Protein AF-0000000070321323 (afdb_homodimer)

Organism: NCBI:txid109376

InterPro domains:
  IPR004274 FCP1 homology domain [PF03031] (89-236)
  IPR004274 FCP1 homology domain [PS50969] (83-255)
  IPR004274 FCP1 homology domain [SM00577] (86-241)
  IPR011947 FCP1-like phosphatase, phosphatase domain [TIGR02250] (83-237)
  IPR023214 HAD superfamily [G3DSA:3.40.50.1000] (76-301)
  IPR036412 HAD-like superfamily [SSF56784] (77-256)
  IPR039189 CTD phosphatase Fcp1 [PTHR23081] (19-301)

Radius of gyration: 29.25 Å; Cα contacts (8 Å, |Δi|>4): 934; chains: 2; bounding box: 63×81×113 Å

Structure (mmCIF, N/CA/C/O backbone):
data_AF-0000000070321323-model_v1
#
loop_
_entity.id
_entity.type
_entity.pdbx_description
1 polymer 'RNA polymerase II C-terminal domain phosphatase-like'
#
loop_
_atom_site.group_PDB
_atom_site.id
_atom_site.type_symbol
_atom_site.label_atom_id
_atom_site.label_alt_id
_atom_site.label_comp_id
_atom_site.label_asym_id
_atom_site.label_entity_id
_atom_site.label_seq_id
_atom_site.pdbx_PDB_ins_code
_atom_site.Cartn_x
_atom_site.Cartn_y
_atom_site.Cartn_z
_atom_site.occupancy
_atom_site.B_iso_or_equiv
_atom_site.auth_seq_id
_atom_site.auth_comp_id
_atom_site.auth_asym_id
_atom_site.auth_atom_id
_atom_site.pdbx_PDB_model_num
ATOM 1 N N . MET A 1 1 ? 15.905 40.832 53.451 1 21.39 1 MET A N 1
ATOM 2 C CA . MET A 1 1 ? 16.058 39.464 53.94 1 21.39 1 MET A CA 1
ATOM 3 C C . MET A 1 1 ? 14.712 38.749 53.985 1 21.39 1 MET A C 1
ATOM 5 O O . MET A 1 1 ? 14.597 37.67 54.569 1 21.39 1 MET A O 1
ATOM 9 N N . SER A 1 2 ? 13.631 39.479 53.684 1 23.15 2 SER A N 1
ATOM 10 C CA . SER A 1 2 ? 12.233 39.129 53.909 1 23.15 2 SER A CA 1
ATOM 11 C C . SER A 1 2 ? 11.818 37.933 53.058 1 23.15 2 SER A C 1
ATOM 13 O O . SER A 1 2 ? 12.087 37.897 51.856 1 23.15 2 SER A O 1
ATOM 15 N N . VAL A 1 3 ? 11.574 36.672 53.674 1 24.7 3 VAL A N 1
ATOM 16 C CA . VAL A 1 3 ? 11.23 35.258 53.58 1 24.7 3 VAL A CA 1
ATOM 17 C C . VAL A 1 3 ? 9.874 35.1 52.896 1 24.7 3 VAL A C 1
ATOM 19 O O . VAL A 1 3 ? 8.842 35.48 53.455 1 24.7 3 VAL A O 1
ATOM 22 N N . VAL A 1 4 ? 9.832 35.512 51.497 1 25.82 4 VAL A N 1
ATOM 23 C CA . VAL A 1 4 ? 8.599 35.506 50.717 1 25.82 4 VAL A CA 1
ATOM 24 C C . VAL A 1 4 ? 7.949 34.126 50.79 1 25.82 4 VAL A C 1
ATOM 26 O O . VAL A 1 4 ? 8.611 33.109 50.572 1 25.82 4 VAL A O 1
ATOM 29 N N . ASN A 1 5 ? 6.953 33.933 51.597 1 21.92 5 ASN A N 1
ATOM 30 C CA . ASN A 1 5 ? 6.036 32.879 52.018 1 21.92 5 ASN A CA 1
ATOM 31 C C . ASN A 1 5 ? 5.426 32.156 50.821 1 21.92 5 ASN A C 1
ATOM 33 O O . ASN A 1 5 ? 4.692 32.758 50.035 1 21.92 5 ASN A O 1
ATOM 37 N N . ASN A 1 6 ? 6.246 31.179 50.127 1 20.77 6 ASN A N 1
ATOM 38 C CA . ASN A 1 6 ? 6.108 30.308 48.965 1 20.77 6 ASN A CA 1
ATOM 39 C C . ASN A 1 6 ? 4.901 29.383 49.097 1 20.77 6 ASN A C 1
ATOM 41 O O . ASN A 1 6 ? 4.948 28.394 49.83 1 20.77 6 ASN A O 1
ATOM 45 N N . LEU A 1 7 ? 3.647 29.937 49.117 1 22.56 7 LEU A N 1
ATOM 46 C CA . LEU A 1 7 ? 2.399 29.207 49.311 1 22.56 7 LEU A CA 1
ATOM 47 C C . LEU A 1 7 ? 2.262 28.085 48.287 1 22.56 7 LEU A C 1
ATOM 49 O O . LEU A 1 7 ? 2.467 28.302 47.091 1 22.56 7 LEU A O 1
ATOM 53 N N . SER A 1 8 ? 2.187 26.701 48.677 1 21.96 8 SER A N 1
ATOM 54 C CA . SER A 1 8 ? 2.228 25.29 48.307 1 21.96 8 SER A CA 1
ATOM 55 C C . SER A 1 8 ? 0.988 24.89 47.515 1 21.96 8 SER A C 1
ATOM 57 O O . SER A 1 8 ? 0.535 23.746 47.596 1 21.96 8 SER A O 1
ATOM 59 N N . LEU A 1 9 ? 0.401 25.689 46.593 1 21.4 9 LEU A N 1
ATOM 60 C CA . LEU A 1 9 ? -0.899 25.23 46.117 1 21.4 9 LEU A CA 1
ATOM 61 C C . LEU A 1 9 ? -0.758 23.951 45.299 1 21.4 9 LEU A C 1
ATOM 63 O O . LEU A 1 9 ? -0.178 23.966 44.211 1 21.4 9 LEU A O 1
ATOM 67 N N . GLU A 1 10 ? -0.697 22.68 45.872 1 22.57 10 GLU A N 1
ATOM 68 C CA . GLU A 1 10 ? -0.592 21.284 45.458 1 22.57 10 GLU A CA 1
ATOM 69 C C . GLU A 1 10 ? -1.812 20.854 44.649 1 22.57 10 GLU A C 1
ATOM 71 O O . GLU A 1 10 ? -2.715 20.201 45.176 1 22.57 10 GLU A O 1
ATOM 76 N N . GLN A 1 11 ? -2.481 21.603 43.876 1 21.71 11 GLN A N 1
ATOM 77 C CA . GLN A 1 11 ? -3.703 20.958 43.405 1 21.71 11 GLN A CA 1
ATOM 78 C C . GLN A 1 11 ? -3.385 19.73 42.557 1 21.71 11 GLN A C 1
ATOM 80 O O . GLN A 1 11 ? -2.582 19.804 41.625 1 21.71 11 GLN A O 1
ATOM 85 N N . ARG A 1 12 ? -3.719 18.51 43.001 1 24.31 12 ARG A N 1
ATOM 86 C CA . ARG A 1 12 ? -3.716 17.152 42.468 1 24.31 12 ARG A CA 1
ATOM 87 C C . ARG A 1 12 ? -4.399 17.097 41.105 1 24.31 12 ARG A C 1
ATOM 89 O O . ARG A 1 12 ? -5.588 17.401 40.989 1 24.31 12 ARG A O 1
ATOM 96 N N . ALA A 1 13 ? -3.751 17.298 40.019 1 21.81 13 ALA A N 1
ATOM 97 C CA . ALA A 1 13 ? -4.271 17.024 38.682 1 21.81 13 ALA A CA 1
ATOM 98 C C . ALA A 1 13 ? -4.814 15.602 38.585 1 21.81 13 ALA A C 1
ATOM 100 O O . ALA A 1 13 ? -4.073 14.633 38.77 1 21.81 13 ALA A O 1
ATOM 101 N N . LYS A 1 14 ? -6.028 15.266 38.931 1 26.21 14 LYS A N 1
ATOM 102 C CA . LYS A 1 14 ? -6.722 13.998 38.722 1 26.21 14 LYS A CA 1
ATOM 103 C C . LYS A 1 14 ? -6.459 13.452 37.322 1 26.21 14 LYS A C 1
ATOM 105 O O . LYS A 1 14 ? -6.656 14.156 36.329 1 26.21 14 LYS A O 1
ATOM 110 N N . LYS A 1 15 ? -5.693 12.472 37.18 1 31.2 15 LYS A N 1
ATOM 111 C CA . LYS A 1 15 ? -5.427 11.579 36.056 1 31.2 15 LYS A CA 1
ATOM 112 C C . LYS A 1 15 ? -6.723 11.162 35.367 1 31.2 15 LYS A C 1
ATOM 114 O O . LYS A 1 15 ? -7.504 10.385 35.919 1 31.2 15 LYS A O 1
ATOM 119 N N . GLN A 1 16 ? -7.386 11.974 34.588 1 29.15 16 GLN A N 1
ATOM 120 C CA . GLN A 1 16 ? -8.527 11.396 33.887 1 29.15 16 GLN A CA 1
ATOM 121 C C . GLN A 1 16 ? -8.129 10.127 33.139 1 29.15 16 GLN A C 1
ATOM 123 O O . GLN A 1 16 ? -7.309 10.175 32.219 1 29.15 16 GLN A O 1
ATOM 128 N N . ARG A 1 17 ? -8.138 8.971 33.706 1 31.56 17 ARG A N 1
ATOM 129 C CA . ARG A 1 17 ? -8.037 7.621 33.161 1 31.56 17 ARG A CA 1
ATOM 130 C C . ARG A 1 17 ? -8.892 7.471 31.907 1 31.56 17 ARG A C 1
ATOM 132 O O . ARG A 1 17 ? -10.09 7.762 31.928 1 31.56 17 ARG A O 1
ATOM 139 N N . ILE A 1 18 ? -8.366 7.61 30.73 1 35.63 18 ILE A N 1
ATOM 140 C CA . ILE A 1 18 ? -9.11 7.206 29.542 1 35.63 18 ILE A CA 1
ATOM 141 C C . ILE A 1 18 ? -9.625 5.779 29.716 1 35.63 18 ILE A C 1
ATOM 143 O O . ILE A 1 18 ? -8.839 4.829 29.749 1 35.63 18 ILE A O 1
ATOM 147 N N . GLU A 1 19 ? -10.564 5.502 30.593 1 32.88 19 GLU A N 1
ATOM 148 C CA . GLU A 1 19 ? -11.209 4.192 30.614 1 32.88 19 GLU A CA 1
ATOM 149 C C . GLU A 1 19 ? -11.643 3.768 29.214 1 32.88 19 GLU A C 1
ATOM 151 O O . GLU A 1 19 ? -12.079 4.599 28.415 1 32.88 19 GLU A O 1
ATOM 156 N N . PRO A 1 20 ? -11.199 2.627 28.759 1 36.75 20 PRO A N 1
ATOM 157 C CA . PRO A 1 20 ? -11.776 2.109 27.516 1 36.75 20 PRO A CA 1
ATOM 158 C C . PRO A 1 20 ? -13.303 2.144 27.515 1 36.75 20 PRO A C 1
ATOM 160 O O . PRO A 1 20 ? -13.936 1.617 28.433 1 36.75 20 PRO A O 1
ATOM 163 N N . VAL A 1 21 ? -13.895 3.176 27.206 1 33.62 21 VAL A N 1
ATOM 164 C CA . VAL A 1 21 ? -15.351 3.144 27.115 1 33.62 21 VAL A CA 1
ATOM 165 C C . VAL A 1 21 ? -15.794 1.902 26.345 1 33.62 21 VAL A C 1
ATOM 167 O O . VAL A 1 21 ? -15.489 1.758 25.159 1 33.62 21 VAL A O 1
ATOM 170 N N . THR A 1 22 ? -15.9 0.74 27.027 1 34.72 22 THR A N 1
ATOM 171 C CA . THR A 1 22 ? -16.657 -0.39 26.5 1 34.72 22 THR A CA 1
ATOM 172 C C . THR A 1 22 ? -18.102 0.011 26.217 1 34.72 22 THR A C 1
ATOM 174 O O . THR A 1 22 ? -18.944 -0.004 27.117 1 34.72 22 THR A O 1
ATOM 177 N N . ASN A 1 23 ? -18.437 1.086 25.68 1 33.15 23 ASN A N 1
ATOM 178 C CA . ASN A 1 23 ? -19.857 1.178 25.361 1 33.15 23 ASN A CA 1
ATOM 179 C C . ASN A 1 23 ? -20.3 0.042 24.443 1 33.15 23 ASN A C 1
ATOM 181 O O . ASN A 1 23 ? -20.086 0.097 23.231 1 33.15 23 ASN A O 1
ATOM 185 N N . GLU A 1 24 ? -20.399 -1.205 24.993 1 35.28 24 GLU A N 1
ATOM 186 C CA . GLU A 1 24 ? -21.1 -2.34 24.402 1 35.28 24 GLU A CA 1
ATOM 187 C C . GLU A 1 24 ? -22.544 -1.982 24.064 1 35.28 24 GLU A C 1
ATOM 189 O O . GLU A 1 24 ? -23.476 -2.45 24.722 1 35.28 24 GLU A O 1
ATOM 194 N N . SER A 1 25 ? -23.035 -0.802 23.999 1 33.73 25 SER A N 1
ATOM 195 C CA . SER A 1 25 ? -24.462 -0.763 23.697 1 33.73 25 SER A CA 1
ATOM 196 C C . SER A 1 25 ? -24.804 -1.677 22.525 1 33.73 25 SER A C 1
ATOM 198 O O . SER A 1 25 ? -23.967 -1.913 21.651 1 33.73 25 SER A O 1
ATOM 200 N N . SER A 1 26 ? -25.934 -2.452 22.59 1 36.02 26 SER A N 1
ATOM 201 C CA . SER A 1 26 ? -26.744 -3.341 21.764 1 36.02 26 SER A CA 1
ATOM 202 C C . SER A 1 26 ? -26.926 -2.778 20.359 1 36.02 26 SER A C 1
ATOM 204 O O . SER A 1 26 ? -28.039 -2.766 19.829 1 36.02 26 SER A O 1
ATOM 206 N N . SER A 1 27 ? -26.38 -1.766 19.959 1 38.41 27 SER A N 1
ATOM 207 C CA . SER A 1 27 ? -26.615 -1.349 18.58 1 38.41 27 SER A CA 1
ATOM 208 C C . SER A 1 27 ? -26.174 -2.426 17.594 1 38.41 27 SER A C 1
ATOM 210 O O . SER A 1 27 ? -25.264 -2.205 16.792 1 38.41 27 SER A O 1
ATOM 212 N N . SER A 1 28 ? -26.123 -3.706 17.954 1 43.1 28 SER A N 1
ATOM 213 C CA . SER A 1 28 ? -25.865 -4.967 17.266 1 43.1 28 SER A CA 1
ATOM 214 C C . SER A 1 28 ? -26.707 -5.088 16.001 1 43.1 28 SER A C 1
ATOM 216 O O . SER A 1 28 ? -26.267 -5.674 15.009 1 43.1 28 SER A O 1
ATOM 218 N N . SER A 1 29 ? -28.027 -4.772 16.133 1 48.71 29 SER A N 1
ATOM 219 C CA . SER A 1 29 ? -29.004 -5.161 15.122 1 48.71 29 SER A CA 1
ATOM 220 C C . SER A 1 29 ? -28.69 -4.52 13.774 1 48.71 29 SER A C 1
ATOM 222 O O . SER A 1 29 ? -29 -5.086 12.724 1 48.71 29 SER A O 1
ATOM 224 N N . ARG A 1 30 ? -27.824 -3.423 13.791 1 63.06 30 ARG A N 1
ATOM 225 C CA . ARG A 1 30 ? -27.678 -2.679 12.544 1 63.06 30 ARG A CA 1
ATOM 226 C C . ARG A 1 30 ? -26.275 -2.844 11.97 1 63.06 30 ARG A C 1
ATOM 228 O O . ARG A 1 30 ? -25.985 -2.358 10.875 1 63.06 30 ARG A O 1
ATOM 235 N N . CYS A 1 31 ? -25.412 -3.682 12.655 1 80.26 31 CYS A N 1
ATOM 236 C CA . CYS A 1 31 ? -24.069 -3.842 12.108 1 80.26 31 CYS A CA 1
ATOM 237 C C . CYS A 1 31 ? -24.021 -4.988 11.106 1 80.26 31 CYS A C 1
ATOM 239 O O . CYS A 1 31 ? -24.507 -6.085 11.387 1 80.26 31 CYS A O 1
ATOM 241 N N . GLY A 1 32 ? -23.812 -4.9 9.92 1 80.26 32 GLY A N 1
ATOM 242 C CA . GLY A 1 32 ? -23.784 -5.887 8.853 1 80.26 32 GLY A CA 1
ATOM 243 C C . GLY A 1 32 ? -22.689 -6.922 9.026 1 80.26 32 GLY A C 1
ATOM 244 O O . GLY A 1 32 ? -22.635 -7.906 8.285 1 80.26 32 GLY A O 1
ATOM 245 N N . HIS A 1 33 ? -21.814 -6.751 10.119 1 88.84 33 HIS A N 1
ATOM 246 C CA . HIS A 1 33 ? -20.716 -7.667 10.406 1 88.84 33 HIS A CA 1
ATOM 247 C C . HIS A 1 33 ? -19.899 -7.959 9.152 1 88.84 33 HIS A C 1
ATOM 249 O O . HIS A 1 33 ? -19.619 -9.12 8.845 1 88.84 33 HIS A O 1
ATOM 255 N N . TRP A 1 34 ? -19.418 -6.948 8.489 1 90.75 34 TRP A N 1
ATOM 256 C CA . TRP A 1 34 ? -18.774 -7.041 7.183 1 90.75 34 TRP A CA 1
ATOM 257 C C . TRP A 1 34 ? -17.39 -7.671 7.303 1 90.75 34 TRP A C 1
ATOM 259 O O . TRP A 1 34 ? -16.983 -8.457 6.444 1 90.75 34 TRP A O 1
ATOM 269 N N . PHE A 1 35 ? -16.739 -7.292 8.397 1 92.34 35 PHE A N 1
ATOM 270 C CA . PHE A 1 35 ? -15.373 -7.759 8.605 1 92.34 35 PHE A CA 1
ATOM 271 C C . PHE A 1 35 ? -15.239 -8.457 9.953 1 92.34 35 PHE A C 1
ATOM 273 O O . PHE A 1 35 ? -15.589 -7.889 10.989 1 92.34 35 PHE A O 1
ATOM 280 N N . LEU A 1 36 ? -14.765 -9.616 9.875 1 93.12 36 LEU A N 1
ATOM 281 C CA . LEU A 1 36 ? -14.538 -10.397 11.086 1 93.12 36 LEU A CA 1
ATOM 282 C C . LEU A 1 36 ? -13.055 -10.707 11.263 1 93.12 36 LEU A C 1
ATOM 284 O O . LEU A 1 36 ? -12.335 -10.899 10.281 1 93.12 36 LEU A O 1
ATOM 288 N N . ARG A 1 37 ? -12.634 -10.727 12.449 1 91.84 37 ARG A N 1
ATOM 289 C CA . ARG A 1 37 ? -11.308 -11.204 12.827 1 91.84 37 ARG A CA 1
ATOM 290 C C . ARG A 1 37 ? -11.392 -12.201 13.977 1 91.84 37 ARG A C 1
ATOM 292 O O . ARG A 1 37 ? -11.947 -11.892 15.034 1 91.84 37 ARG A O 1
ATOM 299 N N . TYR A 1 38 ? -10.918 -13.395 13.717 1 90.78 38 TYR A N 1
ATOM 300 C CA . TYR A 1 38 ? -10.963 -14.479 14.692 1 90.78 38 TYR A CA 1
ATOM 301 C C . TYR A 1 38 ? -12.385 -14.702 15.194 1 90.78 38 TYR A C 1
ATOM 303 O O . TYR A 1 38 ? -12.609 -14.85 16.397 1 90.78 38 TYR A O 1
ATOM 311 N N . GLY A 1 39 ? -13.287 -14.543 14.279 1 90.17 39 GLY A N 1
ATOM 312 C CA . GLY A 1 39 ? -14.676 -14.848 14.584 1 90.17 39 GLY A CA 1
ATOM 313 C C . GLY A 1 39 ? -15.403 -13.702 15.262 1 90.17 39 GLY A C 1
ATOM 314 O O . GLY A 1 39 ? -16.574 -13.831 15.625 1 90.17 39 GLY A O 1
ATOM 315 N N . GLU A 1 40 ? -14.774 -12.592 15.409 1 92.05 40 GLU A N 1
ATOM 316 C CA . GLU A 1 40 ? -15.379 -11.421 16.036 1 92.05 40 GLU A CA 1
ATOM 317 C C . GLU A 1 40 ? -15.523 -10.274 15.04 1 92.05 40 GLU A C 1
ATOM 319 O O . GLU A 1 40 ? -14.621 -10.024 14.238 1 92.05 40 GLU A O 1
ATOM 324 N N . CYS A 1 41 ? -16.672 -9.622 15.117 1 92.36 41 CYS A N 1
ATOM 325 C CA . CYS A 1 41 ? -16.886 -8.459 14.262 1 92.36 41 CYS A CA 1
ATOM 326 C C . CYS A 1 41 ? -15.953 -7.318 14.649 1 92.36 41 CYS A C 1
ATOM 328 O O . CYS A 1 41 ? -15.869 -6.95 15.822 1 92.36 41 CYS A O 1
ATOM 330 N N . THR A 1 42 ? -15.326 -6.725 13.725 1 88.91 42 THR A N 1
ATOM 331 C CA . THR A 1 42 ? -14.337 -5.691 14.011 1 88.91 42 THR A CA 1
ATOM 332 C C . THR A 1 42 ? -15.019 -4.376 14.374 1 88.91 42 THR A C 1
ATOM 334 O O . THR A 1 42 ? -14.386 -3.475 14.929 1 88.91 42 THR A O 1
ATOM 337 N N . THR A 1 43 ? -16.279 -4.267 14.085 1 87.21 43 THR A N 1
ATOM 338 C CA . THR A 1 43 ? -17 -3.022 14.328 1 87.21 43 THR A CA 1
ATOM 339 C C . THR A 1 43 ? -17.711 -3.063 15.678 1 87.21 43 THR A C 1
ATOM 341 O O . THR A 1 43 ? -17.516 -2.18 16.515 1 87.21 43 THR A O 1
ATOM 344 N N . CYS A 1 44 ? -18.463 -4.113 15.946 1 89.28 44 CYS A N 1
ATOM 345 C CA . CYS A 1 44 ? -19.268 -4.138 17.163 1 89.28 44 CYS A CA 1
ATOM 346 C C . CYS A 1 44 ? -1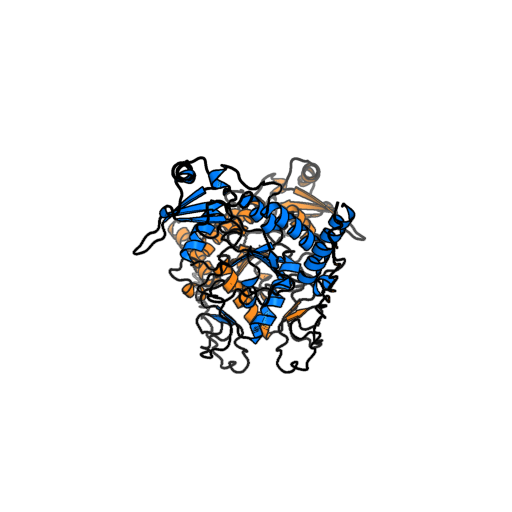8.671 -5.091 18.192 1 89.28 44 CYS A C 1
ATOM 348 O O . CYS A 1 44 ? -19.16 -5.178 19.319 1 89.28 44 CYS A O 1
ATOM 350 N N . LYS A 1 45 ? -17.717 -5.914 17.92 1 88.07 45 LYS A N 1
ATOM 351 C CA . LYS A 1 45 ? -16.968 -6.808 18.797 1 88.07 45 LYS A CA 1
ATOM 352 C C . LYS A 1 45 ? -17.81 -8.016 19.2 1 88.07 45 LYS A C 1
ATOM 354 O O . LYS A 1 45 ? -17.42 -8.784 20.082 1 88.07 45 LYS A O 1
ATOM 359 N N . SER A 1 46 ? -18.897 -8.226 18.491 1 89.85 46 SER A N 1
ATOM 360 C CA . SER A 1 46 ? -19.722 -9.398 18.768 1 89.85 46 SER A CA 1
ATOM 361 C C . SER A 1 46 ? -19.167 -10.639 18.078 1 89.85 46 SER A C 1
ATOM 363 O O . SER A 1 46 ? -18.572 -10.545 17.002 1 89.85 46 SER A O 1
ATOM 365 N N . THR A 1 47 ? -19.406 -11.769 18.707 1 90.1 47 THR A N 1
ATOM 366 C CA . THR A 1 47 ? -19.036 -13.045 18.106 1 90.1 47 THR A CA 1
ATOM 367 C C . THR A 1 47 ? -20.037 -13.445 17.026 1 90.1 47 THR A C 1
ATOM 369 O O . THR A 1 47 ? -21.249 -13.388 17.244 1 90.1 47 THR A O 1
ATOM 372 N N . VAL A 1 48 ? -19.561 -13.675 15.894 1 86.83 48 VAL A N 1
ATOM 373 C CA . VAL A 1 48 ? -20.417 -14.031 14.767 1 86.83 48 VAL A CA 1
ATOM 374 C C . VAL A 1 48 ? -20.177 -15.486 14.374 1 86.83 48 VAL A C 1
ATOM 376 O O . VAL A 1 48 ? -19.034 -15.898 14.159 1 86.83 48 VAL A O 1
ATOM 379 N N . HIS A 1 49 ? -20.923 -16.529 14.679 1 73.51 49 HIS A N 1
ATOM 380 C CA . HIS A 1 49 ? -20.778 -17.958 14.43 1 73.51 49 HIS A CA 1
ATOM 381 C C . HIS A 1 49 ? -21.065 -18.295 12.97 1 73.51 49 HIS A C 1
ATOM 383 O O . HIS A 1 49 ? -20.696 -19.37 12.492 1 73.51 49 HIS A O 1
ATOM 389 N N . LYS A 1 50 ? -21.779 -17.57 12.195 1 60.23 50 LYS A N 1
ATOM 390 C CA . LYS A 1 50 ? -22.297 -18.103 10.938 1 60.23 50 LYS A CA 1
ATOM 391 C C . LYS A 1 50 ? -21.191 -18.223 9.894 1 60.23 50 LYS A C 1
ATOM 393 O O . LYS A 1 50 ? -20.23 -17.451 9.909 1 60.23 50 LYS A O 1
ATOM 398 N N . ASN A 1 51 ? -21.074 -19.446 9.305 1 61.61 51 ASN A N 1
ATOM 399 C CA . ASN A 1 51 ? -20.333 -19.795 8.098 1 61.61 51 ASN A CA 1
ATOM 400 C C . ASN A 1 51 ? -20.52 -18.748 7.003 1 61.61 51 ASN A C 1
ATOM 402 O O . ASN A 1 51 ? -20.731 -19.092 5.839 1 61.61 51 ASN A O 1
ATOM 406 N N . GLN A 1 52 ? -20.661 -17.473 7.358 1 71.55 52 GLN A N 1
ATOM 407 C CA . GLN A 1 52 ? -21.152 -16.48 6.408 1 71.55 52 GLN A CA 1
ATOM 408 C C . GLN A 1 52 ? -20.018 -15.591 5.906 1 71.55 52 GLN A C 1
ATOM 410 O O . GLN A 1 52 ? -19.603 -14.656 6.594 1 71.55 52 GLN A O 1
ATOM 415 N N . GLY A 1 53 ? -19.066 -16.175 5.027 1 85.88 53 GLY A N 1
ATOM 416 C CA . GLY A 1 53 ? -18.154 -15.26 4.359 1 85.88 53 GLY A CA 1
ATOM 417 C C . GLY A 1 53 ? -16.937 -15.952 3.775 1 85.88 53 GLY A C 1
ATOM 418 O O . GLY A 1 53 ? -16.933 -17.172 3.602 1 85.88 53 GLY A O 1
ATOM 419 N N . ARG A 1 54 ? -16.083 -15.272 3.343 1 91.6 54 ARG A N 1
ATOM 420 C CA . ARG A 1 54 ? -14.845 -15.761 2.746 1 91.6 54 ARG A CA 1
ATOM 421 C C . ARG A 1 54 ? -13.643 -15.415 3.618 1 91.6 54 ARG A C 1
ATOM 423 O O . ARG A 1 54 ? -13.524 -14.287 4.102 1 91.6 54 ARG A O 1
ATOM 430 N N . VAL A 1 55 ? -12.807 -16.407 3.79 1 91.29 55 VAL A N 1
ATOM 431 C CA . VAL A 1 55 ? -11.635 -16.257 4.646 1 91.29 55 VAL A CA 1
ATOM 432 C C . VAL A 1 55 ? -10.466 -15.706 3.832 1 91.29 55 VAL A C 1
ATOM 434 O O . VAL A 1 55 ? -10.228 -16.143 2.704 1 91.29 55 VAL A O 1
ATOM 437 N N . PHE A 1 56 ? -9.798 -14.745 4.429 1 91.61 56 PHE A N 1
ATOM 438 C CA . PHE A 1 56 ? -8.609 -14.154 3.827 1 91.61 56 PHE A CA 1
ATOM 439 C C . PHE A 1 56 ? -7.429 -14.212 4.79 1 91.61 56 PHE A C 1
ATOM 441 O O . PHE A 1 56 ? -6.777 -13.197 5.044 1 91.61 56 PHE A O 1
ATOM 448 N N . ASP A 1 57 ? -7.007 -15.366 5.154 1 87.56 57 ASP A N 1
ATOM 449 C CA . ASP A 1 57 ? -5.994 -15.583 6.182 1 87.56 57 ASP A CA 1
ATOM 450 C C . ASP A 1 57 ? -4.608 -15.181 5.681 1 87.56 57 ASP A C 1
ATOM 452 O O . ASP A 1 57 ? -3.752 -14.772 6.468 1 87.56 57 ASP A O 1
ATOM 456 N N . TYR A 1 58 ? -4.43 -15.247 4.406 1 85.1 58 TYR A N 1
ATOM 457 C CA . TYR A 1 58 ? -3.112 -14.929 3.867 1 85.1 58 TYR A CA 1
ATOM 458 C C . TYR A 1 58 ? -2.813 -13.441 4.002 1 85.1 58 TYR A C 1
ATOM 460 O O . TYR A 1 58 ? -1.648 -13.038 4.052 1 85.1 58 TYR A O 1
ATOM 468 N N . LEU A 1 59 ? -3.841 -12.629 4.018 1 84.42 59 LEU A N 1
ATOM 469 C CA . LEU A 1 59 ? -3.692 -11.183 4.143 1 84.42 59 LEU A CA 1
ATOM 470 C C . LEU A 1 59 ? -3.582 -10.773 5.608 1 84.42 59 LEU A C 1
ATOM 472 O O . LEU A 1 59 ? -2.74 -9.945 5.963 1 84.42 59 LEU A O 1
ATOM 476 N N . SER A 1 60 ? -4.462 -11.335 6.372 1 86.08 60 SER A N 1
ATOM 477 C CA . SER A 1 60 ? -4.52 -11.097 7.811 1 86.08 60 SER A CA 1
ATOM 478 C C . SER A 1 60 ? -5.101 -12.3 8.547 1 86.08 60 SER A C 1
ATOM 480 O O . SER A 1 60 ? -6.23 -12.714 8.277 1 86.08 60 SER A O 1
ATOM 482 N N . ASP A 1 61 ? -4.29 -12.729 9.455 1 87.49 61 ASP A N 1
ATOM 483 C CA . ASP A 1 61 ? -4.705 -13.908 10.209 1 87.49 61 ASP A CA 1
ATOM 484 C C . ASP A 1 61 ? -6.089 -13.708 10.822 1 87.49 61 ASP A C 1
ATOM 486 O O . ASP A 1 61 ? -6.342 -12.696 11.48 1 87.49 61 ASP A O 1
ATOM 490 N N . GLY A 1 62 ? -6.972 -14.655 10.503 1 89.2 62 GLY A N 1
ATOM 491 C CA . GLY A 1 62 ? -8.296 -14.641 11.105 1 89.2 62 GLY A CA 1
ATOM 492 C C . GLY A 1 62 ? -9.27 -13.729 10.384 1 89.2 62 GLY A C 1
ATOM 493 O O . GLY A 1 62 ? -10.422 -13.59 10.798 1 89.2 62 GLY A O 1
ATOM 494 N N . LEU A 1 63 ? -8.855 -13.182 9.297 1 92.1 63 LEU A N 1
ATOM 495 C CA . LEU A 1 63 ? -9.698 -12.228 8.584 1 92.1 63 LEU A CA 1
ATOM 496 C C . LEU A 1 63 ? -10.753 -12.95 7.753 1 92.1 63 LEU A C 1
ATOM 498 O O . LEU A 1 63 ? -10.432 -13.87 6.998 1 92.1 63 LEU A O 1
ATOM 502 N N . GLN A 1 64 ? -11.938 -12.553 7.937 1 93.57 64 GLN A N 1
ATOM 503 C CA . GLN A 1 64 ? -13.067 -13.068 7.17 1 93.57 64 GLN A CA 1
ATOM 504 C C . GLN A 1 64 ? -14.013 -11.943 6.76 1 93.57 64 GLN A C 1
ATOM 506 O O . GLN A 1 64 ? -14.295 -11.043 7.553 1 93.57 64 GLN A O 1
ATOM 511 N N . LEU A 1 65 ? -14.376 -11.947 5.55 1 93.78 65 LEU A N 1
ATOM 512 C CA . LEU A 1 65 ? -15.348 -10.979 5.052 1 93.78 65 LEU A CA 1
ATOM 513 C C . LEU A 1 65 ? -16.686 -11.652 4.764 1 93.78 65 LEU A C 1
ATOM 515 O O . LEU A 1 65 ? -16.724 -12.777 4.261 1 93.78 65 LEU A O 1
ATOM 519 N N . SER A 1 66 ? -17.761 -10.936 5.069 1 90.02 66 SER A N 1
ATOM 520 C CA . SER A 1 66 ? -19.062 -11.431 4.633 1 90.02 66 SER A CA 1
ATOM 521 C C . SER A 1 66 ? -19.15 -11.49 3.112 1 90.02 66 SER A C 1
ATOM 523 O O . SER A 1 66 ? -18.372 -10.836 2.414 1 90.02 66 SER A O 1
ATOM 525 N N . HIS A 1 67 ? -20.074 -12.229 2.569 1 86.39 67 HIS A N 1
ATOM 526 C CA . HIS A 1 67 ? -20.227 -12.367 1.125 1 86.39 67 HIS A CA 1
ATOM 527 C C . HIS A 1 67 ? -20.508 -11.019 0.469 1 86.39 67 HIS A C 1
ATOM 529 O O . HIS A 1 67 ? -19.977 -10.723 -0.603 1 86.39 67 HIS A O 1
ATOM 535 N N . GLU A 1 68 ? -21.245 -10.252 1.182 1 84.39 68 GLU A N 1
ATOM 536 C CA . GLU A 1 68 ? -21.588 -8.934 0.656 1 84.39 68 GLU A CA 1
ATOM 537 C C . GLU A 1 68 ? -20.377 -8.005 0.666 1 84.39 68 GLU A C 1
ATOM 539 O O . GLU A 1 68 ? -20.212 -7.183 -0.238 1 84.39 68 GLU A O 1
ATOM 544 N N . ALA A 1 69 ? -19.54 -8.247 1.62 1 91.06 69 ALA A N 1
ATOM 545 C CA . ALA A 1 69 ? -18.409 -7.339 1.798 1 91.06 69 ALA A CA 1
ATOM 546 C C . ALA A 1 69 ? -17.297 -7.647 0.799 1 91.06 69 ALA A C 1
ATOM 548 O O . ALA A 1 69 ? -16.519 -6.763 0.435 1 91.06 69 ALA A O 1
ATOM 549 N N . VAL A 1 70 ? -17.279 -8.853 0.309 1 92.51 70 VAL A N 1
ATOM 550 C CA . VAL A 1 70 ? -16.183 -9.27 -0.559 1 92.51 70 VAL A CA 1
ATOM 551 C C . VAL A 1 70 ? -16.197 -8.441 -1.842 1 92.51 70 VAL A C 1
ATOM 553 O O . VAL A 1 70 ? -15.206 -7.787 -2.176 1 92.51 70 VAL A O 1
ATOM 556 N N . ALA A 1 71 ? -17.329 -8.428 -2.501 1 90.98 71 ALA A N 1
ATOM 557 C CA . ALA A 1 71 ? -17.43 -7.725 -3.777 1 90.98 71 ALA A CA 1
ATOM 558 C C . ALA A 1 71 ? -17.172 -6.231 -3.603 1 90.98 71 ALA A C 1
ATOM 560 O O . ALA A 1 71 ? -16.425 -5.63 -4.379 1 90.98 71 ALA A O 1
ATOM 561 N N . ALA A 1 72 ? -17.745 -5.697 -2.596 1 91.67 72 ALA A N 1
ATOM 562 C CA . ALA A 1 72 ? -17.604 -4.268 -2.333 1 91.67 72 ALA A CA 1
ATOM 563 C C . ALA A 1 72 ? -16.157 -3.91 -2.007 1 91.67 72 ALA A C 1
ATOM 565 O O . ALA A 1 72 ? -15.628 -2.915 -2.509 1 91.67 72 ALA A O 1
ATOM 566 N N . THR A 1 73 ? -15.546 -4.709 -1.216 1 93.35 73 THR A N 1
ATOM 567 C CA . THR A 1 73 ? -14.176 -4.446 -0.793 1 93.35 73 THR A CA 1
ATOM 568 C C . THR A 1 73 ? -13.21 -4.592 -1.966 1 93.35 73 THR A C 1
ATOM 570 O O . THR A 1 73 ? -12.268 -3.809 -2.103 1 93.35 73 THR A O 1
ATOM 573 N N . LYS A 1 74 ? -13.425 -5.542 -2.779 1 94.6 74 LYS A N 1
ATOM 574 C CA . LYS A 1 74 ? -12.589 -5.731 -3.96 1 94.6 74 LYS A CA 1
ATOM 575 C C . LYS A 1 74 ? -12.636 -4.506 -4.869 1 94.6 74 LYS A C 1
ATOM 577 O O . LYS A 1 74 ? -11.599 -4.038 -5.344 1 94.6 74 LYS A O 1
ATOM 582 N N . ARG A 1 75 ? -13.77 -3.998 -5.09 1 93.01 75 ARG A N 1
ATOM 583 C CA . ARG A 1 75 ? -13.939 -2.828 -5.945 1 93.01 75 ARG A CA 1
ATOM 584 C C . ARG A 1 75 ? -13.31 -1.591 -5.311 1 93.01 75 ARG A C 1
ATOM 586 O O . ARG A 1 75 ? -12.677 -0.788 -6 1 93.01 75 ARG A O 1
ATOM 593 N N . PHE A 1 76 ? -13.512 -1.554 -4.027 1 92.55 76 PHE A N 1
ATOM 594 C CA . PHE A 1 76 ? -12.927 -0.449 -3.275 1 92.55 76 PHE A CA 1
ATOM 595 C C . PHE A 1 76 ? -11.406 -0.476 -3.369 1 92.55 76 PHE A C 1
ATOM 597 O O . PHE A 1 76 ? -10.782 0.534 -3.7 1 92.55 76 PHE A O 1
ATOM 604 N N . THR A 1 77 ? -10.841 -1.579 -3.071 1 93.42 77 THR A N 1
ATOM 605 C CA . THR A 1 77 ? -9.392 -1.744 -3.08 1 93.42 77 THR A CA 1
ATOM 606 C C . THR A 1 77 ? -8.819 -1.422 -4.457 1 93.42 77 THR A C 1
ATOM 608 O O . THR A 1 77 ? -7.817 -0.713 -4.568 1 93.42 77 THR A O 1
ATOM 611 N N . THR A 1 78 ? -9.464 -1.859 -5.481 1 94.22 78 THR A N 1
ATOM 612 C CA . THR A 1 78 ? -9 -1.612 -6.842 1 94.22 78 THR A CA 1
ATOM 613 C C . THR A 1 78 ? -9.121 -0.132 -7.194 1 94.22 78 THR A C 1
ATOM 615 O O . THR A 1 78 ? -8.211 0.445 -7.793 1 94.22 78 THR A O 1
ATOM 618 N N . SER A 1 79 ? -10.186 0.466 -6.781 1 91.85 79 SER A N 1
ATOM 619 C CA . SER A 1 79 ? -10.387 1.885 -7.055 1 91.85 79 SER A CA 1
ATOM 620 C C . SER A 1 79 ? -9.312 2.735 -6.387 1 91.85 79 SER A C 1
ATOM 622 O O . SER A 1 79 ? -8.756 3.643 -7.009 1 91.85 79 SER A O 1
ATOM 624 N N . VAL A 1 80 ? -9.021 2.373 -5.194 1 90.67 80 VAL A N 1
ATOM 625 C CA . VAL A 1 80 ? -8.052 3.148 -4.427 1 90.67 80 VAL A CA 1
ATOM 626 C C . VAL A 1 80 ? -6.654 2.946 -5.007 1 90.67 80 VAL A C 1
ATOM 628 O O . VAL A 1 80 ? -5.906 3.91 -5.19 1 90.67 80 VAL A O 1
ATOM 631 N N . SER A 1 81 ? -6.31 1.728 -5.271 1 92.23 81 SER A N 1
ATOM 632 C CA . SER A 1 81 ? -4.989 1.459 -5.829 1 92.23 81 SER A CA 1
ATOM 633 C C . SER A 1 81 ? -4.809 2.146 -7.179 1 92.23 81 SER A C 1
ATOM 635 O O . SER A 1 81 ? -3.738 2.68 -7.472 1 92.23 81 SER A O 1
ATOM 637 N N . CYS A 1 82 ? -5.829 2.178 -7.967 1 91.93 82 CYS A N 1
ATOM 638 C CA . CYS A 1 82 ? -5.767 2.807 -9.281 1 91.93 82 CYS A CA 1
ATOM 639 C C . CYS A 1 82 ? -5.625 4.319 -9.156 1 91.93 82 CYS A C 1
ATOM 641 O O . CYS A 1 82 ? -4.81 4.93 -9.851 1 91.93 82 CYS A O 1
ATOM 643 N N . SER A 1 83 ? -6.344 4.817 -8.275 1 88.24 83 SER A N 1
ATOM 644 C CA . SER A 1 83 ? -6.414 6.271 -8.184 1 88.24 83 SER A CA 1
ATOM 645 C C . SER A 1 83 ? -5.248 6.831 -7.376 1 88.24 83 SER A C 1
ATOM 647 O O . SER A 1 83 ? -4.674 7.861 -7.736 1 88.24 83 SER A O 1
ATOM 649 N N . ASN A 1 84 ? -4.952 6.149 -6.32 1 84.11 84 ASN A N 1
ATOM 650 C CA . ASN A 1 84 ? -3.966 6.677 -5.383 1 84.11 84 ASN A CA 1
ATOM 651 C C . ASN A 1 84 ? -2.546 6.298 -5.792 1 84.11 84 ASN A C 1
ATOM 653 O O . ASN A 1 84 ? -1.646 7.14 -5.777 1 84.11 84 ASN A O 1
ATOM 657 N N . ASP A 1 85 ? -2.38 5.1 -6.196 1 84.23 85 ASP A N 1
ATOM 658 C CA . ASP A 1 85 ? -1.032 4.588 -6.422 1 84.23 85 ASP A CA 1
ATOM 659 C C . ASP A 1 85 ? -0.76 4.395 -7.912 1 84.23 85 ASP A C 1
ATOM 661 O O . ASP A 1 85 ? 0.382 4.166 -8.315 1 84.23 85 ASP A O 1
ATOM 665 N N . LYS A 1 86 ? -1.738 4.489 -8.739 1 90.35 86 LYS A N 1
ATOM 666 C CA . LYS A 1 86 ? -1.642 4.164 -10.159 1 90.35 86 LYS A CA 1
ATOM 667 C C . LYS A 1 86 ? -1.088 2.757 -10.365 1 90.35 86 LYS A C 1
ATOM 669 O O . LYS A 1 86 ? -0.197 2.55 -11.191 1 90.35 86 LYS A O 1
ATOM 674 N N . LYS A 1 87 ? -1.617 1.867 -9.529 1 94.13 87 LYS A N 1
ATOM 675 C CA . LYS A 1 87 ? -1.177 0.476 -9.598 1 94.13 87 LYS A CA 1
ATOM 676 C C . LYS A 1 87 ? -2.349 -0.457 -9.891 1 94.13 87 LYS A C 1
ATOM 678 O O . LYS A 1 87 ? -3.453 -0.253 -9.383 1 94.13 87 LYS A O 1
ATOM 683 N N . LEU A 1 88 ? -2.065 -1.387 -10.698 1 98.08 88 LEU A N 1
ATOM 684 C CA . LEU A 1 88 ? -2.93 -2.547 -10.887 1 98.08 88 LEU A CA 1
ATOM 685 C C . LEU A 1 88 ? -2.473 -3.713 -10.018 1 98.08 88 LEU A C 1
ATOM 687 O O . LEU A 1 88 ? -1.526 -3.579 -9.239 1 98.08 88 LEU A O 1
ATOM 691 N N . HIS A 1 89 ? -3.229 -4.808 -10.015 1 98.31 89 HIS A N 1
ATOM 692 C CA . HIS A 1 89 ? -2.841 -5.985 -9.246 1 98.31 89 HIS A CA 1
ATOM 693 C C . HIS A 1 89 ? -2.283 -7.076 -10.153 1 98.31 89 HIS A C 1
ATOM 695 O O . HIS A 1 89 ? -2.778 -7.279 -11.264 1 98.31 89 HIS A O 1
ATOM 701 N N . LEU A 1 90 ? -1.227 -7.751 -9.698 1 98.82 90 LEU A N 1
ATOM 702 C CA . LEU A 1 90 ? -0.565 -8.803 -10.462 1 98.82 90 LEU A CA 1
ATOM 703 C C . LEU A 1 90 ? -0.38 -10.056 -9.613 1 98.82 90 LEU A C 1
ATOM 705 O O . LEU A 1 90 ? 0.254 -10.007 -8.556 1 98.82 90 LEU A O 1
ATOM 709 N N . VAL A 1 91 ? -0.968 -11.13 -10.052 1 98.79 91 VAL A N 1
ATOM 710 C CA . VAL A 1 91 ? -0.844 -12.421 -9.383 1 98.79 91 VAL A CA 1
ATOM 711 C C . VAL A 1 91 ? 0.199 -13.276 -10.099 1 98.79 91 VAL A C 1
ATOM 713 O O . VAL A 1 91 ? 0.104 -13.5 -11.308 1 98.79 91 VAL A O 1
ATOM 716 N N . LEU A 1 92 ? 1.159 -13.777 -9.362 1 98.79 92 LEU A N 1
ATOM 717 C CA . LEU A 1 92 ? 2.271 -14.496 -9.976 1 98.79 92 LEU A CA 1
ATOM 718 C C . LEU A 1 92 ? 2.351 -15.925 -9.45 1 98.79 92 LEU A C 1
ATOM 720 O O . LEU A 1 92 ? 2.302 -16.149 -8.239 1 98.79 92 LEU A O 1
ATOM 724 N N . ASP A 1 93 ? 2.445 -16.868 -10.323 1 98.46 93 ASP A N 1
ATOM 725 C CA . ASP A 1 93 ? 2.797 -18.24 -9.968 1 98.46 93 ASP A CA 1
ATOM 726 C C . ASP A 1 93 ? 4.306 -18.389 -9.785 1 98.46 93 ASP A C 1
ATOM 728 O O . ASP A 1 93 ? 5.08 -17.56 -10.267 1 98.46 93 ASP A O 1
ATOM 732 N N . LEU A 1 94 ? 4.692 -19.433 -9.089 1 98.3 94 LEU A N 1
ATOM 733 C CA . LEU A 1 94 ? 6.11 -19.634 -8.811 1 98.3 94 LEU A CA 1
ATOM 734 C C . LEU A 1 94 ? 6.701 -20.691 -9.737 1 98.3 94 LEU A C 1
ATOM 736 O O . LEU A 1 94 ? 7.383 -20.359 -10.71 1 98.3 94 LEU A O 1
ATOM 740 N N . ASP A 1 95 ? 6.242 -21.93 -9.664 1 97.01 95 ASP A N 1
ATOM 741 C CA . ASP A 1 95 ? 6.883 -23.061 -10.327 1 97.01 95 ASP A CA 1
ATOM 742 C C . ASP A 1 95 ? 6.61 -23.043 -11.83 1 97.01 95 ASP A C 1
ATOM 744 O O . ASP A 1 95 ? 5.46 -22.918 -12.256 1 97.01 95 ASP A O 1
ATOM 748 N N . HIS A 1 96 ? 7.726 -23.117 -12.57 1 96.96 96 HIS A N 1
ATOM 749 C CA . HIS A 1 96 ? 7.744 -23.151 -14.028 1 96.96 96 HIS A CA 1
ATOM 750 C C . HIS A 1 96 ? 7.309 -21.812 -14.615 1 96.96 96 HIS A C 1
ATOM 752 O O . HIS A 1 96 ? 7.132 -21.69 -15.829 1 96.96 96 HIS A O 1
ATOM 758 N N . THR A 1 97 ? 7.15 -20.825 -13.761 1 98.46 97 THR A N 1
ATOM 759 C CA . THR A 1 97 ? 6.842 -19.461 -14.177 1 98.46 97 THR A CA 1
ATOM 760 C C . THR A 1 97 ? 7.986 -18.516 -13.82 1 98.46 97 THR A C 1
ATOM 762 O O . THR A 1 97 ? 8.66 -17.986 -14.706 1 98.46 97 THR A O 1
ATOM 765 N N . LEU A 1 98 ? 8.329 -18.453 -12.526 1 98.48 98 LEU A N 1
ATOM 766 C CA . LEU A 1 98 ? 9.421 -17.585 -12.097 1 98.48 98 LEU A CA 1
ATOM 767 C C . LEU A 1 98 ? 10.689 -18.392 -11.841 1 98.48 98 LEU A C 1
ATOM 769 O O . LEU A 1 98 ? 11.786 -17.832 -11.784 1 98.48 98 LEU A O 1
ATOM 773 N N . LEU A 1 99 ? 10.491 -19.692 -11.64 1 98.17 99 LEU A N 1
ATOM 774 C CA . LEU A 1 99 ? 11.609 -20.548 -11.257 1 98.17 99 LEU A CA 1
ATOM 775 C C . LEU A 1 99 ? 11.305 -22.01 -11.567 1 98.17 99 LEU A C 1
ATOM 777 O O . LEU A 1 99 ? 10.197 -22.341 -11.993 1 98.17 99 LEU A O 1
ATOM 781 N N . HIS A 1 100 ? 12.265 -22.869 -11.439 1 97.31 100 HIS A N 1
ATOM 782 C CA . HIS A 1 100 ? 12.128 -24.315 -11.567 1 97.31 100 HIS A CA 1
ATOM 783 C C . HIS A 1 100 ? 12.869 -25.04 -10.447 1 97.31 100 HIS A C 1
ATOM 785 O O . HIS A 1 100 ? 14.057 -24.798 -10.226 1 97.31 100 HIS A O 1
ATOM 791 N N . THR A 1 101 ? 12.17 -25.874 -9.699 1 94.94 101 THR A N 1
ATOM 792 C CA . THR A 1 101 ? 12.742 -26.632 -8.592 1 94.94 101 THR A CA 1
ATOM 793 C C . THR A 1 101 ? 12.749 -28.125 -8.905 1 94.94 101 THR A C 1
ATOM 795 O O . THR A 1 101 ? 11.793 -28.648 -9.482 1 94.94 101 THR A O 1
ATOM 798 N N . THR A 1 102 ? 13.833 -28.84 -8.562 1 93.7 102 THR A N 1
ATOM 799 C CA . THR A 1 102 ? 13.93 -30.284 -8.747 1 93.7 102 THR A CA 1
ATOM 800 C C . THR A 1 102 ? 14.646 -30.933 -7.566 1 93.7 102 THR A C 1
ATOM 802 O O . THR A 1 102 ? 15.623 -30.387 -7.048 1 93.7 102 THR A O 1
ATOM 805 N N . PRO A 1 103 ? 14.178 -32.015 -7.111 1 92.84 103 PRO A N 1
ATOM 806 C CA . PRO A 1 103 ? 14.945 -32.767 -6.114 1 92.84 103 PRO A CA 1
ATOM 807 C C . PRO A 1 103 ? 16.297 -33.239 -6.643 1 92.84 103 PRO A C 1
ATOM 809 O O . PRO A 1 103 ? 16.407 -33.625 -7.81 1 92.84 103 PRO A O 1
ATOM 812 N N . LEU A 1 104 ? 17.269 -33.315 -5.798 1 91.96 104 LEU A N 1
ATOM 813 C CA . LEU A 1 104 ? 18.61 -33.726 -6.199 1 91.96 104 LEU A CA 1
ATOM 814 C C . LEU A 1 104 ? 18.596 -35.136 -6.778 1 91.96 104 LEU A C 1
ATOM 816 O O . LEU A 1 104 ? 19.341 -35.435 -7.714 1 91.96 104 LEU A O 1
ATOM 820 N N . LEU A 1 105 ? 17.728 -35.965 -6.219 1 89.89 105 LEU A N 1
ATOM 821 C CA . LEU A 1 105 ? 17.673 -37.368 -6.615 1 89.89 105 LEU A CA 1
ATOM 822 C C . LEU A 1 105 ? 17.199 -37.508 -8.057 1 89.89 105 LEU A C 1
ATOM 824 O O . LEU A 1 105 ? 17.405 -38.549 -8.685 1 89.89 105 LEU A O 1
ATOM 828 N N . ARG A 1 106 ? 16.61 -36.439 -8.619 1 90.51 106 ARG A N 1
ATOM 829 C CA . ARG A 1 106 ? 16.07 -36.51 -9.973 1 90.51 106 ARG A CA 1
ATOM 830 C C . ARG A 1 106 ? 17.068 -35.966 -10.99 1 90.51 106 ARG A C 1
ATOM 832 O O . ARG A 1 106 ? 16.822 -36.015 -12.197 1 90.51 106 ARG A O 1
ATOM 839 N N . LEU A 1 107 ? 18.164 -35.507 -10.51 1 91.39 107 LEU A N 1
ATOM 840 C CA . LEU A 1 107 ? 19.162 -34.955 -11.419 1 91.39 107 LEU A CA 1
ATOM 841 C C . LEU A 1 107 ? 19.846 -36.064 -12.213 1 91.39 107 LEU A C 1
ATOM 843 O O . LEU A 1 107 ? 20.159 -37.123 -11.664 1 91.39 107 LEU A O 1
ATOM 847 N N . THR A 1 108 ? 20.021 -35.793 -13.424 1 89.03 108 THR A N 1
ATOM 848 C CA . THR A 1 108 ? 20.778 -36.715 -14.263 1 89.03 108 THR A CA 1
ATOM 849 C C . THR A 1 108 ? 22.279 -36.516 -14.068 1 89.03 108 THR A C 1
ATOM 851 O O . THR A 1 108 ? 22.705 -35.537 -13.452 1 89.03 108 THR A O 1
ATOM 854 N N . GLU A 1 109 ? 23.011 -37.431 -14.665 1 90.61 109 GLU A N 1
ATOM 855 C CA . GLU A 1 109 ? 24.465 -37.308 -14.605 1 90.61 109 GLU A CA 1
ATOM 856 C C . GLU A 1 109 ? 24.937 -36.01 -15.253 1 90.61 109 GLU A C 1
ATOM 858 O O . GLU A 1 109 ? 25.863 -35.364 -14.759 1 90.61 109 GLU A O 1
ATOM 863 N N . ALA A 1 110 ? 24.26 -35.657 -16.304 1 89.32 110 ALA A N 1
ATOM 864 C CA . ALA A 1 110 ? 24.644 -34.468 -17.061 1 89.32 110 ALA A CA 1
ATOM 865 C C . ALA A 1 110 ? 24.341 -33.196 -16.274 1 89.32 110 ALA A C 1
ATOM 867 O O . ALA A 1 110 ? 24.846 -32.12 -16.602 1 89.32 110 ALA A O 1
ATOM 868 N N . GLU A 1 111 ? 23.544 -33.316 -15.195 1 92.21 111 GLU A N 1
ATOM 869 C CA . GLU A 1 111 ? 23.115 -32.142 -14.44 1 92.21 111 GLU A CA 1
ATOM 870 C C . GLU A 1 111 ? 23.842 -32.051 -13.101 1 92.21 111 GLU A C 1
ATOM 872 O O . GLU A 1 111 ? 23.705 -31.061 -12.38 1 92.21 111 GLU A O 1
ATOM 877 N N . LYS A 1 112 ? 24.66 -32.999 -12.767 1 90.98 112 LYS A N 1
ATOM 878 C CA . LYS A 1 112 ? 25.278 -33.102 -11.448 1 90.98 112 LYS A CA 1
ATOM 879 C C . LYS A 1 112 ? 26.244 -31.946 -11.201 1 90.98 112 LYS A C 1
ATOM 881 O O . LYS A 1 112 ? 26.543 -31.615 -10.052 1 90.98 112 LYS A O 1
ATOM 886 N N . TYR A 1 113 ? 26.747 -31.348 -12.273 1 91.3 113 TYR A N 1
ATOM 887 C CA . TYR A 1 113 ? 27.638 -30.205 -12.112 1 91.3 113 TYR A CA 1
ATOM 888 C C . TYR A 1 113 ? 26.942 -29.071 -11.368 1 91.3 113 TYR A C 1
ATOM 890 O O . TYR A 1 113 ? 27.599 -28.235 -10.744 1 91.3 113 TYR A O 1
ATOM 898 N N . LEU A 1 114 ? 25.63 -29.083 -11.403 1 92.21 114 LEU A N 1
ATOM 899 C CA . LEU A 1 114 ? 24.843 -28.012 -10.803 1 92.21 114 LEU A CA 1
ATOM 900 C C . LEU A 1 114 ? 24.916 -28.07 -9.281 1 92.21 114 LEU A C 1
ATOM 902 O O . LEU A 1 114 ? 24.759 -27.048 -8.608 1 92.21 114 LEU A O 1
ATOM 906 N N . ILE A 1 115 ? 25.155 -29.233 -8.736 1 90.67 115 ILE A N 1
ATOM 907 C CA . ILE A 1 115 ? 25.276 -29.38 -7.29 1 90.67 115 ILE A CA 1
ATOM 908 C C . ILE A 1 115 ? 26.467 -28.568 -6.786 1 90.67 115 ILE A C 1
ATOM 910 O O . ILE A 1 115 ? 26.351 -27.823 -5.81 1 90.67 115 ILE A O 1
ATOM 914 N N . LYS A 1 116 ? 27.54 -28.614 -7.504 1 88.24 116 LYS A N 1
ATOM 915 C CA . LYS A 1 116 ? 28.738 -27.858 -7.151 1 88.24 116 LYS A CA 1
ATOM 916 C C . LYS A 1 116 ? 28.525 -26.361 -7.36 1 88.24 116 LYS A C 1
ATOM 918 O O . LYS A 1 116 ? 29.006 -25.544 -6.572 1 88.24 116 LYS A O 1
ATOM 923 N N . GLU A 1 117 ? 27.806 -26.089 -8.364 1 90.03 117 GLU A N 1
ATOM 924 C CA . GLU A 1 117 ? 27.58 -24.684 -8.691 1 90.03 117 GLU A CA 1
ATOM 925 C C . GLU A 1 117 ? 26.675 -24.016 -7.661 1 90.03 117 GLU A C 1
ATOM 927 O O . GLU A 1 117 ? 26.813 -22.822 -7.387 1 90.03 117 GLU A O 1
ATOM 932 N N . ALA A 1 118 ? 25.768 -24.747 -7.167 1 88.74 118 ALA A N 1
ATOM 933 C CA . ALA A 1 118 ? 24.853 -24.2 -6.168 1 88.74 118 ALA A CA 1
ATOM 934 C C . ALA A 1 118 ? 25.598 -23.822 -4.891 1 88.74 118 ALA A C 1
ATOM 936 O O . ALA A 1 118 ? 25.178 -22.919 -4.163 1 88.74 118 ALA A O 1
ATOM 937 N N . ASP A 1 119 ? 26.674 -24.449 -4.596 1 81.51 119 ASP A N 1
ATOM 938 C CA . ASP A 1 119 ? 27.484 -24.208 -3.407 1 81.51 119 ASP A CA 1
ATOM 939 C C . ASP A 1 119 ? 28.44 -23.036 -3.621 1 81.51 119 ASP A C 1
ATOM 941 O O . ASP A 1 119 ? 29.046 -22.541 -2.668 1 81.51 119 ASP A O 1
ATOM 945 N N . SER A 1 120 ? 28.477 -22.672 -4.839 1 78.15 120 SER A N 1
ATOM 946 C CA . SER A 1 120 ? 29.417 -21.602 -5.156 1 78.15 120 SER A CA 1
ATOM 947 C C . SER A 1 120 ? 28.844 -20.237 -4.79 1 78.15 120 SER A C 1
ATOM 949 O O . SER A 1 120 ? 27.64 -20.007 -4.921 1 78.15 120 SER A O 1
ATOM 951 N N . ILE A 1 121 ? 29.659 -19.386 -4.264 1 71.89 121 ILE A N 1
ATOM 952 C CA . ILE A 1 121 ? 29.301 -18.045 -3.813 1 71.89 121 ILE A CA 1
ATOM 953 C C . ILE A 1 121 ? 28.988 -17.162 -5.019 1 71.89 121 ILE A C 1
ATOM 955 O O . ILE A 1 121 ? 28.258 -16.175 -4.901 1 71.89 121 ILE A O 1
ATOM 959 N N . THR A 1 122 ? 29.261 -17.644 -6.146 1 71.34 122 THR A N 1
ATOM 960 C CA . THR A 1 122 ? 29.184 -16.767 -7.309 1 71.34 122 THR A CA 1
ATOM 961 C C . THR A 1 122 ? 27.851 -16.941 -8.031 1 71.34 122 THR A C 1
ATOM 963 O O . THR A 1 122 ? 27.466 -16.1 -8.846 1 71.34 122 THR A O 1
ATOM 966 N N . ARG A 1 123 ? 27.178 -18.041 -7.778 1 82.51 123 ARG A N 1
ATOM 967 C CA . ARG A 1 123 ? 25.93 -18.28 -8.495 1 82.51 123 ARG A CA 1
ATOM 968 C C . ARG A 1 123 ? 24.732 -17.799 -7.684 1 82.51 123 ARG A C 1
ATOM 970 O O . ARG A 1 123 ? 24.466 -18.313 -6.595 1 82.51 123 ARG A O 1
ATOM 977 N N . HIS A 1 124 ? 24.026 -16.744 -8.209 1 85.34 124 HIS A N 1
ATOM 978 C CA . HIS A 1 124 ? 22.952 -16.106 -7.456 1 85.34 124 HIS A CA 1
ATOM 979 C C . HIS A 1 124 ? 21.584 -16.554 -7.96 1 85.34 124 HIS A C 1
ATOM 981 O O . HIS A 1 124 ? 20.554 -16.107 -7.452 1 85.34 124 HIS A O 1
ATOM 987 N N . ASP A 1 125 ? 21.555 -17.439 -8.95 1 93.43 125 ASP A N 1
ATOM 988 C CA . ASP A 1 125 ? 20.28 -17.852 -9.53 1 93.43 125 ASP A CA 1
ATOM 989 C C . ASP A 1 125 ? 19.994 -19.323 -9.237 1 93.43 125 ASP A C 1
ATOM 991 O O . ASP A 1 125 ? 19.006 -19.877 -9.722 1 93.43 125 ASP A O 1
ATOM 995 N N . LEU A 1 126 ? 20.878 -20.016 -8.559 1 94.23 126 LEU A N 1
ATOM 996 C CA . LEU A 1 126 ? 20.747 -21.426 -8.207 1 94.23 126 LEU A CA 1
ATOM 997 C C . LEU A 1 126 ? 20.877 -21.625 -6.7 1 94.23 126 LEU A C 1
ATOM 999 O O . LEU A 1 126 ? 21.875 -21.221 -6.1 1 94.23 126 LEU A O 1
ATOM 1003 N N . TRP A 1 127 ? 19.858 -22.282 -6.129 1 91.68 127 TRP A N 1
ATOM 1004 C CA . TRP A 1 127 ? 19.823 -22.397 -4.675 1 91.68 127 TRP A CA 1
ATOM 1005 C C . TRP A 1 127 ? 19.537 -23.834 -4.25 1 91.68 127 TRP A C 1
ATOM 1007 O O . TRP A 1 127 ? 18.704 -24.512 -4.854 1 91.68 127 TRP A O 1
ATOM 1017 N N . GLU A 1 128 ? 20.312 -24.254 -3.305 1 91.28 128 GLU A N 1
ATOM 1018 C CA . GLU A 1 128 ? 20.035 -25.542 -2.674 1 91.28 128 GLU A CA 1
ATOM 1019 C C . GLU A 1 128 ? 19.31 -25.36 -1.344 1 91.28 128 GLU A C 1
ATOM 1021 O O . GLU A 1 128 ? 19.653 -24.472 -0.56 1 91.28 128 GLU A O 1
ATOM 1026 N N . TRP A 1 129 ? 18.259 -26.167 -1.163 1 88.19 129 TRP A N 1
ATOM 1027 C CA . TRP A 1 129 ? 17.518 -26.083 0.091 1 88.19 129 TRP A CA 1
ATOM 1028 C C . TRP A 1 129 ? 16.934 -27.44 0.47 1 88.19 129 TRP A C 1
ATOM 1030 O O . TRP A 1 129 ? 16.914 -28.364 -0.347 1 88.19 129 TRP A O 1
ATOM 1040 N N . THR A 1 130 ? 16.587 -27.552 1.724 1 88.14 130 THR A N 1
ATOM 1041 C CA . THR A 1 130 ? 16.046 -28.799 2.253 1 88.14 130 THR A CA 1
ATOM 1042 C C . THR A 1 130 ? 14.705 -28.559 2.94 1 88.14 130 THR A C 1
ATOM 1044 O O . THR A 1 130 ? 14.547 -27.589 3.684 1 88.14 130 THR A O 1
ATOM 1047 N N . THR A 1 131 ? 13.732 -29.32 2.472 1 78.22 131 THR A N 1
ATOM 1048 C CA . THR A 1 131 ? 12.451 -29.242 3.165 1 78.22 131 THR A CA 1
ATOM 1049 C C . THR A 1 131 ? 12.575 -29.77 4.591 1 78.22 131 THR A C 1
ATOM 1051 O O . THR A 1 131 ? 13.432 -30.609 4.876 1 78.22 131 THR A O 1
ATOM 1054 N N . GLY A 1 132 ? 11.828 -29.152 5.533 1 70.89 132 GLY A N 1
ATOM 1055 C CA . GLY A 1 132 ? 11.84 -29.631 6.906 1 70.89 132 GLY A CA 1
ATOM 1056 C C . GLY A 1 132 ? 11.01 -30.885 7.107 1 70.89 132 GLY A C 1
ATOM 1057 O O . GLY A 1 132 ? 10.394 -31.386 6.164 1 70.89 132 GLY A O 1
ATOM 1058 N N . GLY A 1 133 ? 10.987 -31.522 8.273 1 71.38 133 GLY A N 1
ATOM 1059 C CA . GLY A 1 133 ? 10.141 -32.629 8.689 1 71.38 133 GLY A CA 1
ATOM 1060 C C . GLY A 1 133 ? 10.882 -33.95 8.766 1 71.38 133 GLY A C 1
ATOM 1061 O O . GLY A 1 133 ? 12.11 -33.974 8.862 1 71.38 133 GLY A O 1
ATOM 1062 N N . ASP A 1 134 ? 10.116 -35.047 8.668 1 76.49 134 ASP A N 1
ATOM 1063 C CA . ASP A 1 134 ? 10.619 -36.39 8.937 1 76.49 134 ASP A CA 1
ATOM 1064 C C . ASP A 1 134 ? 11.361 -36.952 7.726 1 76.49 134 ASP A C 1
ATOM 1066 O O . ASP A 1 134 ? 12.268 -37.773 7.873 1 76.49 134 ASP A O 1
ATOM 1070 N N . ASP A 1 135 ? 11.028 -36.514 6.543 1 81.71 135 ASP A N 1
ATOM 1071 C CA . ASP A 1 135 ? 11.672 -36.967 5.314 1 81.71 135 ASP A CA 1
ATOM 1072 C C . ASP A 1 135 ? 12.202 -35.785 4.505 1 81.71 135 ASP A C 1
ATOM 1074 O O . ASP A 1 135 ? 11.593 -35.385 3.51 1 81.71 135 ASP A O 1
ATOM 1078 N N . PRO A 1 136 ? 13.339 -35.248 5.012 1 84.22 136 PRO A N 1
ATOM 1079 C CA . PRO A 1 136 ? 13.881 -34.065 4.34 1 84.22 136 PRO A CA 1
ATOM 1080 C C . PRO A 1 136 ? 14.281 -34.339 2.892 1 84.22 136 PRO A C 1
ATOM 1082 O O . PRO A 1 136 ? 14.833 -35.401 2.591 1 84.22 136 PRO A O 1
ATOM 1085 N N . VAL A 1 137 ? 13.866 -33.641 1.974 1 87.37 137 VAL A N 1
ATOM 1086 C CA . VAL A 1 137 ? 14.238 -33.712 0.565 1 87.37 137 VAL A CA 1
ATOM 1087 C C . VAL A 1 137 ? 15.108 -32.512 0.199 1 87.37 137 VAL A C 1
ATOM 1089 O O . VAL A 1 137 ? 14.723 -31.363 0.432 1 87.37 137 VAL A O 1
ATOM 1092 N N . VAL A 1 138 ? 16.336 -32.795 -0.288 1 91.54 138 VAL A N 1
ATOM 1093 C CA . VAL A 1 138 ? 17.21 -31.733 -0.773 1 91.54 138 VAL A CA 1
ATOM 1094 C C . VAL A 1 138 ? 16.864 -31.399 -2.222 1 91.54 138 VAL A C 1
ATOM 1096 O O . VAL A 1 138 ? 16.719 -32.296 -3.055 1 91.54 138 VAL A O 1
ATOM 1099 N N . SER A 1 139 ? 16.685 -30.167 -2.493 1 93.79 139 SER A N 1
ATOM 1100 C CA . SER A 1 139 ? 16.258 -29.746 -3.823 1 93.79 139 SER A CA 1
ATOM 1101 C C . SER A 1 139 ? 17.107 -28.587 -4.335 1 93.79 139 SER A C 1
ATOM 1103 O O . SER A 1 139 ? 17.757 -27.893 -3.55 1 93.79 139 SER A O 1
ATOM 1105 N N . LEU A 1 140 ? 17.201 -28.501 -5.661 1 94.32 140 LEU A N 1
ATOM 1106 C CA . LEU A 1 140 ? 17.785 -27.342 -6.326 1 94.32 140 LEU A CA 1
ATOM 1107 C C . LEU A 1 140 ? 16.7 -26.47 -6.95 1 94.32 140 LEU A C 1
ATOM 1109 O O . LEU A 1 140 ? 15.757 -26.983 -7.556 1 94.32 140 LEU A O 1
ATOM 1113 N N . THR A 1 141 ? 16.805 -25.211 -6.669 1 95.6 141 THR A N 1
ATOM 1114 C CA . THR A 1 141 ? 15.909 -24.246 -7.297 1 95.6 141 THR A CA 1
ATOM 1115 C C . THR A 1 141 ? 16.685 -23.303 -8.212 1 95.6 141 THR A C 1
ATOM 1117 O O . THR A 1 141 ? 17.662 -22.682 -7.788 1 95.6 141 THR A O 1
ATOM 1120 N N . LYS A 1 142 ? 16.339 -23.292 -9.46 1 96.99 142 LYS A N 1
ATOM 1121 C CA . LYS A 1 142 ? 16.906 -22.383 -10.452 1 96.99 142 LYS A CA 1
ATOM 1122 C C . LYS A 1 142 ? 15.947 -21.236 -10.758 1 96.99 142 LYS A C 1
ATOM 1124 O O . LYS A 1 142 ? 14.821 -21.464 -11.206 1 96.99 142 LYS A O 1
ATOM 1129 N N . LEU A 1 143 ? 16.391 -19.981 -10.488 1 97.45 143 LEU A N 1
ATOM 1130 C CA . LEU A 1 143 ? 15.588 -18.808 -10.817 1 97.45 143 LEU A CA 1
ATOM 1131 C C . LEU A 1 143 ? 15.539 -18.59 -12.326 1 97.45 143 LEU A C 1
ATOM 1133 O O . LEU A 1 143 ? 16.555 -18.727 -13.011 1 97.45 143 LEU A O 1
ATOM 1137 N N . ARG A 1 144 ? 14.366 -18.302 -12.83 1 97.84 144 ARG A N 1
ATOM 1138 C CA . ARG A 1 144 ? 14.235 -17.958 -14.242 1 97.84 144 ARG A CA 1
ATOM 1139 C C . ARG A 1 144 ? 15.01 -16.686 -14.57 1 97.84 144 ARG A C 1
ATOM 1141 O O . ARG A 1 144 ? 15.025 -15.741 -13.779 1 97.84 144 ARG A O 1
ATOM 1148 N N . PRO A 1 145 ? 15.703 -16.595 -15.681 1 97.45 145 PRO A N 1
ATOM 1149 C CA . PRO A 1 145 ? 16.46 -15.388 -16.019 1 97.45 145 PRO A CA 1
ATOM 1150 C C . PRO A 1 145 ? 15.61 -14.121 -15.959 1 97.45 145 PRO A C 1
ATOM 1152 O O . PRO A 1 145 ? 14.465 -14.119 -16.42 1 97.45 145 PRO A O 1
ATOM 1155 N N . PHE A 1 146 ? 16.071 -13.081 -15.314 1 97.73 146 PHE A N 1
ATOM 1156 C CA . PHE A 1 146 ? 15.494 -11.742 -15.265 1 97.73 146 PHE A CA 1
ATOM 1157 C C . PHE A 1 146 ? 14.418 -11.655 -14.189 1 97.73 146 PHE A C 1
ATOM 1159 O O . PHE A 1 146 ? 13.693 -10.662 -14.108 1 97.73 146 PHE A O 1
ATOM 1166 N N . VAL A 1 147 ? 14.313 -12.603 -13.317 1 97.84 147 VAL A N 1
ATOM 1167 C CA . VAL A 1 147 ? 13.253 -12.608 -12.314 1 97.84 147 VAL A CA 1
ATOM 1168 C C . VAL A 1 147 ? 13.417 -11.41 -11.382 1 97.84 147 VAL A C 1
ATOM 1170 O O . VAL A 1 147 ? 12.438 -10.744 -11.039 1 97.84 147 VAL A O 1
ATOM 1173 N N . CYS A 1 148 ? 14.615 -11.111 -10.991 1 95.65 148 CYS A N 1
ATOM 1174 C CA . CYS A 1 148 ? 14.846 -9.991 -10.086 1 95.65 148 CYS A CA 1
ATOM 1175 C C . CYS A 1 148 ? 14.5 -8.667 -10.757 1 95.65 148 CYS A C 1
ATOM 1177 O O . CYS A 1 148 ? 13.804 -7.833 -10.174 1 95.65 148 CYS A O 1
ATOM 1179 N N . GLY A 1 149 ? 14.979 -8.474 -11.97 1 96.27 149 GLY A N 1
ATOM 1180 C CA . GLY A 1 149 ? 14.636 -7.278 -12.724 1 96.27 149 GLY A CA 1
ATOM 1181 C C . GLY A 1 149 ? 13.149 -7.152 -12.998 1 96.27 149 GLY A C 1
ATOM 1182 O O . GLY A 1 149 ? 12.59 -6.056 -12.924 1 96.27 149 GLY A O 1
ATOM 1183 N N . PHE A 1 150 ? 12.548 -8.274 -13.273 1 98.26 150 PHE A N 1
ATOM 1184 C CA . PHE A 1 150 ? 11.116 -8.333 -13.541 1 98.26 150 PHE A CA 1
ATOM 1185 C C . PHE A 1 150 ? 10.32 -7.84 -12.339 1 98.26 150 PHE A C 1
ATOM 1187 O O . PHE A 1 150 ? 9.435 -6.993 -12.479 1 98.26 150 PHE A O 1
ATOM 1194 N N . LEU A 1 151 ? 10.671 -8.356 -11.165 1 97.97 151 LEU A N 1
ATOM 1195 C CA . LEU A 1 151 ? 9.937 -8.008 -9.953 1 97.97 151 LEU A CA 1
ATOM 1196 C C . LEU A 1 151 ? 10.139 -6.539 -9.597 1 97.97 151 LEU A C 1
ATOM 1198 O O . LEU A 1 151 ? 9.193 -5.858 -9.193 1 97.97 151 LEU A O 1
ATOM 1202 N N . GLU A 1 152 ? 11.301 -6.071 -9.757 1 95.24 152 GLU A N 1
ATOM 1203 C CA . GLU A 1 152 ? 11.61 -4.675 -9.464 1 95.24 152 GLU A CA 1
ATOM 1204 C C . GLU A 1 152 ? 10.804 -3.733 -10.354 1 95.24 152 GLU A C 1
ATOM 1206 O O . GLU A 1 152 ? 10.19 -2.782 -9.864 1 95.24 152 GLU A O 1
ATOM 1211 N N . GLU A 1 153 ? 10.77 -4.01 -11.585 1 96.54 153 GLU A N 1
ATOM 1212 C CA . GLU A 1 153 ? 10.062 -3.151 -12.531 1 96.54 153 GLU A CA 1
ATOM 1213 C C . GLU A 1 153 ? 8.55 -3.275 -12.363 1 96.54 153 GLU A C 1
ATOM 1215 O O . GLU A 1 153 ? 7.833 -2.272 -12.394 1 96.54 153 GLU A O 1
ATOM 1220 N N . ALA A 1 154 ? 8.119 -4.475 -12.193 1 97.73 154 ALA A N 1
ATOM 1221 C CA . ALA A 1 154 ? 6.685 -4.703 -12.031 1 97.73 154 ALA A CA 1
ATOM 1222 C C . ALA A 1 154 ? 6.16 -4.017 -10.774 1 97.73 154 ALA A C 1
ATOM 1224 O O . ALA A 1 154 ? 5.032 -3.516 -10.757 1 97.73 154 ALA A O 1
ATOM 1225 N N . ASN A 1 155 ? 6.942 -3.974 -9.757 1 93.79 155 ASN A N 1
ATOM 1226 C CA . ASN A 1 155 ? 6.548 -3.398 -8.475 1 93.79 155 ASN A CA 1
ATOM 1227 C C . ASN A 1 155 ? 6.2 -1.918 -8.61 1 93.79 155 ASN A C 1
ATOM 1229 O O . ASN A 1 155 ? 5.441 -1.379 -7.802 1 93.79 155 ASN A O 1
ATOM 1233 N N . LYS A 1 156 ? 6.671 -1.279 -9.574 1 91.14 156 LYS A N 1
ATOM 1234 C CA . LYS A 1 156 ? 6.381 0.133 -9.807 1 91.14 156 LYS A CA 1
ATOM 1235 C C . LYS A 1 156 ? 4.959 0.324 -10.325 1 91.14 156 LYS A C 1
ATOM 1237 O O . LYS A 1 156 ? 4.381 1.404 -10.184 1 91.14 156 LYS A O 1
ATOM 1242 N N . MET A 1 157 ? 4.368 -0.749 -10.842 1 96.4 157 MET A N 1
ATOM 1243 C CA . MET A 1 157 ? 3.115 -0.603 -11.576 1 96.4 157 MET A CA 1
ATOM 1244 C C . MET A 1 157 ? 2.025 -1.481 -10.971 1 96.4 157 MET A C 1
ATOM 1246 O O . MET A 1 157 ? 0.841 -1.296 -11.26 1 96.4 157 MET A O 1
ATOM 1250 N N . PHE A 1 158 ? 2.526 -2.4 -10.105 1 97.41 158 PHE A N 1
ATOM 1251 C CA . PHE A 1 158 ? 1.565 -3.402 -9.657 1 97.41 158 PHE A CA 1
ATOM 1252 C C . PHE A 1 158 ? 1.709 -3.661 -8.163 1 97.41 158 PHE A C 1
ATOM 1254 O O . PHE A 1 158 ? 2.82 -3.64 -7.628 1 97.41 158 PHE A O 1
ATOM 1261 N N . THR A 1 159 ? 0.561 -3.881 -7.531 1 94.74 159 THR A N 1
ATOM 1262 C CA . THR A 1 159 ? 0.556 -4.617 -6.271 1 94.74 159 THR A CA 1
ATOM 1263 C C . THR A 1 159 ? 0.581 -6.122 -6.524 1 94.74 159 THR A C 1
ATOM 1265 O O . THR A 1 159 ? -0.332 -6.667 -7.149 1 94.74 159 THR A O 1
ATOM 1268 N N . MET A 1 160 ? 1.596 -6.795 -5.987 1 97.16 160 MET A N 1
ATOM 1269 C CA . MET A 1 160 ? 1.803 -8.171 -6.429 1 97.16 160 MET A CA 1
ATOM 1270 C C . MET A 1 160 ? 1.451 -9.157 -5.32 1 97.16 160 MET A C 1
ATOM 1272 O O . MET A 1 160 ? 1.585 -8.841 -4.137 1 97.16 160 MET A O 1
ATOM 1276 N N . CYS A 1 161 ? 0.996 -10.311 -5.8 1 96.57 161 CYS A N 1
ATOM 1277 C CA . CYS A 1 161 ? 0.624 -11.443 -4.958 1 96.57 161 CYS A CA 1
ATOM 1278 C C . CYS A 1 161 ? 1.149 -12.751 -5.539 1 96.57 161 CYS A C 1
ATOM 1280 O O . CYS A 1 161 ? 1.131 -12.946 -6.755 1 96.57 161 CYS A O 1
ATOM 1282 N N . VAL A 1 162 ? 1.631 -13.61 -4.642 1 97.81 162 VAL A N 1
ATOM 1283 C CA . VAL A 1 162 ? 2.022 -14.944 -5.085 1 97.81 162 VAL A CA 1
ATOM 1284 C C . VAL A 1 162 ? 0.845 -15.904 -4.935 1 97.81 162 VAL A C 1
ATOM 1286 O O .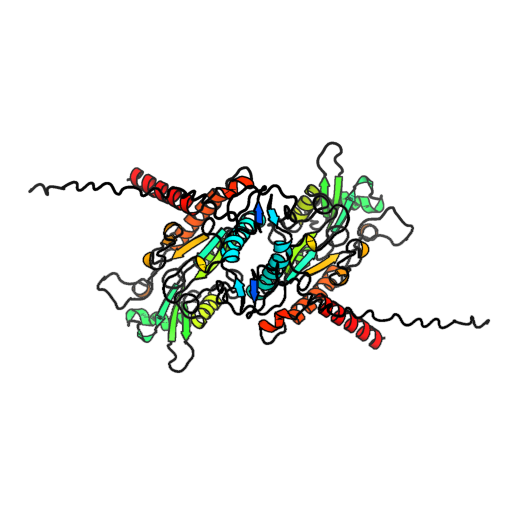 VAL A 1 162 ? 0.176 -15.919 -3.899 1 97.81 162 VAL A O 1
ATOM 1289 N N . TYR A 1 163 ? 0.563 -16.648 -5.919 1 98.05 163 TYR A N 1
ATOM 1290 C CA . TYR A 1 163 ? -0.449 -17.699 -5.908 1 98.05 163 TYR A CA 1
ATOM 1291 C C . TYR A 1 163 ? 0.13 -19.019 -6.401 1 98.05 163 TYR A C 1
ATOM 1293 O O . TYR A 1 163 ? 0.281 -19.226 -7.608 1 98.05 163 TYR A O 1
ATOM 1301 N N . THR A 1 164 ? 0.418 -19.956 -5.482 1 97.18 164 THR A N 1
ATOM 1302 C CA . THR A 1 164 ? 1.142 -21.179 -5.811 1 97.18 164 THR A CA 1
ATOM 1303 C C . THR A 1 164 ? 0.393 -22.405 -5.298 1 97.18 164 THR A C 1
ATOM 1305 O O . THR A 1 164 ? -0.323 -22.328 -4.298 1 97.18 164 THR A O 1
ATOM 1308 N N . LYS A 1 165 ? 0.534 -23.535 -5.96 1 95.51 165 LYS A N 1
ATOM 1309 C CA . LYS A 1 165 ? -0.01 -24.803 -5.482 1 95.51 165 LYS A CA 1
ATOM 1310 C C . LYS A 1 165 ? 0.942 -25.472 -4.495 1 95.51 165 LYS A C 1
ATOM 1312 O O . LYS A 1 165 ? 0.631 -26.53 -3.944 1 95.51 165 LYS A O 1
ATOM 1317 N N . GLY A 1 166 ? 2.013 -24.805 -4.195 1 92.9 166 GLY A N 1
ATOM 1318 C CA . GLY A 1 166 ? 2.944 -25.299 -3.193 1 92.9 166 GLY A CA 1
ATOM 1319 C C . GLY A 1 166 ? 2.478 -25.05 -1.771 1 92.9 166 GLY A C 1
ATOM 1320 O O . GLY A 1 166 ? 1.451 -24.404 -1.553 1 92.9 166 GLY A O 1
ATOM 1321 N N . ILE A 1 167 ? 3.297 -25.587 -0.868 1 91.35 167 ILE A N 1
ATOM 1322 C CA . ILE A 1 167 ? 2.984 -25.394 0.543 1 91.35 167 ILE A CA 1
ATOM 1323 C C . ILE A 1 167 ? 3.622 -24.099 1.041 1 91.35 167 ILE A C 1
ATOM 1325 O O . ILE A 1 167 ? 4.52 -23.554 0.395 1 91.35 167 ILE A O 1
ATOM 1329 N N . ARG A 1 168 ? 3.191 -23.637 2.163 1 91.41 168 ARG A N 1
ATOM 1330 C CA . ARG A 1 168 ? 3.589 -22.338 2.697 1 91.41 168 ARG A CA 1
ATOM 1331 C C . ARG A 1 168 ? 5.088 -22.295 2.972 1 91.41 168 ARG A C 1
ATOM 1333 O O . ARG A 1 168 ? 5.755 -21.309 2.651 1 91.41 168 ARG A O 1
ATOM 1340 N N . ASP A 1 169 ? 5.637 -23.314 3.613 1 89.72 169 ASP A N 1
ATOM 1341 C CA . ASP A 1 169 ? 7.062 -23.34 3.926 1 89.72 169 ASP A CA 1
ATOM 1342 C C . ASP A 1 169 ? 7.905 -23.192 2.661 1 89.72 169 ASP A C 1
ATOM 1344 O O . ASP A 1 169 ? 8.908 -22.476 2.658 1 89.72 169 ASP A O 1
ATOM 1348 N N . TYR A 1 170 ? 7.482 -23.858 1.651 1 91.82 170 TYR A N 1
ATOM 1349 C CA . TYR A 1 170 ? 8.172 -23.762 0.369 1 91.82 170 TYR A CA 1
ATOM 1350 C C . TYR A 1 170 ? 8.078 -22.35 -0.197 1 91.82 170 TYR A C 1
ATOM 1352 O O . TYR A 1 170 ? 9.084 -21.777 -0.622 1 91.82 170 TYR A O 1
ATOM 1360 N N . ALA A 1 171 ? 6.891 -21.798 -0.217 1 94.38 171 ALA A N 1
ATOM 1361 C CA . ALA A 1 171 ? 6.693 -20.444 -0.726 1 94.38 171 ALA A CA 1
ATOM 1362 C C . ALA A 1 171 ? 7.556 -19.441 0.034 1 94.38 171 ALA A C 1
ATOM 1364 O O . ALA A 1 171 ? 8.178 -18.564 -0.571 1 94.38 171 ALA A O 1
ATOM 1365 N N . ASN A 1 172 ? 7.598 -19.617 1.314 1 91.97 172 ASN A N 1
ATOM 1366 C CA . ASN A 1 172 ? 8.396 -18.714 2.138 1 91.97 172 ASN A CA 1
ATOM 1367 C C . ASN A 1 172 ? 9.882 -18.821 1.809 1 91.97 172 ASN A C 1
ATOM 1369 O O . ASN A 1 172 ? 10.592 -17.814 1.791 1 91.97 172 ASN A O 1
ATOM 1373 N N . LEU A 1 173 ? 10.326 -20.003 1.625 1 91.77 173 LEU A N 1
ATOM 1374 C CA . LEU A 1 173 ? 11.72 -20.221 1.254 1 91.77 173 LEU A CA 1
ATOM 1375 C C . LEU A 1 173 ? 12.055 -19.502 -0.048 1 91.77 173 LEU A C 1
ATOM 1377 O O . LEU A 1 173 ? 13.09 -18.839 -0.148 1 91.77 173 LEU A O 1
ATOM 1381 N N . ILE A 1 174 ? 11.174 -19.642 -0.988 1 94.43 174 ILE A N 1
ATOM 1382 C CA . ILE A 1 174 ? 11.39 -19.013 -2.286 1 94.43 174 ILE A CA 1
ATOM 1383 C C . ILE A 1 174 ? 11.384 -17.494 -2.131 1 94.43 174 ILE A C 1
ATOM 1385 O O . ILE A 1 174 ? 12.227 -16.802 -2.706 1 94.43 174 ILE A O 1
ATOM 1389 N N . LEU A 1 175 ? 10.476 -16.983 -1.374 1 94.45 175 LEU A N 1
ATOM 1390 C CA . LEU A 1 175 ? 10.344 -15.541 -1.192 1 94.45 175 LEU A CA 1
ATOM 1391 C C . LEU A 1 175 ? 11.566 -14.97 -0.48 1 94.45 175 LEU A C 1
ATOM 1393 O O . LEU A 1 175 ? 11.962 -13.83 -0.735 1 94.45 175 LEU A O 1
ATOM 1397 N N . ASP A 1 176 ? 12.146 -15.742 0.408 1 92.39 176 ASP A N 1
ATOM 1398 C CA . ASP A 1 176 ? 13.369 -15.311 1.078 1 92.39 176 ASP A CA 1
ATOM 1399 C C . ASP A 1 176 ? 14.498 -15.091 0.074 1 92.39 176 ASP A C 1
ATOM 1401 O O . ASP A 1 176 ? 15.435 -14.335 0.341 1 92.39 176 ASP A O 1
ATOM 1405 N N . VAL A 1 177 ? 14.345 -15.723 -1.014 1 92.5 177 VAL A N 1
ATOM 1406 C CA . VAL A 1 177 ? 15.381 -15.621 -2.036 1 92.5 177 VAL A CA 1
ATOM 1407 C C . VAL A 1 177 ? 15.061 -14.466 -2.983 1 92.5 177 VAL A C 1
ATOM 1409 O O . VAL A 1 177 ? 15.915 -13.616 -3.246 1 92.5 177 VAL A O 1
ATOM 1412 N N . ILE A 1 178 ? 13.859 -14.348 -3.399 1 94.91 178 ILE A N 1
ATOM 1413 C CA . ILE A 1 178 ? 13.58 -13.41 -4.481 1 94.91 178 ILE A CA 1
ATOM 1414 C C . ILE A 1 178 ? 13.065 -12.094 -3.904 1 94.91 178 ILE A C 1
ATOM 1416 O O . ILE A 1 178 ? 13.02 -11.078 -4.602 1 94.91 178 ILE A O 1
ATOM 1420 N N . ASP A 1 179 ? 12.642 -12.084 -2.67 1 93.94 179 ASP A N 1
ATOM 1421 C CA . ASP A 1 179 ? 12.119 -10.894 -2.006 1 93.94 179 ASP A CA 1
ATOM 1422 C C . ASP A 1 179 ? 12.498 -10.878 -0.527 1 93.94 179 ASP A C 1
ATOM 1424 O O . ASP A 1 179 ? 11.628 -10.776 0.341 1 93.94 179 ASP A O 1
ATOM 1428 N N . PRO A 1 180 ? 13.766 -10.902 -0.278 1 89.43 180 PRO A N 1
ATOM 1429 C CA . PRO A 1 180 ? 14.231 -11.042 1.104 1 89.43 180 PRO A CA 1
ATOM 1430 C C . PRO A 1 180 ? 13.76 -9.902 2.004 1 89.43 180 PRO A C 1
ATOM 1432 O O . PRO A 1 180 ? 13.596 -10.091 3.212 1 89.43 180 PRO A O 1
ATOM 1435 N N . LYS A 1 181 ? 13.508 -8.757 1.438 1 82.04 181 LYS A N 1
ATOM 1436 C CA . LYS A 1 181 ? 13.094 -7.614 2.248 1 82.04 181 LYS A CA 1
ATOM 1437 C C . LYS A 1 181 ? 11.575 -7.474 2.264 1 82.04 181 LYS A C 1
ATOM 1439 O O . LYS A 1 181 ? 11.039 -6.532 2.852 1 82.04 181 LYS A O 1
ATOM 1444 N N . ARG A 1 182 ? 10.882 -8.382 1.513 1 85.62 182 ARG A N 1
ATOM 1445 C CA . ARG A 1 182 ? 9.423 -8.428 1.483 1 85.62 182 ARG A CA 1
ATOM 1446 C C . ARG A 1 182 ? 8.845 -7.118 0.959 1 85.62 182 ARG A C 1
ATOM 1448 O O . ARG A 1 182 ? 7.877 -6.594 1.515 1 85.62 182 ARG A O 1
ATOM 1455 N N . ILE A 1 183 ? 9.48 -6.58 -0.005 1 84.31 183 ILE A N 1
ATOM 1456 C CA . ILE A 1 183 ? 9.077 -5.296 -0.567 1 84.31 183 ILE A CA 1
ATOM 1457 C C . ILE A 1 183 ? 8.088 -5.52 -1.709 1 84.31 183 ILE A C 1
ATOM 1459 O O . ILE A 1 183 ? 7.276 -4.644 -2.016 1 84.31 183 ILE A O 1
ATOM 1463 N N . TYR A 1 184 ? 8.086 -6.722 -2.24 1 91.73 184 TYR A N 1
ATOM 1464 C CA . TYR A 1 184 ? 7.277 -6.95 -3.432 1 91.73 184 TYR A CA 1
ATOM 1465 C C . TYR A 1 184 ? 5.933 -7.569 -3.069 1 91.73 184 TYR A C 1
ATOM 1467 O O . TYR A 1 184 ? 4.891 -7.15 -3.579 1 91.73 184 TYR A O 1
ATOM 1475 N N . PHE A 1 185 ? 6.002 -8.477 -2.157 1 93.76 185 PHE A N 1
ATOM 1476 C CA . PHE A 1 185 ? 4.798 -9.269 -1.935 1 93.76 185 PHE A CA 1
ATOM 1477 C C . PHE A 1 185 ? 4.27 -9.067 -0.52 1 93.76 185 PHE A C 1
ATOM 1479 O O . PHE A 1 185 ? 3.101 -9.341 -0.242 1 93.76 185 PHE A O 1
ATOM 1486 N N . GLY A 1 186 ? 5.103 -8.629 0.314 1 86.04 186 GLY A N 1
ATOM 1487 C CA . GLY A 1 186 ? 4.692 -8.659 1.708 1 86.04 186 GLY A CA 1
ATOM 1488 C C . GLY A 1 186 ? 4.262 -10.037 2.174 1 86.04 186 GLY A C 1
ATOM 1489 O O . GLY A 1 186 ? 4.998 -11.012 2.007 1 86.04 186 GLY A O 1
ATOM 1490 N N . ASP A 1 187 ? 3.075 -10.147 2.706 1 85.52 187 ASP A N 1
ATOM 1491 C CA . ASP A 1 187 ? 2.568 -11.44 3.154 1 85.52 187 ASP A CA 1
ATOM 1492 C C . ASP A 1 187 ? 1.459 -11.944 2.234 1 85.52 187 ASP A C 1
ATOM 1494 O O . ASP A 1 187 ? 0.726 -12.871 2.586 1 85.52 187 ASP A O 1
ATOM 1498 N N . ARG A 1 188 ? 1.362 -11.283 1.089 1 93.58 188 ARG A N 1
ATOM 1499 C CA . ARG A 1 188 ? 0.333 -11.67 0.129 1 93.58 188 AR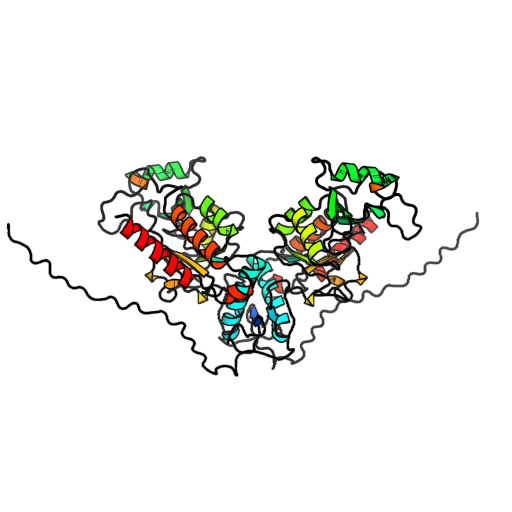G A CA 1
ATOM 1500 C C . ARG A 1 188 ? 0.727 -12.944 -0.611 1 93.58 188 ARG A C 1
ATOM 1502 O O . ARG A 1 188 ? 1.154 -12.89 -1.767 1 93.58 188 ARG A O 1
ATOM 1509 N N . VAL A 1 189 ? 0.55 -14.057 0.049 1 95.34 189 VAL A N 1
ATOM 1510 C CA . VAL A 1 189 ? 0.924 -15.366 -0.476 1 95.34 189 VAL A CA 1
ATOM 1511 C C . VAL A 1 189 ? -0.231 -16.348 -0.287 1 95.34 189 VAL A C 1
ATOM 1513 O O . VAL A 1 189 ? -0.629 -16.638 0.843 1 95.34 189 VAL A O 1
ATOM 1516 N N . ILE A 1 190 ? -0.775 -16.772 -1.419 1 96.56 190 ILE A N 1
ATOM 1517 C CA . ILE A 1 190 ? -1.835 -17.774 -1.399 1 96.56 190 ILE A CA 1
ATOM 1518 C C . ILE A 1 190 ? -1.266 -19.136 -1.789 1 96.56 190 ILE A C 1
ATOM 1520 O O . ILE A 1 190 ? -0.631 -19.273 -2.837 1 96.56 190 ILE A O 1
ATOM 1524 N N . THR A 1 191 ? -1.454 -20.091 -0.964 1 95.79 191 THR A N 1
ATOM 1525 C CA . THR A 1 191 ? -0.915 -21.426 -1.196 1 95.79 191 THR A CA 1
ATOM 1526 C C . THR A 1 191 ? -2.041 -22.447 -1.338 1 95.79 191 THR A C 1
ATOM 1528 O O . THR A 1 191 ? -3.219 -22.084 -1.333 1 95.79 191 THR A O 1
ATOM 1531 N N . ARG A 1 192 ? -1.674 -23.699 -1.508 1 94.03 192 ARG A N 1
ATOM 1532 C CA . ARG A 1 192 ? -2.631 -24.792 -1.644 1 94.03 192 ARG A CA 1
ATOM 1533 C C . ARG A 1 192 ? -3.475 -24.942 -0.383 1 94.03 192 ARG A C 1
ATOM 1535 O O . ARG A 1 192 ? -4.571 -25.504 -0.426 1 94.03 192 ARG A O 1
ATOM 1542 N N . GLU A 1 193 ? -3.004 -24.43 0.739 1 90.26 193 GLU A N 1
ATOM 1543 C CA . GLU A 1 193 ? -3.755 -24.488 1.99 1 90.26 193 GLU A CA 1
ATOM 1544 C C . GLU A 1 193 ? -5.024 -23.644 1.912 1 90.26 193 GLU A C 1
ATOM 1546 O O . GLU A 1 193 ? -6.073 -24.042 2.423 1 90.26 193 GLU A O 1
ATOM 1551 N N . GLU A 1 194 ? -4.976 -22.528 1.258 1 90.25 194 GLU A N 1
ATOM 1552 C CA . GLU A 1 194 ? -6.137 -21.658 1.099 1 90.25 194 GLU A CA 1
ATOM 1553 C C . GLU A 1 194 ? -6.958 -22.052 -0.126 1 90.25 194 GLU A C 1
ATOM 1555 O O . GLU A 1 194 ? -8.166 -21.812 -0.174 1 90.25 194 GLU A O 1
ATOM 1560 N N . SER A 1 195 ? -6.216 -22.655 -1.107 1 90.38 195 SER A N 1
ATOM 1561 C CA . SER A 1 195 ? -6.859 -23.003 -2.37 1 90.38 195 SER A CA 1
ATOM 1562 C C . SER A 1 195 ? -6.389 -24.364 -2.872 1 90.38 195 SER A C 1
ATOM 1564 O O . SER A 1 195 ? -5.648 -24.448 -3.854 1 90.38 195 SER A O 1
ATOM 1566 N N . PRO A 1 196 ? -6.921 -25.426 -2.384 1 88 196 PRO A N 1
ATOM 1567 C CA . PRO A 1 196 ? -6.428 -26.769 -2.696 1 88 196 PRO A CA 1
ATOM 1568 C C . PRO A 1 196 ? -6.835 -27.238 -4.091 1 88 196 PRO A C 1
ATOM 1570 O O . PRO A 1 196 ? -6.112 -28.014 -4.721 1 88 196 PRO A O 1
ATOM 1573 N N . ASP A 1 197 ? -7.944 -26.808 -4.695 1 89.07 197 ASP A N 1
ATOM 1574 C CA . ASP A 1 197 ? -8.477 -27.379 -5.928 1 89.07 197 ASP A CA 1
ATOM 1575 C C . ASP A 1 197 ? -8.08 -26.538 -7.14 1 89.07 197 ASP A C 1
ATOM 1577 O O . ASP A 1 197 ? -7.211 -26.934 -7.918 1 89.07 197 ASP A O 1
ATOM 1581 N N . VAL A 1 198 ? -8.712 -25.433 -7.27 1 93.1 198 VAL A N 1
ATOM 1582 C CA . VAL A 1 198 ? -8.437 -24.562 -8.409 1 93.1 198 VAL A CA 1
ATOM 1583 C C . VAL A 1 198 ? -8.035 -23.175 -7.913 1 93.1 198 VAL A C 1
ATOM 1585 O O . VAL A 1 198 ? -8.37 -22.788 -6.791 1 93.1 198 VAL A O 1
ATOM 1588 N N . LYS A 1 199 ? -7.258 -22.562 -8.728 1 96.07 199 LYS A N 1
ATOM 1589 C CA . LYS A 1 199 ? -6.937 -21.167 -8.439 1 96.07 199 LYS A CA 1
ATOM 1590 C C . LYS A 1 199 ? -8.079 -20.243 -8.854 1 96.07 199 LYS A C 1
ATOM 1592 O O . LYS A 1 199 ? -8.757 -20.496 -9.852 1 96.07 199 LYS A O 1
ATOM 1597 N N . THR A 1 200 ? -8.28 -19.236 -8.058 1 96.09 200 THR A N 1
ATOM 1598 C CA . THR A 1 200 ? -9.361 -18.293 -8.321 1 96.09 200 THR A CA 1
ATOM 1599 C C . THR A 1 200 ? -8.992 -16.896 -7.827 1 96.09 200 THR A C 1
ATOM 1601 O O . THR A 1 200 ? -8.325 -16.751 -6.801 1 96.09 200 THR A O 1
ATOM 1604 N N . LEU A 1 201 ? -9.434 -15.855 -8.518 1 96.56 201 LEU A N 1
ATOM 1605 C CA . LEU A 1 201 ? -9.217 -14.482 -8.074 1 96.56 201 LEU A CA 1
ATOM 1606 C C . LEU A 1 201 ? -10.151 -14.13 -6.921 1 96.56 201 LEU A C 1
ATOM 1608 O O . LEU A 1 201 ? -10.016 -13.067 -6.31 1 96.56 201 LEU A O 1
ATOM 1612 N N . ASP A 1 202 ? -11.002 -15.063 -6.53 1 92.65 202 ASP A N 1
ATOM 1613 C CA . ASP A 1 202 ? -11.906 -14.824 -5.409 1 92.65 202 ASP A CA 1
ATOM 1614 C C . ASP A 1 202 ? -11.131 -14.661 -4.103 1 92.65 202 ASP A C 1
ATOM 1616 O O . ASP A 1 202 ? -11.628 -14.056 -3.151 1 92.65 202 ASP A O 1
ATOM 1620 N N . LEU A 1 203 ? -9.953 -15.164 -4.083 1 93.43 203 LEU A N 1
ATOM 1621 C CA . LEU A 1 203 ? -9.141 -15.087 -2.873 1 93.43 203 LEU A CA 1
ATOM 1622 C C . LEU A 1 203 ? -8.238 -13.859 -2.901 1 93.43 203 LEU A C 1
ATOM 1624 O O . LEU A 1 203 ? -7.575 -13.547 -1.909 1 93.43 203 LEU A O 1
ATOM 1628 N N . VAL A 1 204 ? -8.238 -13.172 -4.012 1 94.97 204 VAL A N 1
ATOM 1629 C CA . VAL A 1 204 ? -7.469 -11.938 -4.139 1 94.97 204 VAL A CA 1
ATOM 1630 C C . VAL A 1 204 ? -8.367 -10.737 -3.853 1 94.97 204 VAL A C 1
ATOM 1632 O O . VAL A 1 204 ? -9.405 -10.563 -4.496 1 94.97 204 VAL A O 1
ATOM 1635 N N . LEU A 1 205 ? -8.065 -9.995 -2.919 1 93.52 205 LEU A N 1
ATOM 1636 C CA . LEU A 1 205 ? -8.912 -8.879 -2.513 1 93.52 205 LEU A CA 1
ATOM 1637 C C . LEU A 1 205 ? -8.75 -7.7 -3.467 1 93.52 205 LEU A C 1
ATOM 1639 O O . LEU A 1 205 ? -8.508 -6.572 -3.031 1 93.52 205 LEU A O 1
ATOM 1643 N N . ALA A 1 206 ? -8.906 -7.891 -4.678 1 96.05 206 ALA A N 1
ATOM 1644 C CA . ALA A 1 206 ? -8.907 -6.924 -5.773 1 96.05 206 ALA A CA 1
ATOM 1645 C C . ALA A 1 206 ? -9.874 -7.346 -6.876 1 96.05 206 ALA A C 1
ATOM 1647 O O . ALA A 1 206 ? -10.032 -8.538 -7.149 1 96.05 206 ALA A O 1
ATOM 1648 N N . HIS A 1 207 ? -10.504 -6.393 -7.445 1 96.08 207 HIS A N 1
ATOM 1649 C CA . HIS A 1 207 ? -11.479 -6.672 -8.493 1 96.08 207 HIS A CA 1
ATOM 1650 C C . HIS A 1 207 ? -10.794 -7.158 -9.766 1 96.08 207 HIS A C 1
ATOM 1652 O O . HIS A 1 207 ? -9.719 -6.671 -10.124 1 96.08 207 HIS A O 1
ATOM 1658 N N . GLU A 1 208 ? -11.416 -8.01 -10.473 1 97.16 208 GLU A N 1
ATOM 1659 C CA . GLU A 1 208 ? -10.841 -8.677 -11.638 1 97.16 208 GLU A CA 1
ATOM 1660 C C . GLU A 1 208 ? -10.556 -7.681 -12.759 1 97.16 208 GLU A C 1
ATOM 1662 O O . GLU A 1 208 ? -9.62 -7.869 -13.539 1 97.16 208 GLU A O 1
ATOM 1667 N N . ARG A 1 209 ? -11.25 -6.626 -12.834 1 96.7 209 ARG A N 1
ATOM 1668 C CA . ARG A 1 209 ? -11.072 -5.668 -13.92 1 96.7 209 ARG A CA 1
ATOM 1669 C C . ARG A 1 209 ? -9.692 -5.022 -13.86 1 96.7 209 ARG A C 1
ATOM 1671 O O . ARG A 1 209 ? -9.235 -4.428 -14.839 1 96.7 209 ARG A O 1
ATOM 1678 N N . GLY A 1 210 ? -9.092 -5.028 -12.707 1 98 210 GLY A N 1
ATOM 1679 C CA . GLY A 1 210 ? -7.779 -4.432 -12.519 1 98 210 GLY A CA 1
ATOM 1680 C C . GLY A 1 210 ? -6.719 -5.44 -12.116 1 98 210 GLY A C 1
ATOM 1681 O O . GLY A 1 210 ? -5.701 -5.075 -11.525 1 98 210 GLY A O 1
ATOM 1682 N N . THR A 1 211 ? -6.96 -6.781 -12.357 1 98.67 211 THR A N 1
ATOM 1683 C CA . THR A 1 211 ? -6.046 -7.824 -11.904 1 98.67 211 THR A CA 1
ATOM 1684 C C . THR A 1 211 ? -5.563 -8.669 -13.08 1 98.67 211 THR A C 1
ATOM 1686 O O . THR A 1 211 ? -6.367 -9.123 -13.897 1 98.67 211 THR A O 1
ATOM 1689 N N . LEU A 1 212 ? -4.236 -8.811 -13.189 1 98.82 212 LEU A N 1
ATOM 1690 C CA . LEU A 1 212 ? -3.631 -9.704 -14.171 1 98.82 212 LEU A CA 1
ATOM 1691 C C . LEU A 1 212 ? -2.97 -10.896 -13.488 1 98.82 212 LEU A C 1
ATOM 1693 O O . LEU A 1 212 ? -2.585 -10.813 -12.32 1 98.82 212 LEU A O 1
ATOM 1697 N N . ILE A 1 213 ? -2.919 -11.985 -14.209 1 98.86 213 ILE A N 1
ATOM 1698 C CA . ILE A 1 213 ? -2.296 -13.215 -13.733 1 98.86 213 ILE A CA 1
ATOM 1699 C C . ILE A 1 213 ? -1.171 -13.624 -14.681 1 98.86 213 ILE A C 1
ATOM 1701 O O . ILE A 1 213 ? -1.325 -13.556 -15.903 1 98.86 213 ILE A O 1
ATOM 1705 N N . VAL A 1 214 ? -0.024 -13.986 -14.193 1 98.86 214 VAL A N 1
ATOM 1706 C CA . VAL A 1 214 ? 1.027 -14.629 -14.974 1 98.86 214 VAL A CA 1
ATOM 1707 C C . VAL A 1 214 ? 1.243 -16.056 -14.475 1 98.86 214 VAL A C 1
ATOM 1709 O O . VAL A 1 214 ? 1.635 -16.265 -13.324 1 98.86 214 VAL A O 1
ATOM 1712 N N . ASP A 1 215 ? 0.945 -17.006 -15.256 1 98.58 215 ASP A N 1
ATOM 1713 C CA . ASP A 1 215 ? 0.985 -18.429 -14.935 1 98.58 215 ASP A CA 1
ATOM 1714 C C . ASP A 1 215 ? 1.307 -19.262 -16.173 1 98.58 215 ASP A C 1
ATOM 1716 O O . ASP A 1 215 ? 0.901 -18.915 -17.284 1 98.58 215 ASP A O 1
ATOM 1720 N N . ASP A 1 216 ? 1.997 -20.358 -15.991 1 97.66 216 ASP A N 1
ATOM 1721 C CA . ASP A 1 216 ? 2.373 -21.19 -17.129 1 97.66 216 ASP A CA 1
ATOM 1722 C C . ASP A 1 216 ? 1.244 -22.147 -17.507 1 97.66 216 ASP A C 1
ATOM 1724 O O . ASP A 1 216 ? 1.289 -22.784 -18.561 1 97.66 216 ASP A O 1
ATOM 1728 N N . THR A 1 217 ? 0.2 -22.252 -16.729 1 96.89 217 THR A N 1
ATOM 1729 C CA . THR A 1 217 ? -0.855 -23.235 -16.95 1 96.89 217 THR A CA 1
ATOM 1730 C C . THR A 1 217 ? -2.224 -22.561 -16.98 1 96.89 217 THR A C 1
ATOM 1732 O O . THR A 1 217 ? -2.676 -22.017 -15.97 1 96.89 217 THR A O 1
ATOM 1735 N N . ARG A 1 218 ? -2.918 -22.646 -18.043 1 95.91 218 ARG A N 1
ATOM 1736 C CA . ARG A 1 218 ? -4.214 -22.009 -18.252 1 95.91 218 ARG A CA 1
ATOM 1737 C C . ARG A 1 218 ? -5.31 -22.727 -17.472 1 95.91 218 ARG A C 1
ATOM 1739 O O . ARG A 1 218 ? -6.177 -22.085 -16.876 1 95.91 218 ARG A O 1
ATOM 1746 N N . ASP A 1 219 ? -5.275 -24.011 -17.357 1 95.4 219 ASP A N 1
ATOM 1747 C CA . ASP A 1 219 ? -6.381 -24.84 -16.887 1 95.4 219 ASP A CA 1
ATOM 1748 C C . ASP A 1 219 ? -6.535 -24.744 -15.371 1 95.4 219 ASP A C 1
ATOM 1750 O O . ASP A 1 219 ? -7.559 -25.152 -14.818 1 95.4 219 ASP A O 1
ATOM 1754 N N . VAL A 1 220 ? -5.575 -24.216 -14.683 1 96.58 220 VAL A N 1
ATOM 1755 C CA . VAL A 1 220 ? -5.675 -24.107 -13.232 1 96.58 220 VAL A CA 1
ATOM 1756 C C . VAL A 1 220 ? -6.513 -22.885 -12.862 1 96.58 220 VAL A C 1
ATOM 1758 O O . VAL A 1 220 ? -6.87 -22.699 -11.696 1 96.58 220 VAL A O 1
ATOM 1761 N N . TRP A 1 221 ? -6.849 -22.048 -13.881 1 97.32 221 TRP A N 1
ATOM 1762 C CA . TRP A 1 221 ? -7.676 -20.861 -13.692 1 97.32 221 TRP A CA 1
ATOM 1763 C C . TRP A 1 221 ? -8.983 -20.978 -14.469 1 97.32 221 TRP A C 1
ATOM 1765 O O . TRP A 1 221 ? -9.262 -20.165 -15.353 1 97.32 221 TRP A O 1
ATOM 1775 N N . PRO A 1 222 ? -9.816 -21.869 -14.157 1 96.82 222 PRO A N 1
ATOM 1776 C CA . PRO A 1 222 ? -10.993 -22.143 -14.985 1 96.82 222 PRO A CA 1
ATOM 1777 C C . PRO A 1 222 ? -11.923 -20.938 -15.106 1 96.82 222 PRO A C 1
ATOM 1779 O O . PRO A 1 222 ? -12.553 -20.741 -16.148 1 96.82 222 PRO A O 1
ATOM 1782 N N . ASP A 1 223 ? -11.99 -20.05 -14.127 1 96.22 223 ASP A N 1
ATOM 1783 C CA . ASP A 1 223 ? -13.004 -18.999 -14.119 1 96.22 223 ASP A CA 1
ATOM 1784 C C . ASP A 1 223 ? -12.389 -17.641 -14.449 1 96.22 223 ASP A C 1
ATOM 1786 O O . ASP A 1 223 ? -13.083 -16.623 -14.448 1 96.22 223 ASP A O 1
ATOM 1790 N N . HIS A 1 224 ? -11.064 -17.607 -14.74 1 97.74 224 HIS A N 1
ATOM 1791 C CA . HIS A 1 224 ? -10.419 -16.309 -14.899 1 97.74 224 HIS A CA 1
ATOM 1792 C C . HIS A 1 224 ? -9.39 -16.338 -16.025 1 97.74 224 HIS A C 1
ATOM 1794 O O . HIS A 1 224 ? -8.303 -15.771 -15.894 1 97.74 224 HIS A O 1
ATOM 1800 N N . LYS A 1 225 ? -9.737 -16.962 -17.067 1 97.31 225 LYS A N 1
ATOM 1801 C CA . LYS A 1 225 ? -8.846 -17.125 -18.212 1 97.31 225 LYS A CA 1
ATOM 1802 C C . LYS A 1 225 ? -8.607 -15.792 -18.916 1 97.31 225 LYS A C 1
ATOM 1804 O O . LYS A 1 225 ? -7.531 -15.563 -19.473 1 97.31 225 LYS A O 1
ATOM 1809 N N . SER A 1 226 ? -9.586 -14.895 -18.848 1 97.45 226 SER A N 1
ATOM 1810 C CA . SER A 1 226 ? -9.473 -13.612 -19.533 1 97.45 226 SER A CA 1
ATOM 1811 C C . SER A 1 226 ? -8.464 -12.702 -18.841 1 97.45 226 SER A C 1
ATOM 1813 O O . SER A 1 226 ? -8.029 -11.7 -19.412 1 97.45 226 SER A O 1
ATOM 1815 N N . ASN A 1 227 ? -8.125 -12.996 -17.578 1 98.45 227 ASN A N 1
ATOM 1816 C CA . ASN A 1 227 ? -7.136 -12.23 -16.827 1 98.45 227 ASN A CA 1
ATOM 1817 C C . ASN A 1 227 ? -5.729 -12.79 -17.02 1 98.45 227 ASN A C 1
ATOM 1819 O O . ASN A 1 227 ? -4.75 -12.185 -16.579 1 98.45 227 ASN A O 1
ATOM 1823 N N . LEU A 1 228 ? -5.618 -13.856 -17.721 1 98.26 228 LEU A N 1
ATOM 1824 C CA . LEU A 1 228 ? -4.417 -14.681 -17.655 1 98.26 228 LEU A CA 1
ATOM 1825 C C . LEU A 1 228 ? -3.466 -14.349 -18.801 1 98.26 228 LEU A C 1
ATOM 1827 O O . LEU A 1 228 ? -3.883 -14.282 -19.959 1 98.26 228 LEU A O 1
ATOM 1831 N N . ILE A 1 229 ? -2.296 -14.003 -18.477 1 98.33 229 ILE A N 1
ATOM 1832 C CA . ILE A 1 229 ? -1.163 -14.021 -19.395 1 98.33 229 ILE A CA 1
ATOM 1833 C C . ILE A 1 229 ? -0.404 -15.338 -19.253 1 98.33 229 ILE A C 1
ATOM 1835 O O . ILE A 1 229 ? 0.312 -15.547 -18.27 1 98.33 229 ILE A O 1
ATOM 1839 N N . VAL A 1 230 ? -0.584 -16.178 -20.207 1 97.62 230 VAL A N 1
ATOM 1840 C CA . VAL A 1 230 ? 0.072 -17.481 -20.151 1 97.62 230 VAL A CA 1
ATOM 1841 C C . VAL A 1 230 ? 1.523 -17.348 -20.608 1 97.62 230 VAL A C 1
ATOM 1843 O O . VAL A 1 230 ? 1.791 -16.892 -21.721 1 97.62 230 VAL A O 1
ATOM 1846 N N . ILE A 1 231 ? 2.375 -17.685 -19.759 1 98.01 231 ILE A N 1
ATOM 1847 C CA . ILE A 1 231 ? 3.795 -17.686 -20.094 1 98.01 231 ILE A CA 1
ATOM 1848 C C . ILE A 1 231 ? 4.253 -19.112 -20.394 1 98.01 231 ILE A C 1
ATOM 1850 O O . ILE A 1 231 ? 3.736 -20.071 -19.817 1 98.01 231 ILE A O 1
ATOM 1854 N N . ASN A 1 232 ? 5.241 -19.242 -21.296 1 95.94 232 ASN A N 1
ATOM 1855 C CA . ASN A 1 232 ? 5.793 -20.564 -21.574 1 95.94 232 ASN A CA 1
ATOM 1856 C C . ASN A 1 232 ? 6.418 -21.184 -20.328 1 95.94 232 ASN A C 1
ATOM 1858 O O . ASN A 1 232 ? 7.101 -20.499 -19.564 1 95.94 232 ASN A O 1
ATOM 1862 N N . LYS A 1 233 ? 6.196 -22.433 -20.205 1 95.66 233 LYS A N 1
ATOM 1863 C CA . LYS A 1 233 ? 6.755 -23.153 -19.065 1 95.66 233 LYS A CA 1
ATOM 1864 C C . LYS A 1 233 ? 8.275 -23.028 -19.027 1 95.66 233 LYS A C 1
ATOM 1866 O O . LYS A 1 233 ? 8.944 -23.211 -20.046 1 95.66 233 LYS A O 1
ATOM 1871 N N . TYR A 1 234 ? 8.762 -22.714 -17.888 1 96.33 234 TYR A N 1
ATOM 1872 C CA . TYR A 1 234 ? 10.207 -22.65 -17.699 1 96.33 234 TYR A CA 1
ATOM 1873 C C . TYR A 1 2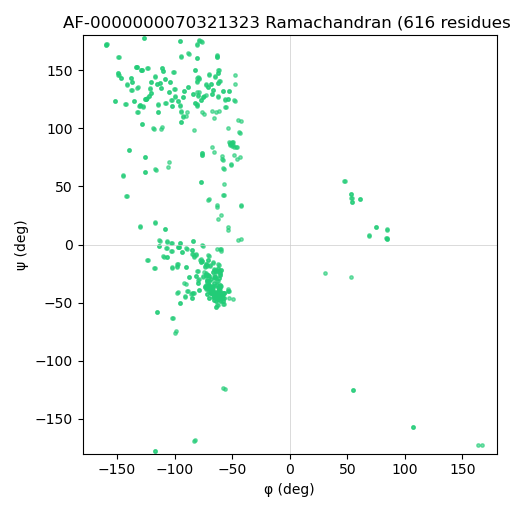34 ? 10.751 -23.98 -17.191 1 96.33 234 TYR A C 1
ATOM 1875 O O . TYR A 1 234 ? 10.457 -24.388 -16.065 1 96.33 234 TYR A O 1
ATOM 1883 N N . ASN A 1 235 ? 11.483 -24.661 -18.036 1 93.84 235 ASN A N 1
ATOM 1884 C CA . ASN A 1 235 ? 12.11 -25.937 -17.709 1 93.84 235 ASN A CA 1
ATOM 1885 C C . ASN A 1 235 ? 13.63 -25.858 -17.811 1 93.84 235 ASN A C 1
ATOM 1887 O O . ASN A 1 235 ? 14.191 -25.969 -18.903 1 93.84 235 ASN A O 1
ATOM 1891 N N . TYR A 1 236 ? 14.156 -25.716 -16.683 1 95.23 236 TYR A N 1
ATOM 1892 C CA . TYR A 1 236 ? 15.614 -25.687 -16.681 1 95.23 236 TYR A CA 1
ATOM 1893 C C . TYR A 1 236 ? 16.188 -27.092 -16.538 1 95.23 236 TYR A C 1
ATOM 1895 O O . TYR A 1 236 ? 17.123 -27.463 -17.251 1 95.23 236 TYR A O 1
ATOM 1903 N N . PHE A 1 237 ? 15.56 -27.896 -15.683 1 94.03 237 PHE A N 1
ATOM 1904 C CA . PHE A 1 237 ? 16.014 -29.256 -15.421 1 94.03 237 PHE A CA 1
ATOM 1905 C C . PHE A 1 237 ? 15.268 -30.254 -16.3 1 94.03 237 PHE A C 1
ATOM 1907 O O . PHE A 1 237 ? 14.182 -29.956 -16.802 1 94.03 237 PHE A O 1
ATOM 1914 N N . ARG A 1 238 ? 15.846 -31.408 -16.41 1 88.54 238 ARG A N 1
ATOM 1915 C CA . ARG A 1 238 ? 15.201 -32.479 -17.162 1 88.54 238 ARG A CA 1
ATOM 1916 C C . ARG A 1 238 ? 13.931 -32.952 -16.461 1 88.54 238 ARG A C 1
ATOM 1918 O O . ARG A 1 238 ? 13.918 -33.128 -15.241 1 88.54 238 ARG A O 1
ATOM 1925 N N . ARG A 1 239 ? 12.874 -33.005 -17.241 1 77.5 239 ARG A N 1
ATOM 1926 C CA . ARG A 1 239 ? 11.642 -33.573 -16.705 1 77.5 239 ARG A CA 1
ATOM 1927 C C . ARG A 1 239 ? 11.549 -35.065 -17.008 1 77.5 239 ARG A C 1
ATOM 1929 O O . ARG A 1 239 ? 12.029 -35.524 -18.046 1 77.5 239 ARG A O 1
ATOM 1936 N N . MET A 1 240 ? 11.319 -35.905 -15.978 1 62.08 240 MET A N 1
ATOM 1937 C CA . MET A 1 240 ? 11.24 -37.348 -16.188 1 62.08 240 MET A CA 1
ATOM 1938 C C . MET A 1 240 ? 10.223 -37.685 -17.273 1 62.08 240 MET A C 1
ATOM 1940 O O . MET A 1 240 ? 10.277 -38.764 -17.866 1 62.08 240 MET A O 1
ATOM 1944 N N . SER A 1 241 ? 9.154 -36.938 -17.18 1 54.36 241 SER A N 1
ATOM 1945 C CA . SER A 1 241 ? 8.099 -37.534 -17.993 1 54.36 241 SER A CA 1
ATOM 1946 C C . SER A 1 241 ? 8.547 -37.705 -19.441 1 54.36 241 SER A C 1
ATOM 1948 O O . SER A 1 241 ? 9.706 -37.446 -19.772 1 54.36 241 SER A O 1
ATOM 1950 N N . ASN A 1 242 ? 7.6 -37.011 -20.421 1 44.07 242 ASN A N 1
ATOM 1951 C CA . ASN A 1 242 ? 7.193 -37.516 -21.728 1 44.07 242 ASN A CA 1
ATOM 1952 C C . ASN A 1 242 ? 8.257 -37.25 -22.789 1 44.07 242 ASN A C 1
ATOM 1954 O O . ASN A 1 242 ? 8.628 -36.099 -23.027 1 44.07 242 ASN A O 1
ATOM 1958 N N . GLY A 1 243 ? 8.78 -38.139 -23.366 1 46.81 243 GLY A N 1
ATOM 1959 C CA . GLY A 1 243 ? 9.389 -38.493 -24.639 1 46.81 243 GLY A CA 1
ATOM 1960 C C . GLY A 1 243 ? 10.061 -37.319 -25.326 1 46.81 243 GLY A C 1
ATOM 1961 O O . GLY A 1 243 ? 10.498 -37.432 -26.473 1 46.81 243 GLY A O 1
ATOM 1962 N N . GLN A 1 244 ? 9.546 -36.039 -24.962 1 51.06 244 GLN A N 1
ATOM 1963 C CA . GLN A 1 244 ? 10.062 -35.082 -25.935 1 51.06 244 GLN A CA 1
ATOM 1964 C C . GLN A 1 244 ? 11.529 -34.76 -25.664 1 51.06 244 GLN A C 1
ATOM 1966 O O . GLN A 1 244 ? 11.904 -34.456 -24.53 1 51.06 244 GLN A O 1
ATOM 1971 N N . TYR A 1 245 ? 12.374 -35.127 -26.525 1 55.64 245 TYR A N 1
ATOM 1972 C CA . TYR A 1 245 ? 13.799 -35.281 -26.794 1 55.64 245 TYR A CA 1
ATOM 1973 C C . TYR A 1 245 ? 14.522 -33.943 -26.685 1 55.64 245 TYR A C 1
ATOM 1975 O O . TYR A 1 245 ? 15.713 -33.847 -26.99 1 55.64 245 TYR A O 1
ATOM 1983 N N . SER A 1 246 ? 13.841 -32.736 -26.474 1 64.73 246 SER A N 1
ATOM 1984 C CA . SER A 1 246 ? 14.811 -31.646 -26.522 1 64.73 246 SER A CA 1
ATOM 1985 C C . SER A 1 246 ? 15.564 -31.517 -25.203 1 64.73 246 SER A C 1
ATOM 1987 O O . SER A 1 246 ? 14.981 -31.684 -24.13 1 64.73 246 SER A O 1
ATOM 1989 N N . LYS A 1 247 ? 16.866 -31.429 -25.233 1 78.21 247 LYS A N 1
ATOM 1990 C CA . LYS A 1 247 ? 17.76 -31.272 -24.09 1 78.21 247 LYS A CA 1
ATOM 1991 C C . LYS A 1 247 ? 17.388 -30.043 -23.265 1 78.21 247 LYS A C 1
ATOM 1993 O O . LYS A 1 247 ? 17.177 -28.96 -23.816 1 78.21 247 LYS A O 1
ATOM 1998 N N . PRO A 1 248 ? 17.167 -30.293 -22 1 86.63 248 PRO A N 1
ATOM 1999 C CA . PRO A 1 248 ? 16.852 -29.148 -21.142 1 86.63 248 PRO A CA 1
ATOM 2000 C C . PRO A 1 248 ? 17.999 -28.144 -21.053 1 86.63 248 PRO A C 1
ATOM 2002 O O . PRO A 1 248 ? 19.124 -28.449 -21.457 1 86.63 248 PRO A O 1
ATOM 2005 N N . TYR A 1 249 ? 17.746 -26.929 -20.622 1 91.14 249 TYR A N 1
ATOM 2006 C CA . TYR A 1 249 ? 18.728 -25.859 -20.486 1 91.14 249 TYR A CA 1
ATOM 2007 C C . TYR A 1 249 ? 19.922 -26.316 -19.656 1 91.14 249 TYR A C 1
ATOM 2009 O O . TYR A 1 249 ? 21.069 -26.005 -19.983 1 91.14 249 TYR A O 1
ATOM 2017 N N . SER A 1 250 ? 19.652 -27.081 -18.603 1 91.71 250 SER A N 1
ATOM 2018 C CA . SER A 1 250 ? 20.691 -27.52 -17.677 1 91.71 250 SER A CA 1
ATOM 2019 C C . SER A 1 250 ? 21.722 -28.397 -18.378 1 91.71 250 SER A C 1
ATOM 2021 O O . SER A 1 250 ? 22.925 -28.258 -18.145 1 91.71 250 SER A O 1
ATOM 2023 N N . GLU A 1 251 ? 21.263 -29.183 -19.279 1 88.44 251 GLU A N 1
ATOM 2024 C CA . GLU A 1 251 ? 22.172 -30.093 -19.969 1 88.44 251 GLU A CA 1
ATOM 2025 C C . GLU A 1 251 ? 22.956 -29.369 -21.06 1 88.44 251 GLU A C 1
ATOM 2027 O O . GLU A 1 251 ? 24.12 -29.688 -21.312 1 88.44 251 GLU A O 1
ATOM 2032 N N . GLU A 1 252 ? 22.283 -28.43 -21.625 1 89.18 252 GLU A N 1
ATOM 2033 C CA . GLU A 1 252 ? 22.933 -27.65 -22.674 1 89.18 252 GLU A CA 1
ATOM 2034 C C . GLU A 1 252 ? 23.751 -26.505 -22.085 1 89.18 252 GLU A C 1
ATOM 2036 O O . GLU A 1 252 ? 24.442 -25.79 -22.813 1 89.18 252 GLU A O 1
ATOM 2041 N N . LYS A 1 253 ? 23.688 -26.324 -20.795 1 89.5 253 LYS A N 1
ATOM 2042 C CA . LYS A 1 253 ? 24.376 -25.241 -20.099 1 89.5 253 LYS A CA 1
ATOM 2043 C C . LYS A 1 253 ? 24.033 -23.887 -20.714 1 89.5 253 LYS A C 1
ATOM 2045 O O . LYS A 1 253 ? 24.924 -23.079 -20.985 1 89.5 253 LYS A O 1
ATOM 2050 N N . THR A 1 254 ? 22.793 -23.755 -21.062 1 91.83 254 THR A N 1
ATOM 2051 C CA . THR A 1 254 ? 22.23 -22.517 -21.589 1 91.83 254 THR A CA 1
ATOM 2052 C C . THR A 1 254 ? 20.996 -22.102 -20.793 1 91.83 254 THR A C 1
ATOM 2054 O O . THR A 1 254 ? 20.645 -22.746 -19.802 1 91.83 254 THR A O 1
ATOM 2057 N N . ASP A 1 255 ? 20.427 -20.966 -21.157 1 94.94 255 ASP A N 1
ATOM 2058 C CA . ASP A 1 255 ? 19.209 -20.496 -20.504 1 94.94 255 ASP A CA 1
ATOM 2059 C C . ASP A 1 255 ? 18.467 -19.492 -21.384 1 94.94 255 ASP A C 1
ATOM 2061 O O . ASP A 1 255 ? 18.937 -19.143 -22.468 1 94.94 255 ASP A O 1
ATOM 2065 N N . GLU A 1 256 ? 17.264 -19.118 -20.937 1 94.21 256 GLU A N 1
ATOM 2066 C CA . GLU A 1 256 ? 16.527 -18.067 -21.632 1 94.21 256 GLU A CA 1
ATOM 2067 C C . GLU A 1 256 ? 17.29 -16.745 -21.602 1 94.21 256 GLU A C 1
ATOM 2069 O O . GLU A 1 256 ? 18.121 -16.522 -20.72 1 94.21 256 GLU A O 1
ATOM 2074 N N . SER A 1 257 ? 17.078 -16.002 -22.586 1 94.31 257 SER A N 1
ATOM 2075 C CA . SER A 1 257 ? 17.661 -14.665 -22.631 1 94.31 257 SER A CA 1
ATOM 2076 C C . SER A 1 257 ? 17.036 -13.753 -21.581 1 94.31 257 SER A C 1
ATOM 2078 O O . SER A 1 257 ? 15.822 -13.787 -21.365 1 94.31 257 SER A O 1
ATOM 2080 N N . GLU A 1 258 ? 17.801 -12.974 -20.92 1 93.83 258 GLU A N 1
ATOM 2081 C CA . GLU A 1 258 ? 17.271 -12.012 -19.958 1 93.83 258 GLU A CA 1
ATOM 2082 C C . GLU A 1 258 ? 16.581 -10.848 -20.663 1 93.83 258 GLU A C 1
ATOM 2084 O O . GLU A 1 258 ? 15.688 -10.214 -20.097 1 93.83 258 GLU A O 1
ATOM 2089 N N . LYS A 1 259 ? 16.949 -10.595 -21.818 1 94.02 259 LYS A N 1
ATOM 2090 C CA . LYS A 1 259 ? 16.45 -9.441 -22.56 1 94.02 259 LYS A CA 1
ATOM 2091 C C . LYS A 1 259 ? 15.217 -9.807 -23.381 1 94.02 259 LYS A C 1
ATOM 2093 O O . LYS A 1 259 ? 14.294 -9.001 -23.518 1 94.02 259 LYS A O 1
ATOM 2098 N N . ASP A 1 260 ? 15.216 -11.13 -23.881 1 94.52 260 ASP A N 1
ATOM 2099 C CA . ASP A 1 260 ? 14.151 -11.508 -24.805 1 94.52 260 ASP A CA 1
ATOM 2100 C C . ASP A 1 260 ? 13.483 -12.81 -24.37 1 94.52 260 ASP A C 1
ATOM 2102 O O . ASP A 1 260 ? 12.802 -13.461 -25.166 1 94.52 260 ASP A O 1
ATOM 2106 N N . GLY A 1 261 ? 13.717 -13.144 -23.192 1 96.11 261 GLY A N 1
ATOM 2107 C CA . GLY A 1 261 ? 13.129 -14.378 -22.696 1 96.11 261 GLY A CA 1
ATOM 2108 C C . GLY A 1 261 ? 11.696 -14.21 -22.227 1 96.11 261 GLY A C 1
ATOM 2109 O O . GLY A 1 261 ? 11.038 -13.224 -22.567 1 96.11 261 GLY A O 1
ATOM 2110 N N . GLY A 1 262 ? 11.173 -15.189 -21.568 1 96.91 262 GLY A N 1
ATOM 2111 C CA . GLY A 1 262 ? 9.779 -15.245 -21.159 1 96.91 262 GLY A CA 1
ATOM 2112 C C . GLY A 1 262 ? 9.361 -14.068 -20.299 1 96.91 262 GLY A C 1
ATOM 2113 O O . GLY A 1 262 ? 8.408 -13.359 -20.628 1 96.91 262 GLY A O 1
ATOM 2114 N N . LEU A 1 263 ? 10.12 -13.784 -19.256 1 98.35 263 LEU A N 1
ATOM 2115 C CA . LEU A 1 263 ? 9.737 -12.743 -18.309 1 98.35 263 LEU A CA 1
ATOM 2116 C C . LEU A 1 263 ? 9.9 -11.358 -18.928 1 98.35 263 LEU A C 1
ATOM 2118 O O . LEU A 1 263 ? 9.115 -10.45 -18.644 1 98.35 263 LEU A O 1
ATOM 2122 N N . ALA A 1 264 ? 10.927 -11.222 -19.731 1 98 264 ALA A N 1
ATOM 2123 C CA . ALA A 1 264 ? 11.113 -9.952 -20.428 1 98 264 ALA A CA 1
ATOM 2124 C C . ALA A 1 264 ? 9.922 -9.641 -21.33 1 98 264 ALA A C 1
ATOM 2126 O O . ALA A 1 264 ? 9.439 -8.507 -21.361 1 98 264 ALA A O 1
ATOM 2127 N N . ASN A 1 265 ? 9.454 -10.635 -22.011 1 97.47 265 ASN A N 1
ATOM 2128 C CA . ASN A 1 265 ? 8.317 -10.459 -22.907 1 97.47 265 ASN A CA 1
ATOM 2129 C C . ASN A 1 265 ? 7.032 -10.18 -22.133 1 97.47 265 ASN A C 1
ATOM 2131 O O . ASN A 1 265 ? 6.223 -9.346 -22.545 1 97.47 265 ASN A O 1
ATOM 2135 N N . VAL A 1 266 ? 6.864 -10.866 -21.094 1 98.39 266 VAL A N 1
ATOM 2136 C CA . VAL A 1 266 ? 5.693 -10.641 -20.253 1 98.39 266 VAL A CA 1
ATOM 2137 C C . VAL A 1 266 ? 5.714 -9.215 -19.707 1 98.39 266 VAL A C 1
ATOM 2139 O O . VAL A 1 266 ? 4.682 -8.541 -19.674 1 98.39 266 VAL A O 1
ATOM 2142 N N . LEU A 1 267 ? 6.898 -8.762 -19.243 1 98.56 267 LEU A N 1
ATOM 2143 C CA . LEU A 1 267 ? 7.016 -7.415 -18.696 1 98.56 267 LEU A CA 1
ATOM 2144 C C . LEU A 1 267 ? 6.628 -6.37 -19.736 1 98.56 267 LEU A C 1
ATOM 2146 O O . LEU A 1 267 ? 5.951 -5.391 -19.416 1 98.56 267 LEU A O 1
ATOM 2150 N N . LYS A 1 268 ? 7.078 -6.586 -20.916 1 97.67 268 LYS A N 1
ATOM 2151 C CA . LYS A 1 268 ? 6.71 -5.674 -21.995 1 97.67 268 LYS A CA 1
ATOM 2152 C C . LYS A 1 268 ? 5.194 -5.588 -22.149 1 97.67 268 LYS A C 1
ATOM 2154 O O . LYS A 1 268 ? 4.639 -4.495 -22.279 1 97.67 268 LYS A O 1
ATOM 2159 N N . LEU A 1 269 ? 4.589 -6.728 -22.14 1 98.07 269 LEU A N 1
ATOM 2160 C CA . LEU A 1 269 ? 3.137 -6.79 -22.259 1 98.07 269 LEU A CA 1
ATOM 2161 C C . LEU A 1 269 ? 2.465 -6.09 -21.082 1 98.07 269 LEU A C 1
ATOM 2163 O O . LEU A 1 269 ? 1.517 -5.324 -21.268 1 98.07 269 LEU A O 1
ATOM 2167 N N . LEU A 1 270 ? 2.932 -6.331 -19.884 1 98.57 270 LEU A N 1
ATOM 2168 C CA . LEU A 1 270 ? 2.389 -5.712 -18.68 1 98.57 270 LEU A CA 1
ATOM 2169 C C . LEU A 1 270 ? 2.496 -4.192 -18.755 1 98.57 270 LEU A C 1
ATOM 2171 O O . LEU A 1 270 ? 1.558 -3.481 -18.388 1 98.57 270 LEU A O 1
ATOM 2175 N N . LYS A 1 271 ? 3.609 -3.713 -19.227 1 98.15 271 LYS A N 1
ATOM 2176 C CA . LYS A 1 271 ? 3.813 -2.276 -19.383 1 98.15 271 LYS A CA 1
ATOM 2177 C C . LYS A 1 271 ? 2.814 -1.683 -20.371 1 98.15 271 LYS A C 1
ATOM 2179 O O . LYS A 1 271 ? 2.276 -0.597 -20.142 1 98.15 271 LYS A O 1
ATOM 2184 N N . GLU A 1 272 ? 2.589 -2.406 -21.379 1 98.1 272 GLU A N 1
ATOM 2185 C CA . GLU A 1 272 ? 1.641 -1.94 -22.387 1 98.1 272 GLU A CA 1
ATOM 2186 C C . GLU A 1 272 ? 0.224 -1.872 -21.823 1 98.1 272 GLU A C 1
ATOM 2188 O O . GLU A 1 272 ? -0.489 -0.891 -22.04 1 98.1 272 GLU A O 1
ATOM 2193 N N . VAL A 1 273 ? -0.165 -2.865 -21.128 1 98.39 273 VAL A N 1
ATOM 2194 C CA . VAL A 1 273 ? -1.498 -2.899 -20.537 1 98.39 273 VAL A CA 1
ATOM 2195 C C . VAL A 1 273 ? -1.64 -1.772 -19.516 1 98.39 273 VAL A C 1
ATOM 2197 O O . VAL A 1 273 ? -2.654 -1.071 -19.493 1 98.39 273 VAL A O 1
ATOM 2200 N N . HIS A 1 274 ? -0.647 -1.614 -18.671 1 98.34 274 HIS A N 1
ATOM 2201 C CA . HIS A 1 274 ? -0.653 -0.568 -17.655 1 98.34 274 HIS A CA 1
ATOM 2202 C C . HIS A 1 274 ? -0.786 0.814 -18.288 1 98.34 274 HIS A C 1
ATOM 2204 O O . HIS A 1 274 ? -1.624 1.615 -17.869 1 98.34 274 HIS A O 1
ATOM 2210 N N . SER A 1 275 ? 0.031 1.039 -19.29 1 97.43 275 SER A N 1
ATOM 2211 C CA . SER A 1 275 ? -0.004 2.323 -19.983 1 97.43 275 SER A CA 1
ATOM 2212 C C . SER A 1 275 ? -1.373 2.58 -20.603 1 97.43 275 SER A C 1
ATOM 2214 O O . SER A 1 275 ? -1.916 3.681 -20.486 1 97.43 275 SER A O 1
ATOM 2216 N N . ALA A 1 276 ? -1.909 1.569 -21.219 1 97.51 276 ALA A N 1
ATOM 2217 C CA . ALA A 1 276 ? -3.215 1.705 -21.858 1 97.51 276 ALA A CA 1
ATOM 2218 C C . ALA A 1 276 ? -4.31 1.947 -20.822 1 97.51 276 ALA A C 1
ATOM 2220 O O . ALA A 1 276 ? -5.227 2.739 -21.052 1 97.51 276 ALA A O 1
ATOM 2221 N N . PHE A 1 277 ? -4.27 1.31 -19.739 1 97.89 277 PHE A N 1
ATOM 2222 C CA . PHE A 1 277 ? -5.276 1.432 -18.69 1 97.89 277 PHE A CA 1
ATOM 2223 C C . PHE A 1 277 ? -5.315 2.853 -18.141 1 97.89 277 PHE A C 1
ATOM 2225 O O . PHE A 1 277 ? -6.393 3.412 -17.93 1 97.89 277 PHE A O 1
ATOM 2232 N N . PHE A 1 278 ? -4.185 3.428 -17.928 1 96.32 278 PHE A N 1
ATOM 2233 C CA . PHE A 1 278 ? -4.118 4.714 -17.244 1 96.32 278 PHE A CA 1
ATOM 2234 C C . PHE A 1 278 ? -4.061 5.859 -18.248 1 96.32 278 PHE A C 1
ATOM 2236 O O . PHE A 1 278 ? -3.874 7.017 -17.868 1 96.32 278 PHE A O 1
ATOM 2243 N N . SER A 1 279 ? -4.107 5.482 -19.497 1 95 279 SER A N 1
ATOM 2244 C CA . SER A 1 279 ? -4.196 6.507 -20.532 1 95 279 SER A CA 1
ATOM 2245 C C . SER A 1 279 ? -5.603 7.091 -20.613 1 95 279 SER A C 1
ATOM 2247 O O . SER A 1 279 ? -6.387 6.715 -21.487 1 95 279 SER A O 1
ATOM 2249 N N . VAL A 1 280 ? -5.998 7.925 -19.761 1 92.96 280 VAL A N 1
ATOM 2250 C CA . VAL A 1 280 ? -7.316 8.548 -19.688 1 92.96 280 VAL A CA 1
ATOM 2251 C C . VAL A 1 280 ? -7.165 10.051 -19.466 1 92.96 280 VAL A C 1
ATOM 2253 O O . VAL A 1 280 ? -6.155 10.506 -18.924 1 92.96 280 VAL A O 1
ATOM 2256 N N . ALA A 1 281 ? -8.082 10.861 -19.886 1 89.84 281 ALA A N 1
ATOM 2257 C CA . ALA A 1 281 ? -8.074 12.31 -19.704 1 89.84 281 ALA A CA 1
ATOM 2258 C C . ALA A 1 281 ? -8.51 12.688 -18.292 1 89.84 281 ALA A C 1
ATOM 2260 O O . ALA A 1 281 ? -7.936 13.591 -17.678 1 89.84 281 ALA A O 1
ATOM 2261 N N . GLU A 1 282 ? -9.506 11.935 -17.806 1 89.27 282 GLU A N 1
ATOM 2262 C CA . GLU A 1 282 ? -10.051 12.169 -16.472 1 89.27 282 GLU A CA 1
ATOM 2263 C C . GLU A 1 282 ? -10.079 10.882 -15.654 1 89.27 282 GLU A C 1
ATOM 2265 O O . GLU A 1 282 ? -10.315 9.8 -16.196 1 89.27 282 GLU A O 1
ATOM 2270 N N . GLU A 1 28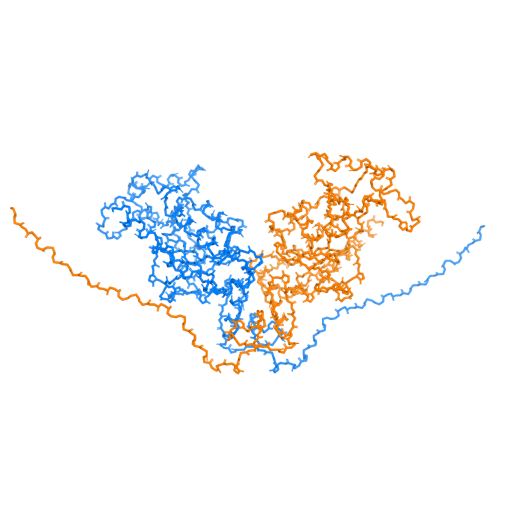3 ? -9.958 11.036 -14.413 1 87.58 283 GLU A N 1
ATOM 2271 C CA . GLU A 1 283 ? -9.894 9.883 -13.521 1 87.58 283 GLU A CA 1
ATOM 2272 C C . GLU A 1 283 ? -11.186 9.072 -13.573 1 87.58 283 GLU A C 1
ATOM 2274 O O . GLU A 1 283 ? -11.161 7.847 -13.443 1 87.58 283 GLU A O 1
ATOM 2279 N N . LYS A 1 284 ? -12.246 9.754 -13.814 1 89.1 284 LYS A N 1
ATOM 2280 C CA . LYS A 1 284 ? -13.543 9.084 -13.844 1 89.1 284 LYS A CA 1
ATOM 2281 C C . LYS A 1 284 ? -13.585 8.016 -14.932 1 89.1 284 LYS A C 1
ATOM 2283 O O . LYS A 1 284 ? -14.298 7.018 -14.803 1 89.1 284 LYS A O 1
ATOM 2288 N N . GLU A 1 285 ? -12.77 8.151 -15.945 1 92.65 285 GLU A N 1
ATOM 2289 C CA . GLU A 1 285 ? -12.749 7.226 -17.074 1 92.65 285 GLU A CA 1
ATOM 2290 C C . GLU A 1 285 ? -12.129 5.888 -16.679 1 92.65 285 GLU A C 1
ATOM 2292 O O . GLU A 1 285 ? -12.312 4.885 -17.372 1 92.65 285 GLU A O 1
ATOM 2297 N N . LEU A 1 286 ? -11.441 5.868 -15.585 1 92.16 286 LEU A N 1
ATOM 2298 C CA . LEU A 1 286 ? -10.839 4.628 -15.107 1 92.16 286 LEU A CA 1
ATOM 2299 C C . LEU A 1 286 ? -11.913 3.606 -14.747 1 92.16 286 LEU A C 1
ATOM 2301 O O . LEU A 1 286 ? -11.663 2.399 -14.777 1 92.16 286 LEU A O 1
ATOM 2305 N N . GLU A 1 287 ? -13.09 4.054 -14.464 1 88.85 287 GLU A N 1
ATOM 2306 C CA . GLU A 1 287 ? -14.169 3.179 -14.015 1 88.85 287 GLU A CA 1
ATOM 2307 C C . GLU A 1 287 ? -14.643 2.266 -15.142 1 88.85 287 GLU A C 1
ATOM 2309 O O . GLU A 1 287 ? -15.207 1.199 -14.888 1 88.85 287 GLU A O 1
ATOM 2314 N N . SER A 1 288 ? -14.321 2.65 -16.327 1 90.56 288 SER A N 1
ATOM 2315 C CA . SER A 1 288 ? -14.785 1.864 -17.465 1 90.56 288 SER A CA 1
ATOM 2316 C C . SER A 1 288 ? -13.669 0.99 -18.026 1 90.56 288 SER A C 1
ATOM 2318 O O . SER A 1 288 ? -13.897 0.188 -18.934 1 90.56 288 SER A O 1
ATOM 2320 N N . LYS A 1 289 ? -12.508 1.162 -17.51 1 95.52 289 LYS A N 1
ATOM 2321 C CA . LYS A 1 289 ? -11.374 0.392 -18.015 1 95.52 289 LYS A CA 1
ATOM 2322 C C . LYS A 1 289 ? -11.364 -1.018 -17.432 1 95.52 289 LYS A C 1
ATOM 2324 O O . LYS A 1 289 ? -11.754 -1.222 -16.281 1 95.52 289 LYS A O 1
ATOM 2329 N N . ASP A 1 290 ? -10.971 -1.941 -18.211 1 97.41 290 ASP A N 1
ATOM 2330 C CA . ASP A 1 290 ? -10.889 -3.353 -17.85 1 97.41 290 ASP A CA 1
ATOM 2331 C C . ASP A 1 290 ? -9.666 -4.012 -18.483 1 97.41 290 ASP A C 1
ATOM 2333 O O . ASP A 1 290 ? -9.533 -4.036 -19.709 1 97.41 290 ASP A O 1
ATOM 2337 N N . VAL A 1 291 ? -8.809 -4.553 -17.658 1 98.57 291 VAL A N 1
ATOM 2338 C CA . VAL A 1 291 ? -7.542 -5.081 -18.154 1 98.57 291 VAL A CA 1
ATOM 2339 C C . VAL A 1 291 ? -7.804 -6.267 -19.081 1 98.57 291 VAL A C 1
ATOM 2341 O O . VAL A 1 291 ? -6.983 -6.579 -19.947 1 98.57 291 VAL A O 1
ATOM 2344 N N . ARG A 1 292 ? -8.889 -6.984 -18.868 1 98.19 292 ARG A N 1
ATOM 2345 C CA . ARG A 1 292 ? -9.228 -8.145 -19.685 1 98.19 292 ARG A CA 1
ATOM 2346 C C . ARG A 1 292 ? -9.478 -7.741 -21.134 1 98.19 292 ARG A C 1
ATOM 2348 O O . ARG A 1 292 ? -8.987 -8.392 -22.058 1 98.19 292 ARG A O 1
ATOM 2355 N N . LEU A 1 293 ? -10.16 -6.669 -21.301 1 97.54 293 LEU A N 1
ATOM 2356 C CA . LEU A 1 293 ? -10.427 -6.147 -22.637 1 97.54 293 LEU A CA 1
ATOM 2357 C C . LEU A 1 293 ? -9.15 -5.615 -23.278 1 97.54 293 LEU A C 1
ATOM 2359 O O . LEU A 1 293 ? -8.905 -5.84 -24.465 1 97.54 293 LEU A O 1
ATOM 2363 N N . LEU A 1 294 ? -8.367 -4.985 -22.522 1 97.7 294 LEU A N 1
ATOM 2364 C CA . LEU A 1 294 ? -7.116 -4.424 -23.02 1 97.7 294 LEU A CA 1
ATOM 2365 C C . LEU A 1 294 ? -6.159 -5.529 -23.454 1 97.7 294 LEU A C 1
ATOM 2367 O O . LEU A 1 294 ? -5.502 -5.415 -24.491 1 97.7 294 LEU A O 1
ATOM 2371 N N . LEU A 1 295 ? -6.077 -6.549 -22.635 1 97.24 295 LEU A N 1
ATOM 2372 C CA . LEU A 1 295 ? -5.22 -7.684 -22.959 1 97.24 295 LEU A CA 1
ATOM 2373 C C . LEU A 1 295 ? -5.632 -8.316 -24.284 1 97.24 295 LEU A C 1
ATOM 2375 O O . LEU A 1 295 ? -4.78 -8.619 -25.123 1 97.24 295 LEU A O 1
ATOM 2379 N N . GLN A 1 296 ? -6.9 -8.509 -24.474 1 95.58 296 GLN A N 1
ATOM 2380 C CA . GLN A 1 296 ? -7.426 -9.081 -25.709 1 95.58 296 GLN A CA 1
ATOM 2381 C C . GLN A 1 296 ? -7.085 -8.203 -26.91 1 95.58 296 GLN A C 1
ATOM 2383 O O . GLN A 1 296 ? -6.692 -8.709 -27.963 1 95.58 296 GLN A O 1
ATOM 2388 N N . GLU A 1 297 ? -7.207 -6.948 -26.708 1 95.15 297 GLU A N 1
ATOM 2389 C CA . GLU A 1 297 ? -6.92 -5.997 -27.777 1 95.15 297 GLU A CA 1
ATOM 2390 C C . GLU A 1 297 ? -5.441 -6.017 -28.152 1 95.15 297 GLU A C 1
ATOM 2392 O O . GLU A 1 297 ? -5.095 -6.048 -29.335 1 95.15 297 GLU A O 1
ATOM 2397 N N . ILE A 1 298 ? -4.609 -6.024 -27.201 1 94.56 298 ILE A N 1
ATOM 2398 C CA . ILE A 1 298 ? -3.168 -5.98 -27.425 1 94.56 298 ILE A CA 1
ATOM 2399 C C . ILE A 1 298 ? -2.708 -7.281 -28.077 1 94.56 298 ILE A C 1
ATOM 2401 O O . ILE A 1 298 ? -1.894 -7.265 -29.004 1 94.56 298 ILE A O 1
ATOM 2405 N N . GLU A 1 299 ? -3.242 -8.39 -27.604 1 89.88 299 GLU A N 1
ATOM 2406 C CA . GLU A 1 299 ? -2.874 -9.685 -28.168 1 89.88 299 GLU A CA 1
ATOM 2407 C C . GLU A 1 299 ? -3.367 -9.821 -29.606 1 89.88 299 GLU A C 1
ATOM 2409 O O . GLU A 1 299 ? -2.672 -10.382 -30.456 1 89.88 299 GLU A O 1
ATOM 2414 N N . SER A 1 300 ? -4.516 -9.281 -29.859 1 89.61 300 SER A N 1
ATOM 2415 C CA . SER A 1 300 ? -5.057 -9.314 -31.213 1 89.61 300 SER A CA 1
ATOM 2416 C C . SER A 1 300 ? -4.219 -8.467 -32.165 1 89.61 300 SER A C 1
ATOM 2418 O O . SER A 1 300 ? -4.012 -8.843 -33.32 1 89.61 300 SER A O 1
ATOM 2420 N N . ASN A 1 301 ? -3.708 -7.375 -31.66 1 88.8 301 ASN A N 1
ATOM 2421 C CA . ASN A 1 301 ? -2.888 -6.483 -32.473 1 88.8 301 ASN A CA 1
ATOM 2422 C C . ASN A 1 301 ? -1.518 -7.09 -32.761 1 88.8 301 ASN A C 1
ATOM 2424 O O . ASN A 1 301 ? -0.908 -6.795 -33.791 1 88.8 301 ASN A O 1
ATOM 2428 N N . ARG A 1 302 ? -1.056 -7.846 -31.856 1 84.98 302 ARG A N 1
ATOM 2429 C CA . ARG A 1 302 ? 0.242 -8.488 -32.036 1 84.98 302 ARG A CA 1
ATOM 2430 C C . ARG A 1 302 ? 0.156 -9.621 -33.053 1 84.98 302 ARG A C 1
ATOM 2432 O O . ARG A 1 302 ? 1.086 -9.832 -33.835 1 84.98 302 ARG A O 1
ATOM 2439 N N . VAL A 1 303 ? -0.912 -10.335 -33.1 1 73.86 303 VAL A N 1
ATOM 2440 C CA . VAL A 1 303 ? -1.111 -11.415 -34.062 1 73.86 303 VAL A CA 1
ATOM 2441 C C . VAL A 1 303 ? -1.291 -10.834 -35.462 1 73.86 303 VAL A C 1
ATOM 2443 O O . VAL A 1 303 ? -0.754 -11.366 -36.436 1 73.86 303 VAL A O 1
ATOM 2446 N N . ASP A 1 304 ? -1.969 -9.728 -35.51 1 69.97 304 ASP A N 1
ATOM 2447 C CA . ASP A 1 304 ? -2.192 -9.084 -36.801 1 69.97 304 ASP A CA 1
ATOM 2448 C C . ASP A 1 304 ? -0.892 -8.511 -37.361 1 69.97 304 ASP A C 1
ATOM 2450 O O . ASP A 1 304 ? -0.644 -8.585 -38.567 1 69.97 304 ASP A O 1
ATOM 2454 N N . LYS A 1 305 ? -0.063 -8.006 -36.511 1 65.48 305 LYS A N 1
ATOM 2455 C CA . LYS A 1 305 ? 1.198 -7.436 -36.976 1 65.48 305 LYS A CA 1
ATOM 2456 C C . LYS A 1 305 ? 2.162 -8.528 -37.428 1 65.48 305 LYS A C 1
ATOM 2458 O O . LYS A 1 305 ? 2.945 -8.327 -38.359 1 65.48 305 LYS A O 1
ATOM 2463 N N . GLU A 1 306 ? 2.051 -9.545 -36.681 1 62.63 306 GLU A N 1
ATOM 2464 C CA . GLU A 1 306 ? 2.891 -10.667 -37.089 1 62.63 306 GLU A CA 1
ATOM 2465 C C . GLU A 1 306 ? 2.393 -11.284 -38.392 1 62.63 306 GLU A C 1
ATOM 2467 O O . GLU A 1 306 ? 3.188 -11.776 -39.196 1 62.63 306 GLU A O 1
ATOM 2472 N N . SER A 1 307 ? 1.094 -11.287 -38.562 1 57.71 307 SER A N 1
ATOM 2473 C CA . SER A 1 307 ? 0.547 -11.82 -39.806 1 57.71 307 SER A CA 1
ATOM 2474 C C . SER A 1 307 ? 0.86 -10.905 -40.985 1 57.71 307 SER A C 1
ATOM 2476 O O . SER A 1 307 ? 1.009 -11.371 -42.116 1 57.71 307 SER A O 1
ATOM 2478 N N . PHE A 1 308 ? 0.929 -9.648 -40.685 1 53.79 308 PHE A N 1
ATOM 2479 C CA . PHE A 1 308 ? 1.23 -8.719 -41.767 1 53.79 308 PHE A CA 1
ATOM 2480 C C . PHE A 1 308 ? 2.723 -8.706 -42.071 1 53.79 308 PHE A C 1
ATOM 2482 O O . PHE A 1 308 ? 3.14 -8.258 -43.141 1 53.79 308 PHE A O 1
ATOM 2489 N N . THR A 1 309 ? 3.491 -8.956 -41.037 1 44.85 309 THR A N 1
ATOM 2490 C CA . THR A 1 309 ? 4.922 -8.971 -41.321 1 44.85 309 THR A CA 1
ATOM 2491 C C . THR A 1 309 ? 5.324 -10.274 -42.005 1 44.85 309 THR A C 1
ATOM 2493 O O . THR A 1 309 ? 6.481 -10.446 -42.394 1 44.85 309 THR A O 1
ATOM 2496 N N . LEU A 1 310 ? 4.524 -11.248 -42.032 1 35.17 310 LEU A N 1
ATOM 2497 C CA . LEU A 1 310 ? 4.855 -12.383 -42.887 1 35.17 310 LEU A CA 1
ATOM 2498 C C . LEU A 1 310 ? 4.338 -12.164 -44.305 1 35.17 310 LEU A C 1
ATOM 2500 O O . LEU A 1 310 ? 3.225 -11.67 -44.495 1 35.17 310 LEU A O 1
ATOM 2504 N N . MET B 1 1 ? 5.493 -36.28 -58.314 1 21 1 MET B N 1
ATOM 2505 C CA . MET B 1 1 ? 4.958 -34.973 -58.684 1 21 1 MET B CA 1
ATOM 2506 C C . MET B 1 1 ? 3.581 -34.753 -58.065 1 21 1 MET B C 1
ATOM 2508 O O . MET B 1 1 ? 2.875 -33.811 -58.429 1 21 1 MET B O 1
ATOM 2512 N N . SER B 1 2 ? 3.008 -35.788 -57.428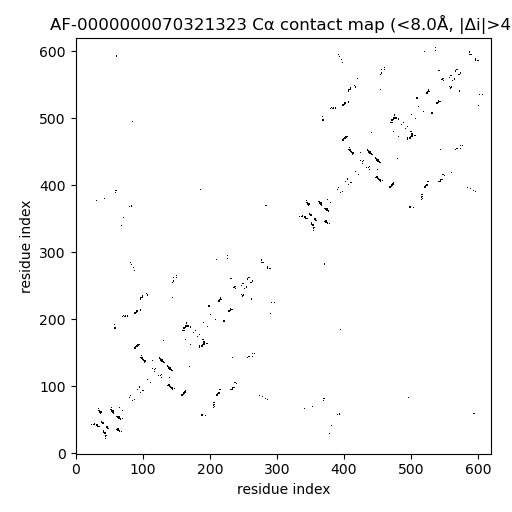 1 23.18 2 SER B N 1
ATOM 2513 C CA . SER B 1 2 ? 1.598 -35.905 -57.069 1 23.18 2 SER B CA 1
ATOM 2514 C C . SER B 1 2 ? 1.212 -34.884 -56.005 1 23.18 2 SER B C 1
ATOM 2516 O O . SER B 1 2 ? 1.943 -34.686 -55.033 1 23.18 2 SER B O 1
ATOM 2518 N N . VAL B 1 3 ? 0.297 -33.865 -56.292 1 24.3 3 VAL B N 1
ATOM 2519 C CA . VAL B 1 3 ? -0.449 -32.662 -55.938 1 24.3 3 VAL B CA 1
ATOM 2520 C C . VAL B 1 3 ? -1.313 -32.932 -54.708 1 24.3 3 VAL B C 1
ATOM 2522 O O . VAL B 1 3 ? -2.246 -33.736 -54.762 1 24.3 3 VAL B O 1
ATOM 2525 N N . VAL B 1 4 ? -0.612 -32.979 -53.418 1 24.75 4 VAL B N 1
ATOM 2526 C CA . VAL B 1 4 ? -1.123 -33.187 -52.067 1 24.75 4 VAL B CA 1
ATOM 2527 C C . VAL B 1 4 ? -2.256 -32.202 -51.786 1 24.75 4 VAL B C 1
ATOM 2529 O O . VAL B 1 4 ? -2.07 -30.987 -51.884 1 24.75 4 VAL B O 1
ATOM 2532 N N . ASN B 1 5 ? -3.474 -32.534 -52.104 1 21.32 5 ASN B N 1
ATOM 2533 C CA . ASN B 1 5 ? -4.79 -31.91 -52.016 1 21.32 5 ASN B CA 1
ATOM 2534 C C . ASN B 1 5 ? -5.059 -31.366 -50.616 1 21.32 5 ASN B C 1
ATOM 2536 O O . ASN B 1 5 ? -5.106 -32.127 -49.648 1 21.32 5 ASN B O 1
ATOM 2540 N N . ASN B 1 6 ? -4.58 -30.041 -50.273 1 20.5 6 ASN B N 1
ATOM 2541 C CA . ASN B 1 6 ? -4.557 -29.082 -49.174 1 20.5 6 ASN B CA 1
ATOM 2542 C C . ASN B 1 6 ? -5.966 -28.729 -48.707 1 20.5 6 ASN B C 1
ATOM 2544 O O . ASN B 1 6 ? -6.594 -27.817 -49.249 1 20.5 6 ASN B O 1
ATOM 2548 N N . LEU B 1 7 ? -6.809 -29.731 -48.395 1 22.39 7 LEU B N 1
ATOM 2549 C CA . LEU B 1 7 ? -8.196 -29.443 -48.047 1 22.39 7 LEU B CA 1
ATOM 2550 C C . LEU B 1 7 ? -8.27 -28.462 -46.881 1 22.39 7 LEU B C 1
ATOM 2552 O O . LEU B 1 7 ? -7.592 -28.643 -45.867 1 22.39 7 LEU B O 1
ATOM 2556 N N . SER B 1 8 ? -8.896 -27.182 -47.027 1 21.62 8 SER B N 1
ATOM 2557 C CA . SER B 1 8 ? -9.162 -25.847 -46.501 1 21.62 8 SER B CA 1
ATOM 2558 C C . SER B 1 8 ? -10.088 -25.904 -45.29 1 21.62 8 SER B C 1
ATOM 2560 O O . SER B 1 8 ? -11.114 -25.222 -45.254 1 21.62 8 SER B O 1
ATOM 2562 N N . LEU B 1 9 ? -10.011 -26.843 -44.339 1 21.09 9 LEU B N 1
ATOM 2563 C CA . LEU B 1 9 ? -11.095 -26.855 -43.363 1 21.09 9 LEU B CA 1
ATOM 2564 C C . LEU B 1 9 ? -11.079 -25.587 -42.517 1 21.09 9 LEU B C 1
ATOM 2566 O O . LEU B 1 9 ? -10.169 -25.386 -41.709 1 21.09 9 LEU B O 1
ATOM 2570 N N . GLU B 1 10 ? -11.596 -24.374 -42.96 1 22.15 10 GLU B N 1
ATOM 2571 C CA . GLU B 1 10 ? -11.782 -23.015 -42.46 1 22.15 10 GLU B CA 1
ATOM 2572 C C . GLU B 1 10 ? -12.724 -22.992 -41.26 1 22.15 10 GLU B C 1
ATOM 2574 O O . GLU B 1 10 ? -13.927 -22.771 -41.413 1 22.15 10 GLU B O 1
ATOM 2579 N N . GLN B 1 11 ? -12.823 -23.877 -40.393 1 21.38 11 GLN B N 1
ATOM 2580 C CA . GLN B 1 11 ? -13.928 -23.661 -39.466 1 21.38 11 GLN B CA 1
ATOM 2581 C C . GLN B 1 11 ? -13.749 -22.359 -38.689 1 21.38 11 GLN B C 1
ATOM 2583 O O . GLN B 1 11 ? -12.684 -22.113 -38.119 1 21.38 11 GLN B O 1
ATOM 2588 N N . ARG B 1 12 ? -14.624 -21.35 -38.872 1 24.22 12 ARG B N 1
ATOM 2589 C CA . ARG B 1 12 ? -14.861 -20.042 -38.27 1 24.22 12 ARG B CA 1
ATOM 2590 C C . ARG B 1 12 ? -14.971 -20.15 -36.752 1 24.22 12 ARG B C 1
ATOM 2592 O O . ARG B 1 12 ? -15.871 -20.814 -36.235 1 24.22 12 ARG B O 1
ATOM 2599 N N . ALA B 1 13 ? -13.932 -20.118 -35.981 1 22.68 13 ALA B N 1
ATOM 2600 C CA . ALA B 1 13 ? -13.976 -19.935 -34.533 1 22.68 13 ALA B CA 1
ATOM 2601 C C . ALA B 1 13 ? -14.85 -18.742 -34.157 1 22.68 13 ALA B C 1
ATOM 2603 O O . ALA B 1 13 ? -14.563 -17.607 -34.545 1 22.68 13 ALA B O 1
ATOM 2604 N N . LYS B 1 14 ? -16.139 -18.8 -33.957 1 25.6 14 LYS B N 1
ATOM 2605 C CA . LYS B 1 14 ? -17.053 -17.787 -33.437 1 25.6 14 LYS B CA 1
ATOM 2606 C C . LYS B 1 14 ? -16.465 -17.093 -32.212 1 25.6 14 LYS B C 1
ATOM 2608 O O . LYS B 1 14 ? -16.047 -17.754 -31.258 1 25.6 14 LYS B O 1
ATOM 2613 N N . LYS B 1 15 ? -16.043 -15.907 -32.317 1 30.49 15 LYS B N 1
ATOM 2614 C CA . LYS B 1 15 ? -15.645 -14.903 -31.335 1 30.49 15 LYS B CA 1
ATOM 2615 C C . LYS B 1 15 ? -16.653 -14.821 -30.193 1 30.49 15 LYS B C 1
ATOM 2617 O O . LYS B 1 15 ? -17.772 -14.338 -30.378 1 30.49 15 LYS B O 1
ATOM 2622 N N . GLN B 1 16 ? -16.732 -15.736 -29.277 1 29.04 16 GLN B N 1
ATOM 2623 C CA . GLN B 1 16 ? -17.635 -15.451 -28.167 1 29.04 16 GLN B CA 1
ATOM 2624 C C . GLN B 1 16 ? -17.365 -14.069 -27.579 1 29.04 16 GLN B C 1
ATOM 2626 O O . GLN B 1 16 ? -16.284 -13.816 -27.044 1 29.04 16 GLN B O 1
ATOM 2631 N N . ARG B 1 17 ? -17.931 -13.011 -28.05 1 32.22 17 ARG B N 1
ATOM 2632 C CA . ARG B 1 17 ? -18.019 -11.644 -27.547 1 32.22 17 ARG B CA 1
ATOM 2633 C C . ARG B 1 17 ? -18.333 -11.629 -26.054 1 32.22 17 ARG B C 1
ATOM 2635 O O . ARG B 1 17 ? -19.306 -12.245 -25.613 1 32.22 17 ARG B O 1
ATOM 2642 N N . ILE B 1 18 ? -17.392 -11.509 -25.176 1 35.96 18 ILE B N 1
ATOM 2643 C CA . ILE B 1 18 ? -17.693 -11.223 -23.778 1 35.96 18 ILE B CA 1
ATOM 2644 C C . ILE B 1 18 ? -18.626 -10.018 -23.687 1 35.96 18 ILE B C 1
ATOM 2646 O O . ILE B 1 18 ? -18.23 -8.893 -24 1 35.96 18 ILE B O 1
ATOM 2650 N N . GLU B 1 19 ? -19.879 -10.089 -24.099 1 33.44 19 GLU B N 1
ATOM 2651 C CA . GLU B 1 19 ? -20.825 -9.011 -23.826 1 33.44 19 GLU B CA 1
ATOM 2652 C C . GLU B 1 19 ? -20.784 -8.6 -22.357 1 33.44 19 GLU B C 1
ATOM 2654 O O . GLU B 1 19 ? -20.617 -9.445 -21.475 1 33.44 19 GLU B O 1
ATOM 2659 N N . PRO B 1 20 ? -20.553 -7.332 -22.086 1 37 20 PRO B N 1
ATOM 2660 C CA . PRO B 1 20 ? -20.718 -6.888 -20.7 1 37 20 PRO B CA 1
ATOM 2661 C C . PRO B 1 20 ? -22.045 -7.336 -20.091 1 37 20 PRO B C 1
ATOM 2663 O O . PRO B 1 20 ? -23.108 -7.089 -20.667 1 37 20 PRO B O 1
ATOM 2666 N N . VAL B 1 21 ? -22.161 -8.44 -19.576 1 33.85 21 VAL B N 1
ATOM 2667 C CA . VAL B 1 21 ? -23.407 -8.802 -18.909 1 33.85 21 VAL B CA 1
ATOM 2668 C C . VAL B 1 21 ? -23.849 -7.668 -17.987 1 33.85 21 VAL B C 1
ATOM 2670 O O . VAL B 1 21 ? -23.158 -7.343 -17.019 1 33.85 21 VAL B O 1
ATOM 2673 N N . THR B 1 22 ? -24.551 -6.629 -18.528 1 35.04 22 THR B N 1
ATOM 2674 C CA . THR B 1 22 ? -25.318 -5.697 -17.709 1 35.04 22 THR B CA 1
ATOM 2675 C C . THR B 1 22 ? -26.367 -6.438 -16.886 1 35.04 22 THR B C 1
ATOM 2677 O O . THR B 1 22 ? -27.465 -6.716 -17.374 1 35.04 22 THR B O 1
ATOM 2680 N N . ASN B 1 23 ? -26.172 -7.511 -16.285 1 33.3 23 ASN B N 1
ATOM 2681 C CA . ASN B 1 23 ? -27.271 -7.954 -15.434 1 33.3 23 ASN B CA 1
ATOM 2682 C C . ASN B 1 23 ? -27.604 -6.918 -14.364 1 33.3 23 ASN B C 1
ATOM 2684 O O . ASN B 1 23 ? -26.925 -6.838 -13.34 1 33.3 23 ASN B O 1
ATOM 2688 N N . GLU B 1 24 ? -28.257 -5.775 -14.748 1 35.61 24 GLU B N 1
ATOM 2689 C CA . GLU B 1 24 ? -28.931 -4.829 -13.864 1 35.61 24 GLU B CA 1
ATOM 2690 C C . GLU B 1 24 ? -29.954 -5.534 -12.978 1 35.61 24 GLU B C 1
ATOM 2692 O O . GLU B 1 24 ? -31.15 -5.244 -13.051 1 35.61 24 GLU B O 1
ATOM 2697 N N . SER B 1 25 ? -30.069 -6.807 -12.816 1 33.63 25 SER B N 1
ATOM 2698 C CA . SER B 1 25 ? -31.199 -7.228 -11.994 1 33.63 25 SER B CA 1
ATOM 2699 C C . SER B 1 25 ? -31.28 -6.414 -10.707 1 33.63 25 SER B C 1
ATOM 2701 O O . SER B 1 25 ? -30.272 -5.879 -10.24 1 33.63 25 SER B O 1
ATOM 2703 N N . SER B 1 26 ? -32.536 -6.113 -10.174 1 36.27 26 SER B N 1
ATOM 2704 C CA . SER B 1 26 ? -33.189 -5.493 -9.026 1 36.27 26 SER B CA 1
ATOM 2705 C C . SER B 1 26 ? -32.548 -5.942 -7.717 1 36.27 26 SER B C 1
ATOM 2707 O O . SER B 1 26 ? -33.216 -6.011 -6.684 1 36.27 26 SER B O 1
ATOM 2709 N N . SER B 1 27 ? -31.561 -6.674 -7.658 1 38.45 27 SER B N 1
ATOM 2710 C CA . SER B 1 27 ? -31.015 -7.069 -6.364 1 38.45 27 SER B CA 1
ATOM 2711 C C . SER B 1 27 ? -30.531 -5.857 -5.575 1 38.45 27 SER B C 1
ATOM 2713 O O . SER B 1 27 ? -29.35 -5.762 -5.235 1 38.45 27 SER B O 1
ATOM 2715 N N . SER B 1 28 ? -30.985 -4.646 -5.841 1 43.33 28 SER B N 1
ATOM 2716 C CA . SER B 1 28 ? -30.799 -3.332 -5.234 1 43.33 28 SER B CA 1
ATOM 2717 C C . SER B 1 28 ? -31.092 -3.368 -3.738 1 43.33 28 SER B C 1
ATOM 2719 O O . SER B 1 28 ? -30.468 -2.642 -2.96 1 43.33 28 SER B O 1
ATOM 2721 N N . SER B 1 29 ? -32.232 -4.026 -3.352 1 48.77 29 SER B N 1
ATOM 2722 C CA . SER B 1 29 ? -32.8 -3.847 -2.019 1 48.77 29 SER B CA 1
ATOM 2723 C C . SER B 1 29 ? -31.834 -4.32 -0.938 1 48.77 29 SER B C 1
ATOM 2725 O O . SER B 1 29 ? -31.846 -3.805 0.181 1 48.77 29 SER B O 1
ATOM 2727 N N . ARG B 1 30 ? -30.799 -5.141 -1.356 1 62.61 30 ARG B N 1
ATOM 2728 C CA . ARG B 1 30 ? -29.985 -5.745 -0.307 1 62.61 30 ARG B CA 1
ATOM 2729 C C . ARG B 1 30 ? -28.562 -5.197 -0.335 1 62.61 30 ARG B C 1
ATOM 2731 O O . ARG B 1 30 ? -27.74 -5.545 0.516 1 62.61 30 ARG B O 1
ATOM 2738 N N . CYS B 1 31 ? -28.293 -4.193 -1.251 1 80.18 31 CYS B N 1
ATOM 2739 C CA . CYS B 1 31 ? -26.931 -3.673 -1.29 1 80.18 31 CYS B CA 1
ATOM 2740 C C . CYS B 1 31 ? -26.766 -2.503 -0.327 1 80.18 31 CYS B C 1
ATOM 2742 O O . CYS B 1 31 ? -27.587 -1.584 -0.314 1 80.18 31 CYS B O 1
ATOM 2744 N N . GLY B 1 32 ? -26.122 -2.488 0.687 1 79.88 32 GLY B N 1
ATOM 2745 C CA . GLY B 1 32 ? -25.907 -1.472 1.705 1 79.88 32 GLY B CA 1
ATOM 2746 C C . GLY B 1 32 ? -25.29 -0.199 1.158 1 79.88 32 GLY B C 1
ATOM 2747 O O . GLY B 1 32 ? -25.196 0.806 1.865 1 79.88 32 GLY B O 1
ATOM 2748 N N . HIS B 1 33 ? -24.925 -0.194 -0.213 1 88.82 33 HIS B N 1
ATOM 2749 C CA . HIS B 1 33 ? -24.322 0.958 -0.872 1 88.82 33 HIS B CA 1
ATOM 2750 C C . HIS B 1 33 ? -23.176 1.53 -0.043 1 88.82 33 HIS B C 1
ATOM 2752 O O . HIS B 1 33 ? -23.11 2.74 0.181 1 88.82 33 HIS B O 1
ATOM 2758 N N . TRP B 1 34 ? -22.229 0.721 0.309 1 90.74 34 TRP B N 1
ATOM 2759 C CA . TRP B 1 34 ? -21.16 1.059 1.243 1 90.74 34 TRP B CA 1
ATOM 2760 C C . TRP B 1 34 ? -20.169 2.029 0.608 1 90.74 34 TRP B C 1
ATOM 2762 O O . TRP B 1 34 ? -19.687 2.954 1.266 1 90.74 34 TRP B O 1
ATOM 2772 N N . PHE B 1 35 ? -19.934 1.767 -0.674 1 92.38 35 PHE B N 1
ATOM 2773 C CA . PHE B 1 35 ? -18.946 2.566 -1.388 1 92.38 35 PHE B CA 1
ATOM 2774 C C . PHE B 1 35 ? -19.557 3.195 -2.635 1 92.38 35 PHE B C 1
ATOM 2776 O O . PHE B 1 35 ? -20.132 2.495 -3.471 1 92.38 35 PHE B O 1
ATOM 2783 N N . LEU B 1 36 ? -19.417 4.45 -2.69 1 93.14 36 LEU B N 1
ATOM 2784 C CA . LEU B 1 36 ? -19.913 5.191 -3.845 1 93.14 36 LEU B CA 1
ATOM 2785 C C . LEU B 1 36 ? -18.767 5.868 -4.589 1 93.14 36 LEU B C 1
ATOM 2787 O O . LEU B 1 36 ? -17.79 6.299 -3.973 1 93.14 36 LEU B O 1
ATOM 2791 N N . ARG B 1 37 ? -18.88 5.92 -5.837 1 91.88 37 ARG B N 1
ATOM 2792 C CA . ARG B 1 37 ? -17.998 6.707 -6.693 1 91.88 37 ARG B CA 1
ATOM 2793 C C . ARG B 1 37 ? -18.8 7.583 -7.649 1 91.88 37 ARG B C 1
ATOM 2795 O O . ARG B 1 37 ? -19.633 7.082 -8.407 1 91.88 37 ARG B O 1
ATOM 2802 N N . TYR B 1 38 ? -18.596 8.874 -7.538 1 90.74 38 TYR B N 1
ATOM 2803 C CA . TYR B 1 38 ? -19.316 9.851 -8.345 1 90.74 38 TYR B CA 1
ATOM 2804 C C . TYR B 1 38 ? -20.823 9.662 -8.215 1 90.74 38 TYR B C 1
ATOM 2806 O O . TYR B 1 38 ? -21.545 9.68 -9.215 1 90.74 38 TYR B O 1
ATOM 2814 N N . GLY B 1 39 ? -21.194 9.316 -7.028 1 90.22 39 GLY B N 1
ATOM 2815 C CA . GLY B 1 39 ? -22.614 9.228 -6.725 1 90.22 39 GLY B CA 1
ATOM 2816 C C . GLY B 1 39 ? -23.225 7.894 -7.111 1 90.22 39 GLY B C 1
ATOM 2817 O O . GLY B 1 39 ? -24.429 7.688 -6.951 1 90.22 39 GLY B O 1
ATOM 2818 N N . GLU B 1 40 ? -22.443 6.988 -7.559 1 92.04 40 GLU B N 1
ATOM 2819 C CA . GLU B 1 40 ? -22.921 5.666 -7.953 1 92.04 40 GLU B CA 1
ATOM 2820 C C . GLU B 1 40 ? -22.343 4.579 -7.051 1 92.04 40 GLU B C 1
ATOM 2822 O O . GLU B 1 40 ? -21.163 4.623 -6.696 1 92.04 40 GLU B O 1
ATOM 2827 N N . CYS B 1 41 ? -23.204 3.649 -6.687 1 92.5 41 CYS B N 1
ATOM 2828 C CA . CYS B 1 41 ? -22.74 2.521 -5.887 1 92.5 41 CYS B CA 1
ATOM 2829 C C . CYS B 1 41 ? -21.776 1.648 -6.683 1 92.5 41 CYS B C 1
ATOM 2831 O O . CYS B 1 41 ? -22.078 1.252 -7.81 1 92.5 41 CYS B O 1
ATOM 2833 N N . THR B 1 42 ? -20.697 1.295 -6.131 1 89 42 THR B N 1
ATOM 2834 C CA . THR B 1 42 ? -19.674 0.544 -6.851 1 89 42 THR B CA 1
ATOM 2835 C C . THR B 1 42 ? -20.072 -0.923 -6.984 1 89 42 THR B C 1
ATOM 2837 O O . THR B 1 42 ? -19.507 -1.653 -7.799 1 89 42 THR B O 1
ATOM 2840 N N . THR B 1 43 ? -21.037 -1.344 -6.219 1 87.4 43 THR B N 1
ATOM 2841 C CA . THR B 1 43 ? -21.44 -2.746 -6.223 1 87.4 43 THR B CA 1
ATOM 2842 C C . THR B 1 43 ? -22.618 -2.968 -7.167 1 87.4 43 THR B C 1
ATOM 2844 O O . THR B 1 43 ? -22.551 -3.811 -8.064 1 87.4 43 THR B O 1
ATOM 2847 N N . CYS B 1 44 ? -23.658 -2.173 -7.041 1 89.42 44 CYS B N 1
ATOM 2848 C CA . CYS B 1 44 ? -24.862 -2.428 -7.824 1 89.42 44 CYS B CA 1
ATOM 2849 C C . CYS B 1 44 ? -25.004 -1.411 -8.951 1 89.42 44 CYS B C 1
ATOM 2851 O O . CYS B 1 44 ? -25.907 -1.522 -9.783 1 89.42 44 CYS B O 1
ATOM 2853 N N . LYS B 1 45 ? -24.282 -0.352 -9.037 1 88.16 45 LYS B N 1
ATOM 2854 C CA . LYS B 1 45 ? -24.21 0.66 -10.087 1 88.16 45 LYS B CA 1
ATOM 2855 C C . LYS B 1 45 ? -25.427 1.579 -10.049 1 88.16 45 LYS B C 1
ATOM 2857 O O . LYS B 1 45 ? -25.637 2.379 -10.963 1 88.16 45 LYS B O 1
ATOM 2862 N N . SER B 1 46 ? -26.154 1.533 -8.951 1 89.89 46 SER B N 1
ATOM 2863 C CA . SER B 1 46 ? -27.297 2.428 -8.808 1 89.89 46 SER B CA 1
ATOM 2864 C C . SER B 1 46 ? -26.861 3.809 -8.328 1 89.89 46 SER B C 1
ATOM 2866 O O . SER B 1 46 ? -25.883 3.935 -7.589 1 89.89 46 SER B O 1
ATOM 2868 N N . THR B 1 47 ? -27.627 4.795 -8.742 1 90.05 47 THR B N 1
ATOM 2869 C CA . THR B 1 47 ? -27.398 6.156 -8.269 1 90.05 47 THR B CA 1
ATOM 2870 C C . THR B 1 47 ? -27.941 6.336 -6.854 1 90.05 47 THR B C 1
ATOM 2872 O O . THR B 1 47 ? -29.073 5.945 -6.564 1 90.05 47 THR B O 1
ATOM 2875 N N . VAL B 1 48 ? -27.123 6.749 -5.998 1 86.75 48 VAL B N 1
ATOM 2876 C CA . VAL B 1 48 ? -27.509 6.928 -4.603 1 86.75 48 VAL B CA 1
ATOM 2877 C C . VAL B 1 48 ? -27.518 8.415 -4.255 1 86.75 48 VAL B C 1
ATOM 2879 O O . VAL B 1 48 ? -26.536 9.122 -4.495 1 86.75 48 VAL B O 1
ATOM 2882 N N . HIS B 1 49 ? -28.559 9.207 -4.198 1 73.16 49 HIS B N 1
ATOM 2883 C CA . HIS B 1 49 ? -28.699 10.635 -3.936 1 73.16 49 HIS B CA 1
ATOM 2884 C C . HIS B 1 49 ? -28.451 10.953 -2.465 1 73.16 49 HIS B C 1
ATOM 2886 O O . HIS B 1 49 ? -28.258 12.115 -2.101 1 73.16 49 HIS B O 1
ATOM 2892 N N . LYS B 1 50 ? -28.595 10.121 -1.51 1 60.05 50 LYS B N 1
ATOM 2893 C CA . LYS B 1 50 ? -28.683 10.569 -0.124 1 60.05 50 LYS B CA 1
ATOM 2894 C C . LYS B 1 50 ? -27.324 11.033 0.392 1 60.05 50 LYS B C 1
ATOM 2896 O O . LYS B 1 50 ? -26.285 10.543 -0.054 1 60.05 50 LYS B O 1
ATOM 2901 N N . ASN B 1 51 ? -27.307 12.263 0.978 1 61.53 51 ASN B N 1
ATOM 2902 C CA . ASN B 1 51 ? -26.272 12.866 1.812 1 61.53 51 ASN B CA 1
ATOM 2903 C C . ASN B 1 51 ? -25.71 11.867 2.818 1 61.53 51 ASN B C 1
ATOM 2905 O O . ASN B 1 51 ? -25.51 12.203 3.987 1 61.53 51 ASN B O 1
ATOM 2909 N N . GLN B 1 52 ? -25.626 10.582 2.464 1 71.25 52 GLN B N 1
ATOM 2910 C CA . GLN B 1 52 ? -25.425 9.546 3.472 1 71.25 52 GLN B CA 1
ATOM 2911 C C . GLN B 1 52 ? -23.993 9.019 3.441 1 71.25 52 GLN B C 1
ATOM 2913 O O . GLN B 1 52 ? -23.659 8.161 2.622 1 71.25 52 GLN B O 1
ATOM 2918 N N . GLY B 1 53 ? -22.952 9.904 3.816 1 85.73 53 GLY B N 1
ATOM 2919 C CA . GLY B 1 53 ? -21.643 9.302 4.016 1 85.73 53 GLY B CA 1
ATOM 2920 C C . GLY B 1 53 ? -20.523 10.323 4.096 1 85.73 53 GLY B C 1
ATOM 2921 O O . GLY B 1 53 ? -20.772 11.508 4.325 1 85.73 53 GLY B O 1
ATOM 2922 N N . ARG B 1 54 ? -19.427 9.918 4.121 1 91.56 54 ARG B N 1
ATOM 2923 C CA . ARG B 1 54 ? -18.229 10.748 4.192 1 91.56 54 ARG B CA 1
ATOM 2924 C C . ARG B 1 54 ? -17.432 10.673 2.894 1 91.56 54 ARG B C 1
ATOM 2926 O O . ARG B 1 54 ? -17.231 9.588 2.345 1 91.56 54 ARG B O 1
ATOM 2933 N N . VAL B 1 55 ? -17.019 11.835 2.451 1 91.33 55 VAL B N 1
ATOM 2934 C CA . VAL B 1 55 ? -16.296 11.944 1.189 1 91.33 55 VAL B CA 1
ATOM 2935 C C . VAL B 1 55 ? -14.799 11.766 1.433 1 91.33 55 VAL B C 1
ATOM 2937 O O . VAL B 1 55 ? -14.251 12.314 2.393 1 91.33 55 VAL B O 1
ATOM 2940 N N . PHE B 1 56 ? -14.206 10.98 0.561 1 91.63 56 PHE B N 1
ATOM 2941 C CA . PHE B 1 56 ? -12.766 10.756 0.603 1 91.63 56 PHE B CA 1
ATOM 2942 C C . PHE B 1 56 ? -12.13 11.07 -0.745 1 91.63 56 PHE B C 1
ATOM 2944 O O . PHE B 1 56 ? -11.387 10.253 -1.293 1 91.63 56 PHE B O 1
ATOM 2951 N N . ASP B 1 57 ? -12.204 12.274 -1.19 1 87.61 57 ASP B N 1
ATOM 2952 C CA . ASP B 1 57 ? -11.78 12.692 -2.523 1 87.61 57 ASP B CA 1
ATOM 2953 C C . ASP B 1 57 ? -10.257 12.695 -2.639 1 87.61 57 ASP B C 1
ATOM 2955 O O . ASP B 1 57 ? -9.712 12.476 -3.723 1 87.61 57 ASP B O 1
ATOM 2959 N N . TYR B 1 58 ? -9.608 12.873 -1.54 1 85.18 58 TYR B N 1
ATOM 2960 C CA . TYR B 1 58 ? -8.152 12.938 -1.593 1 85.18 58 TYR B CA 1
ATOM 2961 C C . TYR B 1 58 ? -7.556 11.573 -1.919 1 85.18 58 TYR B C 1
ATOM 2963 O O . TYR B 1 58 ? -6.449 11.484 -2.453 1 85.18 58 TYR B O 1
ATOM 2971 N N . LEU B 1 59 ? -8.264 10.528 -1.565 1 84.58 59 LEU B N 1
ATOM 2972 C CA . LEU B 1 59 ? -7.808 9.165 -1.819 1 84.58 59 LEU B CA 1
ATOM 2973 C C . LEU B 1 59 ? -8.194 8.716 -3.224 1 84.58 59 LEU B C 1
ATOM 2975 O O . LEU B 1 59 ? -7.382 8.117 -3.933 1 84.58 59 LEU B O 1
ATOM 2979 N N . SER B 1 60 ? -9.419 8.985 -3.538 1 86.3 60 SER B N 1
ATOM 2980 C CA . SER B 1 60 ? -9.987 8.661 -4.843 1 86.3 60 SER B CA 1
ATOM 2981 C C . SER B 1 60 ? -11.108 9.626 -5.213 1 86.3 60 SER B C 1
ATOM 2983 O O . SER B 1 60 ? -12.099 9.741 -4.489 1 86.3 60 SER B O 1
ATOM 2985 N N . ASP B 1 61 ? -10.876 10.208 -6.347 1 87.58 61 ASP B N 1
ATOM 2986 C CA . ASP B 1 61 ? -11.852 11.196 -6.798 1 87.58 61 ASP B CA 1
ATOM 2987 C C . ASP B 1 61 ? -13.26 10.607 -6.818 1 87.58 61 ASP B C 1
ATOM 2989 O O . ASP B 1 61 ? -13.482 9.533 -7.382 1 87.58 61 ASP B O 1
ATOM 2993 N N . GLY B 1 62 ? -14.154 11.302 -6.113 1 89.24 62 GLY B N 1
ATOM 2994 C CA . GLY B 1 62 ? -15.554 10.907 -6.136 1 89.24 62 GLY B CA 1
ATOM 2995 C C . GLY B 1 62 ? -15.881 9.811 -5.139 1 89.24 62 GLY B C 1
ATOM 2996 O O . GLY B 1 62 ? -17.022 9.351 -5.067 1 89.24 62 GLY B O 1
ATOM 2997 N N . LEU B 1 63 ? -14.934 9.453 -4.342 1 92.12 63 LEU B N 1
ATOM 2998 C CA . LEU B 1 63 ? -15.138 8.353 -3.405 1 92.12 63 LEU B CA 1
ATOM 2999 C C . LEU B 1 63 ? -15.915 8.821 -2.179 1 92.12 63 LEU B C 1
ATOM 3001 O O . LEU B 1 63 ? -15.565 9.831 -1.565 1 92.12 63 LEU B O 1
ATOM 3005 N N . GLN B 1 64 ? -16.929 8.124 -1.892 1 93.59 64 GLN B N 1
ATOM 3006 C CA . GLN B 1 64 ? -17.742 8.366 -0.705 1 93.59 64 GLN B CA 1
ATOM 3007 C C . GLN B 1 64 ? -18.108 7.056 -0.013 1 93.59 64 GLN B C 1
ATOM 3009 O O . GLN B 1 64 ? -18.438 6.07 -0.674 1 93.59 64 GLN B O 1
ATOM 3014 N N . LEU B 1 65 ? -17.942 7.027 1.24 1 93.74 65 LEU B N 1
ATOM 3015 C CA . LEU B 1 65 ? -18.342 5.87 2.033 1 93.74 65 LEU B CA 1
ATOM 3016 C C . LEU B 1 65 ? -19.577 6.186 2.87 1 93.74 65 LEU B C 1
ATOM 3018 O O . LEU B 1 65 ? -19.704 7.29 3.405 1 93.74 65 LEU B O 1
ATOM 3022 N N . SER B 1 66 ? -20.458 5.202 2.99 1 89.94 66 SER B N 1
ATOM 3023 C CA . SER B 1 66 ? -21.556 5.367 3.938 1 89.94 66 SER B CA 1
ATOM 3024 C C . SER B 1 66 ? -21.037 5.49 5.367 1 89.94 66 SER B C 1
ATOM 3026 O O . SER B 1 66 ? -19.905 5.099 5.658 1 89.94 66 SER B O 1
ATOM 3028 N N . HIS B 1 67 ? -21.817 6.001 6.275 1 86.3 67 HIS B N 1
ATOM 3029 C CA . HIS B 1 67 ? -21.407 6.18 7.663 1 86.3 67 HIS B CA 1
ATOM 3030 C C . HIS B 1 67 ? -21.041 4.846 8.306 1 86.3 67 HIS B C 1
ATOM 3032 O O . HIS B 1 67 ? -20.068 4.761 9.058 1 86.3 67 HIS B O 1
ATOM 3038 N N . GLU B 1 68 ? -21.782 3.873 7.897 1 84.28 68 GLU B N 1
ATOM 3039 C CA . GLU B 1 68 ? -21.531 2.546 8.45 1 84.28 68 GLU B CA 1
ATOM 3040 C C . GLU B 1 68 ? -20.231 1.959 7.907 1 84.28 68 GLU B C 1
ATOM 3042 O O . GLU B 1 68 ? -19.51 1.263 8.625 1 84.28 68 GLU B O 1
ATOM 3047 N N . ALA B 1 69 ? -19.93 2.346 6.715 1 90.91 69 ALA B N 1
ATOM 3048 C CA . ALA B 1 69 ? -18.774 1.749 6.051 1 90.91 69 ALA B CA 1
ATOM 3049 C C . ALA B 1 69 ? -17.475 2.392 6.529 1 90.91 69 ALA B C 1
ATOM 3051 O O . ALA B 1 69 ? -16.415 1.761 6.499 1 90.91 69 ALA B O 1
ATOM 3052 N N . VAL B 1 70 ? -17.57 3.59 7.037 1 92.47 70 VAL B N 1
ATOM 3053 C CA . VAL B 1 70 ? -16.366 4.326 7.406 1 92.47 70 VAL B CA 1
ATOM 3054 C C . VAL B 1 70 ? -15.642 3.6 8.537 1 92.47 70 VAL B C 1
ATOM 3056 O O . VAL B 1 70 ? -14.468 3.246 8.405 1 92.47 70 VAL B O 1
ATOM 3059 N N . ALA B 1 71 ? -16.363 3.33 9.601 1 90.86 71 ALA B N 1
ATOM 3060 C CA . ALA B 1 71 ? -15.75 2.701 10.768 1 90.86 71 ALA B CA 1
ATOM 3061 C C . ALA B 1 71 ? -15.207 1.317 10.424 1 90.86 71 ALA B C 1
ATOM 3063 O O . ALA B 1 71 ? -14.083 0.975 10.796 1 90.86 71 ALA B O 1
ATOM 3064 N N . ALA B 1 72 ? -15.986 0.598 9.71 1 91.58 72 ALA B N 1
ATOM 3065 C CA . ALA B 1 72 ? -15.598 -0.759 9.334 1 91.58 72 ALA B CA 1
ATOM 3066 C C . ALA B 1 72 ? -14.369 -0.747 8.429 1 91.58 72 ALA B C 1
ATOM 3068 O O . ALA B 1 72 ? -13.444 -1.541 8.618 1 91.58 72 ALA B O 1
ATOM 3069 N N . THR B 1 73 ? -14.368 0.137 7.5 1 93.27 73 THR B N 1
ATOM 3070 C CA . THR B 1 73 ? -13.269 0.216 6.545 1 93.27 73 THR B CA 1
ATOM 3071 C C . THR B 1 73 ? -11.986 0.672 7.234 1 93.27 73 THR B C 1
ATOM 3073 O O . THR B 1 73 ? -10.901 0.169 6.933 1 93.27 73 THR B O 1
ATOM 3076 N N . LYS B 1 74 ? -12.089 1.573 8.122 1 94.55 74 LYS B N 1
ATOM 3077 C CA . LYS B 1 74 ? -10.926 2.038 8.872 1 94.55 74 LYS B CA 1
ATOM 3078 C C . LYS B 1 74 ? -10.282 0.894 9.651 1 94.55 74 LYS B C 1
ATOM 3080 O O . LYS B 1 74 ? -9.059 0.74 9.64 1 94.55 74 LYS B O 1
ATOM 3085 N N . ARG B 1 75 ? -11.057 0.123 10.28 1 93.01 75 ARG B N 1
ATOM 3086 C CA . ARG B 1 75 ? -10.554 -1.002 11.062 1 93.01 75 ARG B CA 1
ATOM 3087 C C . ARG B 1 75 ? -9.937 -2.065 10.16 1 93.01 75 ARG B C 1
ATOM 3089 O O . ARG B 1 75 ? -8.895 -2.637 10.488 1 93.01 75 ARG B O 1
ATOM 3096 N N . PHE B 1 76 ? -10.618 -2.219 9.06 1 92.42 76 PHE B N 1
ATOM 3097 C CA . PHE B 1 76 ? -10.124 -3.173 8.074 1 92.42 76 PHE B CA 1
ATOM 3098 C C . PHE B 1 76 ? -8.76 -2.749 7.546 1 92.42 76 PHE B C 1
ATOM 3100 O O . PHE B 1 76 ? -7.817 -3.543 7.537 1 92.42 76 PHE B O 1
ATOM 3107 N N . THR B 1 77 ? -8.666 -1.56 7.107 1 93.38 77 THR B N 1
ATOM 3108 C CA . THR B 1 77 ? -7.433 -1.03 6.535 1 93.38 77 THR B CA 1
ATOM 3109 C C . THR B 1 77 ? -6.291 -1.11 7.543 1 93.38 77 THR B C 1
ATOM 3111 O O . THR B 1 77 ? -5.181 -1.525 7.201 1 93.38 77 THR B O 1
ATOM 3114 N N . THR B 1 78 ? -6.558 -0.79 8.767 1 94.14 78 THR B N 1
ATOM 3115 C CA . THR B 1 78 ? -5.538 -0.831 9.809 1 94.14 78 THR B CA 1
ATOM 3116 C C . THR B 1 78 ? -5.115 -2.269 10.095 1 94.14 78 THR B C 1
ATOM 3118 O O . THR B 1 78 ? -3.924 -2.554 10.241 1 94.14 78 THR B O 1
ATOM 3121 N N . SER B 1 79 ? -6.063 -3.141 10.109 1 91.81 79 SER B N 1
ATOM 3122 C CA . SER B 1 79 ? -5.758 -4.546 10.36 1 91.81 79 SER B CA 1
ATOM 3123 C C . SER B 1 79 ? -4.861 -5.119 9.268 1 91.81 79 SER B C 1
ATOM 3125 O O . SER B 1 79 ? -3.884 -5.812 9.56 1 91.81 79 SER B O 1
ATOM 3127 N N . VAL B 1 80 ? -5.183 -4.763 8.084 1 90.61 80 VAL B N 1
ATOM 3128 C CA . VAL B 1 80 ? -4.441 -5.3 6.949 1 90.61 80 VAL B CA 1
ATOM 3129 C C . VAL B 1 80 ? -3.032 -4.71 6.926 1 90.61 80 VAL B C 1
ATOM 3131 O O . VAL B 1 80 ? -2.052 -5.434 6.737 1 90.61 80 VAL B O 1
ATOM 3134 N N . SER B 1 81 ? -2.937 -3.432 7.099 1 92.2 81 SER B N 1
ATOM 3135 C CA . SER B 1 81 ? -1.622 -2.798 7.092 1 92.2 81 SER B CA 1
ATOM 3136 C C . SER B 1 81 ? -0.741 -3.34 8.213 1 92.2 81 SER B C 1
ATOM 3138 O O . SER B 1 81 ? 0.456 -3.559 8.018 1 92.2 81 SER B O 1
ATOM 3140 N N . CYS B 1 82 ? -1.315 -3.594 9.342 1 92 82 CYS B N 1
ATOM 3141 C CA . CYS B 1 82 ? -0.565 -4.115 10.479 1 92 82 CYS B CA 1
ATOM 3142 C C . CYS B 1 82 ? -0.096 -5.541 10.217 1 92 82 CYS B C 1
ATOM 3144 O O . CYS B 1 82 ? 1.056 -5.881 10.49 1 92 82 CYS B O 1
ATOM 3146 N N . SER B 1 83 ? -0.945 -6.249 9.669 1 88.34 83 SER B N 1
ATOM 3147 C CA . SER B 1 83 ? -0.663 -7.673 9.523 1 88.34 83 SER B CA 1
ATOM 3148 C C . SER B 1 83 ? 0.187 -7.944 8.286 1 88.34 83 SER B C 1
ATOM 3150 O O . SER B 1 83 ? 1.108 -8.763 8.326 1 88.34 83 SER B O 1
ATOM 3152 N N . ASN B 1 84 ? -0.163 -7.267 7.234 1 84.11 84 ASN B N 1
ATOM 3153 C CA . ASN B 1 84 ? 0.469 -7.563 5.953 1 84.11 84 ASN B CA 1
ATOM 3154 C C . ASN B 1 84 ? 1.784 -6.807 5.788 1 84.11 84 ASN B C 1
ATOM 3156 O O . ASN B 1 84 ? 2.786 -7.382 5.36 1 84.11 84 ASN B O 1
ATOM 3160 N N . ASP B 1 85 ? 1.774 -5.593 6.175 1 84.03 85 ASP B N 1
ATOM 3161 C CA . ASP B 1 85 ? 2.917 -4.735 5.875 1 84.03 85 ASP B CA 1
ATOM 3162 C C . ASP B 1 85 ? 3.697 -4.396 7.143 1 84.03 85 ASP B C 1
ATOM 3164 O O . ASP B 1 85 ? 4.8 -3.851 7.072 1 84.03 85 ASP B O 1
ATOM 3168 N N . LYS B 1 86 ? 3.197 -4.706 8.28 1 90.37 86 LYS B N 1
ATOM 3169 C CA . LYS B 1 86 ? 3.762 -4.289 9.56 1 90.37 86 LYS B CA 1
ATOM 3170 C C . LYS B 1 86 ? 3.962 -2.777 9.607 1 90.37 86 LYS B C 1
ATOM 3172 O O . LYS B 1 86 ? 5.022 -2.299 10.017 1 90.37 86 LYS B O 1
ATOM 3177 N N . LYS B 1 87 ? 2.923 -2.109 9.102 1 94.19 87 LYS B N 1
ATOM 3178 C CA . LYS B 1 87 ? 2.976 -0.65 9.068 1 94.19 87 LYS B CA 1
ATOM 3179 C C . LYS B 1 87 ? 1.822 -0.04 9.86 1 94.19 87 LYS B C 1
ATOM 3181 O O . LYS B 1 87 ? 0.702 -0.552 9.829 1 94.19 87 LYS B O 1
ATOM 3186 N N . LEU B 1 88 ? 2.153 0.978 10.535 1 98.1 88 LEU B N 1
ATOM 3187 C CA . LEU B 1 88 ? 1.168 1.882 11.119 1 98.1 88 LEU B CA 1
ATOM 3188 C C . LEU B 1 88 ? 0.915 3.075 10.204 1 98.1 88 LEU B C 1
ATOM 3190 O O . LEU B 1 88 ? 1.474 3.151 9.107 1 98.1 88 LEU B O 1
ATOM 3194 N N . HIS B 1 89 ? -0.036 3.926 10.568 1 98.32 89 HIS B N 1
ATOM 3195 C CA . HIS B 1 89 ? -0.312 5.118 9.774 1 98.32 89 HIS B CA 1
ATOM 3196 C C . HIS B 1 89 ? 0.258 6.367 10.438 1 98.32 89 HIS B C 1
ATOM 3198 O O . HIS B 1 89 ? 0.214 6.499 11.663 1 98.32 89 HIS B O 1
ATOM 3204 N N . LEU B 1 90 ? 0.823 7.265 9.634 1 98.83 90 LEU B N 1
ATOM 3205 C CA . LEU B 1 90 ? 1.435 8.495 10.125 1 98.83 90 LEU B CA 1
ATOM 3206 C C . LEU B 1 90 ? 0.93 9.703 9.343 1 98.83 90 LEU B C 1
ATOM 3208 O O . LEU B 1 90 ? 1.071 9.76 8.119 1 98.83 90 LEU B O 1
ATOM 3212 N N . VAL B 1 91 ? 0.313 10.603 10.042 1 98.8 91 VAL B N 1
ATOM 3213 C CA . VAL B 1 91 ? -0.183 11.842 9.452 1 98.8 91 VAL B CA 1
ATOM 3214 C C . VAL B 1 91 ? 0.798 12.978 9.733 1 98.8 91 VAL B C 1
ATOM 3216 O O . VAL B 1 91 ? 1.144 13.236 10.888 1 98.8 91 VAL B O 1
ATOM 3219 N N . LEU B 1 92 ? 1.208 13.675 8.692 1 98.79 92 LEU B N 1
ATOM 3220 C CA . LEU B 1 92 ? 2.244 14.691 8.844 1 98.79 92 LEU B CA 1
ATOM 3221 C C . LEU B 1 92 ? 1.731 16.06 8.41 1 98.79 92 LEU B C 1
ATOM 3223 O O . LEU B 1 92 ? 1.137 16.194 7.338 1 98.79 92 LEU B O 1
ATOM 3227 N N . ASP B 1 93 ? 1.923 17.05 9.221 1 98.47 93 ASP B N 1
ATOM 3228 C CA . ASP B 1 93 ? 1.731 18.443 8.829 1 98.47 93 ASP B CA 1
ATOM 3229 C C . ASP B 1 93 ? 2.943 18.969 8.063 1 98.47 93 ASP B C 1
ATOM 3231 O O . ASP B 1 93 ? 4.028 18.389 8.133 1 98.47 93 ASP B O 1
ATOM 3235 N N . LEU B 1 94 ? 2.728 20.032 7.333 1 98.31 94 LEU B N 1
ATOM 3236 C CA . LEU B 1 94 ? 3.808 20.579 6.519 1 98.31 94 LEU B CA 1
ATOM 3237 C C . LEU B 1 94 ? 4.423 21.805 7.185 1 98.31 94 LEU B C 1
ATOM 3239 O O . LEU B 1 94 ? 5.505 21.721 7.771 1 98.31 94 LEU B O 1
ATOM 3243 N N . ASP B 1 95 ? 3.666 22.874 7.377 1 97.05 95 ASP B N 1
ATOM 3244 C CA . ASP B 1 95 ? 4.201 24.169 7.786 1 97.05 95 ASP B CA 1
ATOM 3245 C C . ASP B 1 95 ? 4.574 24.167 9.267 1 97.05 95 ASP B C 1
ATOM 3247 O O . ASP B 1 95 ? 3.766 23.784 10.115 1 97.05 95 ASP B O 1
ATOM 3251 N N . HIS B 1 96 ? 5.831 24.569 9.5 1 96.95 96 HIS B N 1
ATOM 3252 C CA . HIS B 1 96 ? 6.426 24.687 10.826 1 96.95 96 HIS B CA 1
ATOM 3253 C C . HIS B 1 96 ? 6.631 23.316 11.462 1 96.95 96 HIS B C 1
ATOM 3255 O O . HIS B 1 96 ? 6.997 23.22 12.635 1 96.95 96 HIS B O 1
ATOM 3261 N N . THR B 1 97 ? 6.401 22.274 10.686 1 98.45 97 THR B N 1
ATOM 3262 C CA . THR B 1 97 ? 6.655 20.902 11.113 1 98.45 97 THR B CA 1
ATOM 3263 C C . THR B 1 97 ? 7.763 20.271 10.275 1 98.45 97 THR B C 1
ATOM 3265 O O . THR B 1 97 ? 8.845 19.977 10.787 1 98.45 97 THR B O 1
ATOM 3268 N N . LEU B 1 98 ? 7.552 20.23 8.953 1 98.48 98 LEU B N 1
ATOM 3269 C CA . LEU B 1 98 ? 8.565 19.656 8.074 1 98.48 98 LEU B CA 1
ATOM 3270 C C . LEU B 1 98 ? 9.363 20.752 7.375 1 98.48 98 LEU B C 1
ATOM 3272 O O . LEU B 1 98 ? 10.447 20.495 6.847 1 98.48 98 LEU B O 1
ATOM 3276 N N . LEU B 1 99 ? 8.769 21.938 7.349 1 98.18 99 LEU B N 1
ATOM 3277 C CA . LEU B 1 99 ? 9.372 23.032 6.596 1 98.18 99 LEU B CA 1
ATOM 3278 C C . LEU B 1 99 ? 8.85 24.379 7.082 1 98.18 99 LEU B C 1
ATOM 3280 O O . LEU B 1 99 ? 7.965 24.434 7.94 1 98.18 99 LEU B O 1
ATOM 3284 N N . HIS B 1 100 ? 9.415 25.448 6.621 1 97.32 100 HIS B N 1
ATOM 3285 C CA . HIS B 1 100 ? 8.969 26.813 6.875 1 97.32 100 HIS B CA 1
ATOM 3286 C C . HIS B 1 100 ? 8.98 27.643 5.595 1 97.32 100 HIS B C 1
ATOM 3288 O O . HIS B 1 100 ? 9.998 27.711 4.903 1 97.32 100 HIS B O 1
ATOM 3294 N N . THR B 1 101 ? 7.844 28.216 5.238 1 94.97 101 THR B N 1
ATOM 3295 C CA . THR B 1 101 ? 7.703 29.035 4.039 1 94.97 101 THR B CA 1
ATOM 3296 C C . THR B 1 101 ? 7.442 30.493 4.407 1 94.97 101 THR B C 1
ATOM 3298 O O . THR B 1 101 ? 6.695 30.777 5.346 1 94.97 101 THR B O 1
ATOM 3301 N N . THR B 1 102 ? 8.071 31.448 3.698 1 93.72 102 THR B N 1
ATOM 3302 C CA . THR B 1 102 ? 7.853 32.874 3.912 1 93.72 102 THR B CA 1
ATOM 3303 C C . THR B 1 102 ? 7.835 33.624 2.582 1 93.72 102 THR B C 1
ATOM 3305 O O . THR B 1 102 ? 8.629 33.329 1.687 1 93.72 102 THR B O 1
ATOM 3308 N N . PRO B 1 103 ? 6.953 34.517 2.421 1 92.92 103 PRO B N 1
ATOM 3309 C CA . PRO B 1 103 ? 7.025 35.388 1.245 1 92.92 103 PRO B CA 1
ATOM 3310 C C . PRO B 1 103 ? 8.299 36.228 1.21 1 92.92 103 PRO B C 1
ATOM 3312 O O . PRO B 1 103 ? 8.763 36.697 2.252 1 92.92 103 PRO B O 1
ATOM 3315 N N . LEU B 1 104 ? 8.783 36.51 0.051 1 92.13 104 LEU B N 1
ATOM 3316 C CA . LEU B 1 104 ? 10.012 37.281 -0.101 1 92.13 104 LEU B CA 1
ATOM 3317 C C . LEU B 1 104 ? 9.863 38.668 0.515 1 92.13 104 LEU B C 1
ATOM 3319 O O . LEU B 1 104 ? 10.817 39.206 1.082 1 92.13 104 LEU B O 1
ATOM 3323 N N . LEU B 1 105 ? 8.659 39.201 0.4 1 90.03 105 LEU B N 1
ATOM 3324 C CA . LEU B 1 105 ? 8.402 40.56 0.863 1 90.03 105 LEU B CA 1
ATOM 3325 C C . LEU B 1 105 ? 8.527 40.65 2.38 1 90.03 105 LEU B C 1
ATOM 3327 O O . LEU B 1 105 ? 8.679 41.743 2.931 1 90.03 105 LEU B O 1
ATOM 3331 N N . ARG B 1 106 ? 8.526 39.502 3.069 1 90.66 106 ARG B N 1
ATOM 3332 C CA . ARG B 1 106 ? 8.578 39.503 4.528 1 90.66 106 ARG B CA 1
ATOM 3333 C C . ARG B 1 106 ? 10.006 39.3 5.024 1 90.66 106 ARG B C 1
ATOM 3335 O O . ARG B 1 106 ? 10.263 39.352 6.229 1 90.66 106 ARG B O 1
ATOM 3342 N N . LEU B 1 107 ? 10.893 39.122 4.121 1 91.52 107 LEU B N 1
ATOM 3343 C CA . LEU B 1 107 ? 12.28 38.903 4.518 1 91.52 107 LEU B CA 1
ATOM 3344 C C . LEU B 1 107 ? 12.91 40.195 5.028 1 91.52 107 LEU B C 1
ATOM 3346 O O . LEU B 1 107 ? 12.689 41.266 4.458 1 91.52 107 LEU B O 1
ATOM 3350 N N . THR B 1 108 ? 13.616 40.048 6.054 1 89.19 108 THR B N 1
ATOM 3351 C CA . THR B 1 108 ? 14.377 41.182 6.565 1 89.19 108 THR B CA 1
ATOM 3352 C C . THR B 1 108 ? 15.667 41.37 5.771 1 89.19 108 THR B C 1
ATOM 3354 O O . THR B 1 108 ? 16.048 40.502 4.982 1 89.19 108 THR B O 1
ATOM 3357 N N . GLU B 1 109 ? 16.315 42.463 6.074 1 90.75 109 GLU B N 1
ATOM 3358 C CA . GLU B 1 109 ? 17.597 42.72 5.426 1 90.75 109 GLU B CA 1
ATOM 3359 C C . GLU B 1 109 ? 18.611 41.627 5.755 1 90.75 109 GLU B C 1
ATOM 3361 O O . GLU B 1 109 ? 19.395 41.221 4.895 1 90.75 109 GLU B O 1
ATOM 3366 N N . ALA B 1 110 ? 18.534 41.169 6.966 1 89.49 110 ALA B N 1
ATOM 3367 C CA . ALA B 1 110 ? 19.486 40.165 7.434 1 89.49 110 ALA B CA 1
ATOM 3368 C C . ALA B 1 110 ? 19.233 38.816 6.766 1 89.49 110 ALA B C 1
ATOM 3370 O O . ALA B 1 110 ? 20.091 37.931 6.797 1 89.49 110 ALA B O 1
ATOM 3371 N N . GLU B 1 111 ? 18.066 38.68 6.102 1 92.36 111 GLU B N 1
ATOM 3372 C CA . GLU B 1 111 ? 17.693 37.395 5.519 1 92.36 111 GLU B CA 1
ATOM 3373 C C . GLU B 1 111 ? 17.814 37.422 3.998 1 92.36 111 GLU B C 1
ATOM 3375 O O . GLU B 1 111 ? 17.667 36.39 3.34 1 92.36 111 GLU B O 1
ATOM 3380 N N . LYS B 1 112 ? 18.144 38.519 3.408 1 91.16 112 LYS B N 1
ATOM 3381 C CA . LYS B 1 112 ? 18.125 38.707 1.961 1 91.16 112 LYS B CA 1
ATOM 3382 C C . LYS B 1 112 ? 19.176 37.835 1.279 1 91.16 112 LYS B C 1
ATOM 3384 O O . LYS B 1 112 ? 19.058 37.525 0.092 1 91.16 112 LYS B O 1
ATOM 3389 N N . TYR B 1 113 ? 20.209 37.455 2.028 1 91.45 113 TYR B N 1
ATOM 3390 C CA . TYR B 1 113 ? 21.227 36.581 1.456 1 91.45 113 TYR B CA 1
ATOM 3391 C C . TYR B 1 113 ? 20.616 35.264 0.991 1 91.45 113 TYR B C 1
ATOM 3393 O O . TYR B 1 113 ? 21.161 34.598 0.107 1 91.45 113 TYR B O 1
ATOM 3401 N N . LEU B 1 114 ? 19.477 34.935 1.549 1 92.34 114 LEU B N 1
ATOM 3402 C CA . LEU B 1 114 ? 18.828 33.662 1.256 1 92.34 114 LEU B CA 1
ATOM 3403 C C . LEU B 1 114 ? 18.264 33.652 -0.16 1 92.34 114 LEU B C 1
ATOM 3405 O O . LEU B 1 114 ? 18.119 32.589 -0.768 1 92.34 114 LEU B O 1
ATOM 3409 N N . ILE B 1 115 ? 17.954 34.8 -0.69 1 90.72 115 ILE B N 1
ATOM 3410 C CA . ILE B 1 115 ? 17.438 34.893 -2.051 1 90.72 115 ILE B CA 1
ATOM 3411 C C . ILE B 1 115 ? 18.493 34.396 -3.037 1 90.72 115 ILE B C 1
ATOM 3413 O O . ILE B 1 115 ? 18.192 33.599 -3.929 1 90.72 115 ILE B O 1
ATOM 3417 N N . LYS B 1 116 ? 19.715 34.768 -2.81 1 88.3 116 LYS B N 1
ATOM 3418 C CA . LYS B 1 116 ? 20.821 34.334 -3.659 1 88.3 116 LYS B CA 1
ATOM 3419 C C . LYS B 1 116 ? 21.111 32.848 -3.468 1 88.3 116 LYS B C 1
ATOM 3421 O O . LYS B 1 116 ? 21.437 32.146 -4.427 1 88.3 116 LYS B O 1
ATOM 3426 N N . GLU B 1 117 ? 20.962 32.456 -2.276 1 90.1 117 GLU B N 1
ATOM 3427 C CA . GLU B 1 117 ? 21.265 31.062 -1.966 1 90.1 117 GLU B CA 1
ATOM 3428 C C . GLU B 1 117 ? 20.231 30.123 -2.581 1 90.1 117 GLU B C 1
ATOM 3430 O O . GLU B 1 117 ? 20.556 28.996 -2.96 1 90.1 117 GLU B O 1
ATOM 3435 N N . ALA B 1 118 ? 19.033 30.564 -2.622 1 88.81 118 ALA B N 1
ATOM 3436 C CA . ALA B 1 118 ? 17.971 29.741 -3.195 1 88.81 118 ALA B CA 1
ATOM 3437 C C . ALA B 1 118 ? 18.206 29.501 -4.684 1 88.81 118 ALA B C 1
ATOM 3439 O O . ALA B 1 118 ? 17.778 28.482 -5.23 1 88.81 118 ALA B O 1
ATOM 3440 N N . ASP B 1 119 ? 18.863 30.376 -5.345 1 81.63 119 ASP B N 1
ATOM 3441 C CA . ASP B 1 119 ? 19.154 30.291 -6.773 1 81.63 119 ASP B CA 1
ATOM 3442 C C . ASP B 1 119 ? 20.386 29.428 -7.032 1 81.63 119 ASP B C 1
ATOM 3444 O O . ASP B 1 119 ? 20.666 29.064 -8.176 1 81.63 119 ASP B O 1
ATOM 3448 N N . SER B 1 120 ? 21.006 29.146 -5.959 1 78.83 120 SER B N 1
ATOM 3449 C CA . SER B 1 120 ? 22.24 28.381 -6.111 1 78.83 120 SER B CA 1
ATOM 3450 C C . SER B 1 120 ? 21.95 26.895 -6.292 1 78.83 120 SER B C 1
ATOM 3452 O O . SER B 1 120 ? 21.001 26.366 -5.708 1 78.83 120 SER B O 1
ATOM 3454 N N . ILE B 1 121 ? 22.68 26.261 -7.137 1 72.19 121 ILE B N 1
ATOM 3455 C CA . ILE B 1 121 ? 22.535 24.85 -7.479 1 72.19 121 ILE B CA 1
ATOM 3456 C C . ILE B 1 121 ? 22.983 23.985 -6.303 1 72.19 121 ILE B C 1
ATOM 3458 O O . ILE B 1 121 ? 22.562 22.833 -6.175 1 72.19 121 ILE B O 1
ATOM 3462 N N . THR B 1 122 ? 23.532 24.589 -5.364 1 71.36 122 THR B N 1
ATOM 3463 C CA . THR B 1 122 ? 24.168 23.789 -4.324 1 71.36 122 THR B CA 1
ATOM 3464 C C . THR B 1 122 ? 23.248 23.642 -3.115 1 71.36 122 THR B C 1
ATOM 3466 O O . THR B 1 122 ? 23.458 22.768 -2.271 1 71.36 122 THR B O 1
ATOM 3469 N N . ARG B 1 123 ? 22.282 24.508 -3.006 1 82.61 123 ARG B N 1
ATOM 3470 C CA . ARG B 1 123 ? 21.419 24.447 -1.831 1 82.61 123 ARG B CA 1
ATOM 3471 C C . ARG B 1 123 ? 20.165 23.626 -2.114 1 82.61 123 ARG B C 1
ATOM 3473 O O . ARG B 1 123 ? 19.357 23.994 -2.969 1 82.61 123 ARG B O 1
ATOM 3480 N N . HIS B 1 124 ? 20.032 22.45 -1.407 1 85.33 124 HIS B N 1
ATOM 3481 C CA . HIS B 1 124 ? 18.954 21.511 -1.7 1 85.33 124 HIS B CA 1
ATOM 3482 C C . HIS B 1 124 ? 17.842 21.608 -0.661 1 85.33 124 HIS B C 1
ATOM 3484 O O . HIS B 1 124 ? 16.854 20.874 -0.734 1 85.33 124 HIS B O 1
ATOM 3490 N N . ASP B 1 125 ? 17.981 22.515 0.305 1 93.49 125 ASP B N 1
ATOM 3491 C CA . ASP B 1 125 ? 16.988 22.609 1.371 1 93.49 125 ASP B CA 1
ATOM 3492 C C . ASP B 1 125 ? 16.231 23.933 1.301 1 93.49 125 ASP B C 1
ATOM 3494 O O . ASP B 1 125 ? 15.416 24.235 2.175 1 93.49 125 ASP B O 1
ATOM 3498 N N . LEU B 1 126 ? 16.551 24.792 0.36 1 94.22 126 LEU B N 1
ATOM 3499 C CA . LEU B 1 126 ? 15.924 26.096 0.173 1 94.22 126 LEU B CA 1
ATOM 3500 C C . LEU B 1 126 ? 15.379 26.239 -1.244 1 94.22 126 LEU B C 1
ATOM 3502 O O . LEU B 1 126 ? 16.12 26.083 -2.217 1 94.22 126 LEU B O 1
ATOM 3506 N N . TRP B 1 127 ? 14.078 26.568 -1.324 1 91.74 127 TRP B N 1
ATOM 3507 C CA . TRP B 1 127 ? 13.433 26.597 -2.632 1 91.74 127 TRP B CA 1
ATOM 3508 C C . TRP B 1 127 ? 12.641 27.887 -2.82 1 91.74 127 TRP B C 1
ATOM 3510 O O . TRP B 1 127 ? 11.983 28.359 -1.891 1 91.74 127 TRP B O 1
ATOM 3520 N N . GLU B 1 128 ? 12.816 28.435 -3.976 1 91.27 128 GLU B N 1
ATOM 3521 C CA . GLU B 1 128 ? 11.982 29.568 -4.367 1 91.27 128 GLU B CA 1
ATOM 3522 C C . GLU B 1 128 ? 10.854 29.129 -5.296 1 91.27 128 GLU B C 1
ATOM 3524 O O . GLU B 1 128 ? 11.068 28.318 -6.199 1 91.27 128 GLU B O 1
ATOM 3529 N N . TRP B 1 129 ? 9.649 29.63 -4.987 1 88.2 129 TRP B N 1
ATOM 3530 C CA . TRP B 1 129 ? 8.514 29.285 -5.836 1 88.2 129 TRP B CA 1
ATOM 3531 C C . TRP B 1 129 ? 7.495 30.418 -5.869 1 88.2 129 TRP B C 1
ATOM 3533 O O . TRP B 1 129 ? 7.565 31.349 -5.063 1 88.2 129 TRP B O 1
ATOM 3543 N N . THR B 1 130 ? 6.661 30.363 -6.868 1 88.16 130 THR B N 1
ATOM 3544 C CA . THR B 1 130 ? 5.649 31.396 -7.064 1 88.16 130 THR B CA 1
ATOM 3545 C C . THR B 1 130 ? 4.257 30.778 -7.161 1 88.16 130 THR B C 1
ATOM 3547 O O . THR B 1 130 ? 4.07 29.761 -7.833 1 88.16 130 THR B O 1
ATOM 3550 N N . THR B 1 131 ? 3.393 31.277 -6.291 1 78.23 131 THR B N 1
ATOM 3551 C CA . THR B 1 131 ? 2.009 30.832 -6.409 1 78.23 131 THR B CA 1
ATOM 3552 C C . THR B 1 131 ? 1.4 31.303 -7.726 1 78.23 131 THR B C 1
ATOM 3554 O O . THR B 1 131 ? 1.806 32.33 -8.272 1 78.23 131 THR B O 1
ATOM 3557 N N . GLY B 1 132 ? 0.535 30.46 -8.334 1 70.87 132 GLY B N 1
ATOM 3558 C CA . GLY B 1 132 ? -0.131 30.854 -9.565 1 70.87 132 GLY B CA 1
ATOM 3559 C C . GLY B 1 132 ? -1.271 31.829 -9.342 1 70.87 132 GLY B C 1
ATOM 3560 O O . GLY B 1 132 ? -1.568 32.194 -8.202 1 70.87 132 GLY B O 1
ATOM 3561 N N . GLY B 1 133 ? -1.918 32.373 -10.353 1 71.44 133 GLY B N 1
ATOM 3562 C CA . GLY B 1 133 ? -3.119 33.192 -10.329 1 71.44 133 GLY B CA 1
ATOM 3563 C C . GLY B 1 133 ? -2.85 34.656 -10.623 1 71.44 133 GLY B C 1
ATOM 3564 O O . GLY B 1 133 ? -1.817 34.998 -11.202 1 71.44 133 GLY B O 1
ATOM 3565 N N . ASP B 1 134 ? -3.772 35.519 -10.162 1 76.23 134 ASP B N 1
ATOM 3566 C CA . ASP B 1 134 ? -3.793 36.93 -10.535 1 76.23 134 ASP B CA 1
ATOM 3567 C C . ASP B 1 134 ? -2.796 37.733 -9.702 1 76.23 134 ASP B C 1
ATOM 3569 O O . ASP B 1 134 ? -2.272 38.75 -10.162 1 76.23 134 ASP B O 1
ATOM 3573 N N . ASP B 1 135 ? -2.499 37.297 -8.517 1 81.74 135 ASP B N 1
ATOM 3574 C CA . ASP B 1 135 ? -1.551 37.969 -7.633 1 81.74 135 ASP B CA 1
ATOM 3575 C C . ASP B 1 135 ? -0.453 37.011 -7.176 1 81.74 135 ASP B C 1
ATOM 3577 O O . ASP B 1 135 ? -0.483 36.518 -6.046 1 81.74 135 ASP B O 1
ATOM 3581 N N . PRO B 1 136 ? 0.475 36.757 -8.13 1 84.45 136 PRO B N 1
ATOM 3582 C CA . PRO B 1 136 ? 1.527 35.792 -7.802 1 84.45 136 PRO B CA 1
ATOM 3583 C C . PRO B 1 136 ? 2.392 36.24 -6.626 1 84.45 136 PRO B C 1
ATOM 3585 O O . PRO B 1 136 ? 2.724 37.423 -6.514 1 84.45 136 PRO B O 1
ATOM 3588 N N . VAL B 1 137 ? 2.59 35.503 -5.652 1 87.55 137 VAL B N 1
ATOM 3589 C CA . VAL B 1 137 ? 3.468 35.745 -4.512 1 87.55 137 VAL B CA 1
ATOM 3590 C C . VAL B 1 137 ? 4.689 34.833 -4.596 1 87.55 137 VAL B C 1
ATOM 3592 O O . VAL B 1 137 ? 4.553 33.613 -4.718 1 87.55 137 VAL B O 1
ATOM 3595 N N . VAL B 1 138 ? 5.891 35.454 -4.632 1 91.64 138 VAL B N 1
ATOM 3596 C CA . VAL B 1 138 ? 7.13 34.684 -4.603 1 91.64 138 VAL B CA 1
ATOM 3597 C C . VAL B 1 138 ? 7.5 34.353 -3.159 1 91.64 138 VAL B C 1
ATOM 3599 O O . VAL B 1 138 ? 7.48 35.228 -2.291 1 91.64 138 VAL B O 1
ATOM 3602 N N . SER B 1 139 ? 7.77 33.134 -2.911 1 93.8 139 SER B N 1
ATOM 3603 C CA . SER B 1 139 ? 8.046 32.692 -1.548 1 93.8 139 SER B CA 1
ATOM 3604 C C . SER B 1 139 ? 9.299 31.825 -1.491 1 93.8 139 SER B C 1
ATOM 3606 O O . SER B 1 139 ? 9.728 31.277 -2.508 1 93.8 139 SER B O 1
ATOM 3608 N N . LEU B 1 140 ? 9.943 31.842 -0.332 1 94.4 140 LEU B N 1
ATOM 3609 C CA . LEU B 1 140 ? 11.025 30.912 -0.026 1 94.4 140 LEU B CA 1
ATOM 3610 C C . LEU B 1 140 ? 10.551 29.823 0.931 1 94.4 140 LEU B C 1
ATOM 3612 O O . LEU B 1 140 ? 9.836 30.106 1.895 1 94.4 140 LEU B O 1
ATOM 3616 N N . THR B 1 141 ? 10.853 28.617 0.564 1 95.6 141 THR B N 1
ATOM 3617 C CA . THR B 1 141 ? 10.572 27.488 1.444 1 95.6 141 THR B CA 1
ATOM 3618 C C . THR B 1 141 ? 11.868 26.833 1.914 1 95.6 141 THR B C 1
ATOM 3620 O O . THR B 1 141 ? 12.713 26.46 1.097 1 95.6 141 THR B O 1
ATOM 3623 N N . LYS B 1 142 ? 12.069 26.81 3.197 1 97.01 142 LYS B N 1
ATOM 3624 C CA . LYS B 1 142 ? 13.205 26.139 3.822 1 97.01 142 LYS B CA 1
ATOM 3625 C C . LYS B 1 142 ? 12.788 24.801 4.426 1 97.01 142 LYS B C 1
ATOM 3627 O O . LYS B 1 142 ? 11.922 24.752 5.301 1 97.01 142 LYS B O 1
ATOM 3632 N N . LEU B 1 143 ? 13.397 23.688 3.927 1 97.45 143 LEU B N 1
ATOM 3633 C CA . LEU B 1 143 ? 13.134 22.367 4.487 1 97.45 143 LEU B CA 1
ATOM 3634 C C . LEU B 1 143 ? 13.755 22.231 5.873 1 97.45 143 LEU B C 1
ATOM 3636 O O . LEU B 1 143 ? 14.883 22.675 6.099 1 97.45 143 LEU B O 1
ATOM 3640 N N . ARG B 1 144 ? 13.007 21.673 6.794 1 97.85 144 ARG B N 1
ATOM 3641 C CA . ARG B 1 144 ? 13.551 21.387 8.117 1 97.85 144 ARG B CA 1
ATOM 3642 C C . ARG B 1 144 ? 14.695 20.382 8.033 1 97.85 144 ARG B C 1
ATOM 3644 O O . ARG B 1 144 ? 14.636 19.431 7.251 1 97.85 144 ARG B O 1
ATOM 3651 N N . PRO B 1 145 ? 15.776 20.533 8.76 1 97.48 145 PRO B N 1
ATOM 3652 C CA . PRO B 1 145 ? 16.893 19.588 8.695 1 97.48 145 PRO B CA 1
ATOM 3653 C C . PRO B 1 145 ? 16.456 18.141 8.915 1 97.48 145 PRO B C 1
ATOM 3655 O O . PRO B 1 145 ? 15.645 17.865 9.803 1 97.48 145 PRO B O 1
ATOM 3658 N N . PHE B 1 146 ? 16.877 17.229 8.077 1 97.75 146 PHE B N 1
ATOM 3659 C CA . PHE B 1 146 ? 16.703 15.786 8.19 1 97.75 146 PHE B CA 1
ATOM 3660 C C . PHE B 1 146 ? 15.345 15.36 7.643 1 97.75 146 PHE B C 1
ATOM 3662 O O . PHE B 1 146 ? 14.933 14.211 7.817 1 97.75 146 PHE B O 1
ATOM 3669 N N . VAL B 1 147 ? 14.65 16.195 6.944 1 97.86 147 VAL B N 1
ATOM 3670 C CA . VAL B 1 147 ? 13.314 15.868 6.458 1 97.86 147 VAL B CA 1
ATOM 3671 C C . VAL B 1 147 ? 13.392 14.702 5.475 1 97.86 147 VAL B C 1
ATOM 3673 O O . VAL B 1 147 ? 12.566 13.787 5.52 1 97.86 147 VAL B O 1
ATOM 3676 N N . CYS B 1 148 ? 14.365 14.703 4.614 1 95.74 148 CYS B N 1
ATOM 3677 C CA . CYS B 1 148 ? 14.492 13.63 3.633 1 95.74 148 CYS B CA 1
ATOM 3678 C C . CYS B 1 148 ? 14.806 12.303 4.314 1 95.74 148 CYS B C 1
ATOM 3680 O O . CYS B 1 148 ? 14.18 11.285 4.017 1 95.74 148 CYS B O 1
ATOM 3682 N N . GLY B 1 149 ? 15.776 12.311 5.211 1 96.33 149 GLY B N 1
ATOM 3683 C CA . GLY B 1 149 ? 16.09 11.113 5.973 1 96.33 149 GLY B CA 1
ATOM 3684 C C . GLY B 1 149 ? 14.93 10.621 6.817 1 96.33 149 GLY B C 1
ATOM 3685 O O . GLY B 1 149 ? 14.695 9.415 6.915 1 96.33 149 GLY B O 1
ATOM 3686 N N . PHE B 1 150 ? 14.225 11.554 7.379 1 98.31 150 PHE B N 1
ATOM 3687 C CA . PHE B 1 150 ? 13.061 11.253 8.205 1 98.31 150 PHE B CA 1
ATOM 3688 C C . PHE B 1 150 ? 12.006 10.503 7.401 1 98.31 150 PHE B C 1
ATOM 3690 O O . PHE B 1 150 ? 11.509 9.463 7.838 1 98.31 150 PHE B O 1
ATOM 3697 N N . LEU B 1 151 ? 11.7 11.028 6.217 1 97.99 151 LEU B N 1
ATOM 3698 C CA . LEU B 1 151 ? 10.657 10.435 5.387 1 97.99 151 LEU B CA 1
ATOM 3699 C C . LEU B 1 151 ? 11.072 9.051 4.9 1 97.99 151 LEU B C 1
ATOM 3701 O O . LEU B 1 151 ? 10.257 8.126 4.877 1 97.99 151 LEU B O 1
ATOM 3705 N N . GLU B 1 152 ? 12.276 8.918 4.537 1 95.27 152 GLU B N 1
ATOM 3706 C CA . GLU B 1 152 ? 12.792 7.635 4.068 1 95.27 152 GLU B CA 1
ATOM 3707 C C . GLU B 1 152 ? 12.686 6.568 5.153 1 95.27 152 GLU B C 1
ATOM 3709 O O . GLU B 1 152 ? 12.197 5.465 4.901 1 95.27 152 GLU B O 1
ATOM 3714 N N . GLU B 1 153 ? 13.087 6.897 6.309 1 96.63 153 GLU B N 1
ATOM 3715 C CA . GLU B 1 153 ? 13.071 5.939 7.411 1 96.63 153 GLU B CA 1
ATOM 3716 C C . GLU B 1 153 ? 11.645 5.656 7.875 1 96.63 153 GLU B C 1
ATOM 3718 O O . GLU B 1 153 ? 11.29 4.506 8.142 1 96.63 153 GLU B O 1
ATOM 3723 N N . ALA B 1 154 ? 10.882 6.686 7.959 1 97.74 154 ALA B N 1
ATOM 3724 C CA . ALA B 1 154 ? 9.5 6.523 8.402 1 97.74 154 ALA B CA 1
ATOM 3725 C C . ALA B 1 154 ? 8.71 5.655 7.427 1 97.74 154 ALA B C 1
ATOM 3727 O O . ALA B 1 154 ? 7.844 4.88 7.838 1 97.74 154 ALA B O 1
ATOM 3728 N N . ASN B 1 155 ? 9 5.759 6.182 1 93.79 155 ASN B N 1
ATOM 3729 C CA . ASN B 1 155 ? 8.288 5.028 5.138 1 93.79 155 ASN B CA 1
ATOM 3730 C C . ASN B 1 155 ? 8.42 3.519 5.32 1 93.79 155 ASN B C 1
ATOM 3732 O O . ASN B 1 155 ? 7.567 2.757 4.863 1 93.79 155 ASN B O 1
ATOM 3736 N N . LYS B 1 156 ? 9.391 3.083 5.974 1 91.1 156 LYS B N 1
ATOM 3737 C CA . LYS B 1 156 ? 9.598 1.66 6.226 1 91.1 156 LYS B CA 1
ATOM 3738 C C . LYS B 1 156 ? 8.607 1.134 7.26 1 91.1 156 LYS B C 1
ATOM 3740 O O . LYS B 1 156 ? 8.327 -0.066 7.305 1 91.1 156 LYS B O 1
ATOM 3745 N N . MET B 1 157 ? 8.026 2.046 8.03 1 96.45 157 MET B N 1
ATOM 3746 C CA . MET B 1 157 ? 7.261 1.619 9.198 1 96.45 157 MET B CA 1
ATOM 3747 C C . MET B 1 157 ? 5.832 2.148 9.136 1 96.45 157 MET B C 1
ATOM 3749 O O . MET B 1 157 ? 4.959 1.679 9.869 1 96.45 157 MET B O 1
ATOM 3753 N N . PHE B 1 158 ? 5.671 3.115 8.199 1 97.44 158 PHE B N 1
ATOM 3754 C CA . PHE B 1 158 ? 4.387 3.806 8.234 1 97.44 158 PHE B CA 1
ATOM 3755 C C . PHE B 1 158 ? 3.842 4.009 6.825 1 97.44 158 PHE B C 1
ATOM 3757 O O . PHE B 1 158 ? 4.606 4.25 5.887 1 97.44 158 PHE B O 1
ATOM 3764 N N . THR B 1 159 ? 2.524 3.882 6.715 1 94.72 159 THR B N 1
ATOM 3765 C CA . THR B 1 159 ? 1.819 4.517 5.608 1 94.72 159 THR B CA 1
ATOM 3766 C C . THR B 1 159 ? 1.549 5.988 5.911 1 94.72 159 THR B C 1
ATOM 3768 O O . THR B 1 159 ? 0.856 6.312 6.878 1 94.72 159 THR B O 1
ATOM 3771 N N . MET B 1 160 ? 2.045 6.869 5.05 1 97.19 160 MET B N 1
ATOM 3772 C CA . MET B 1 160 ? 2.049 8.274 5.447 1 97.19 160 MET B CA 1
ATOM 3773 C C . MET B 1 160 ? 1.039 9.073 4.63 1 97.19 160 MET B C 1
ATOM 3775 O O . MET B 1 160 ? 0.769 8.743 3.474 1 97.19 160 MET B O 1
ATOM 3779 N N . CYS B 1 161 ? 0.534 10.088 5.309 1 96.55 161 CYS B N 1
ATOM 3780 C CA . CYS B 1 161 ? -0.425 11.036 4.752 1 96.55 161 CYS B CA 1
ATOM 3781 C C . CYS B 1 161 ? -0.069 12.465 5.144 1 96.55 161 CYS B C 1
ATOM 3783 O O . CYS B 1 161 ? 0.353 12.716 6.274 1 96.55 161 CYS B O 1
ATOM 3785 N N . VAL B 1 162 ? -0.23 13.363 4.19 1 97.84 162 VAL B N 1
ATOM 3786 C CA . VAL B 1 162 ? -0.055 14.775 4.512 1 97.84 162 VAL B CA 1
ATOM 3787 C C . VAL B 1 162 ? -1.398 15.387 4.901 1 97.84 162 VAL B C 1
ATOM 3789 O O . VAL B 1 162 ? -2.406 15.168 4.225 1 97.84 162 VAL B O 1
ATOM 3792 N N . TYR B 1 163 ? -1.451 16.087 5.95 1 98.05 163 TYR B N 1
ATOM 3793 C CA . TYR B 1 163 ? -2.616 16.839 6.403 1 98.05 163 TYR B CA 1
ATOM 3794 C C . TYR B 1 163 ? -2.25 18.29 6.691 1 98.05 163 TYR B C 1
ATOM 3796 O O . TYR B 1 163 ? -1.673 18.595 7.737 1 98.05 163 TYR B O 1
ATOM 3804 N N . THR B 1 164 ? -2.618 19.218 5.79 1 97.21 164 THR B N 1
ATOM 3805 C CA . THR B 1 164 ? -2.169 20.604 5.865 1 97.21 164 THR B CA 1
ATOM 3806 C C . THR B 1 164 ? -3.353 21.562 5.763 1 97.21 164 THR B C 1
ATOM 3808 O O . THR B 1 164 ? -4.366 21.24 5.14 1 97.21 164 THR B O 1
ATOM 3811 N N . LYS B 1 165 ? -3.262 22.717 6.374 1 95.58 165 LYS B N 1
ATOM 3812 C CA . LYS B 1 165 ? -4.263 23.769 6.223 1 95.58 165 LYS B CA 1
ATOM 3813 C C . LYS B 1 165 ? -3.995 24.607 4.976 1 95.58 165 LYS B C 1
ATOM 3815 O O . LYS B 1 165 ? -4.763 25.517 4.657 1 95.58 165 LYS B O 1
ATOM 3820 N N . GLY B 1 166 ? -2.999 24.225 4.242 1 92.96 166 GLY B N 1
ATOM 3821 C CA . GLY B 1 166 ? -2.71 24.889 2.981 1 92.96 166 GLY B CA 1
ATOM 3822 C C . GLY B 1 166 ? -3.625 24.451 1.853 1 92.96 166 GLY B C 1
ATOM 3823 O O . GLY B 1 166 ? -4.442 23.545 2.026 1 92.96 166 GLY B O 1
ATOM 3824 N N . ILE B 1 167 ? -3.412 25.146 0.733 1 91.32 167 ILE B N 1
ATOM 3825 C CA . ILE B 1 167 ? -4.203 24.803 -0.444 1 91.32 167 ILE B CA 1
ATOM 3826 C C . ILE B 1 167 ? -3.509 23.691 -1.227 1 91.32 167 ILE B C 1
ATOM 3828 O O . ILE B 1 167 ? -2.318 23.436 -1.03 1 91.32 167 ILE B O 1
ATOM 3832 N N . ARG B 1 168 ? -4.215 23.068 -2.103 1 91.44 168 ARG B N 1
ATOM 3833 C CA . ARG B 1 168 ? -3.745 21.891 -2.826 1 91.44 168 ARG B CA 1
ATOM 3834 C C . ARG B 1 168 ? -2.528 22.224 -3.682 1 91.44 168 ARG B C 1
ATOM 3836 O O . ARG B 1 168 ? -1.559 21.463 -3.717 1 91.44 168 ARG B O 1
ATOM 3843 N N . ASP B 1 169 ? -2.566 23.316 -4.432 1 89.77 169 ASP B N 1
ATOM 3844 C CA . ASP B 1 169 ? -1.447 23.694 -5.289 1 89.77 169 ASP B CA 1
ATOM 3845 C C . ASP B 1 169 ? -0.16 23.841 -4.48 1 89.77 169 ASP B C 1
ATOM 3847 O O . ASP B 1 169 ? 0.908 23.412 -4.92 1 89.77 169 ASP B O 1
ATOM 3851 N N . TYR B 1 170 ? -0.297 24.432 -3.348 1 91.81 170 TYR B N 1
ATOM 3852 C CA . TYR B 1 170 ? 0.848 24.59 -2.458 1 91.81 170 TYR B CA 1
ATOM 3853 C C . TYR B 1 170 ? 1.359 23.235 -1.982 1 91.81 170 TYR B C 1
ATOM 3855 O O . TYR B 1 170 ? 2.562 22.968 -2.025 1 91.81 170 TYR B O 1
ATOM 3863 N N . ALA B 1 171 ? 0.468 22.395 -1.521 1 94.39 171 ALA B N 1
ATOM 3864 C CA . ALA B 1 171 ? 0.85 21.067 -1.05 1 94.39 171 ALA B CA 1
ATOM 3865 C C . ALA B 1 171 ? 1.561 20.279 -2.146 1 94.39 171 ALA B C 1
ATOM 3867 O O . ALA B 1 171 ? 2.576 19.626 -1.891 1 94.39 171 ALA B O 1
ATOM 3868 N N . ASN B 1 172 ? 1.032 20.39 -3.321 1 91.98 172 ASN B N 1
ATOM 3869 C CA . ASN B 1 172 ? 1.635 19.677 -4.443 1 91.98 172 ASN B CA 1
ATOM 3870 C C . ASN B 1 172 ? 3.044 20.183 -4.737 1 91.98 172 ASN B C 1
ATOM 3872 O O . ASN B 1 172 ? 3.934 19.398 -5.066 1 91.98 172 ASN B O 1
ATOM 3876 N N . LEU B 1 173 ? 3.207 21.442 -4.682 1 91.69 173 LEU B N 1
ATOM 3877 C CA . LEU B 1 173 ? 4.524 22.033 -4.891 1 91.69 173 LEU B CA 1
ATOM 3878 C C . LEU B 1 173 ? 5.528 21.497 -3.876 1 91.69 173 LEU B C 1
ATOM 3880 O O . LEU B 1 173 ? 6.648 21.13 -4.239 1 91.69 173 LEU B O 1
ATOM 3884 N N . ILE B 1 174 ? 5.094 21.46 -2.652 1 94.41 174 ILE B N 1
ATOM 3885 C CA . ILE B 1 174 ? 5.97 20.981 -1.588 1 94.41 174 ILE B CA 1
ATOM 3886 C C . ILE B 1 174 ? 6.294 19.506 -1.81 1 94.41 174 ILE B C 1
ATOM 3888 O O . ILE B 1 174 ? 7.444 19.087 -1.662 1 94.41 174 ILE B O 1
ATOM 3892 N N . LEU B 1 175 ? 5.328 18.734 -2.176 1 94.43 175 LEU B N 1
ATOM 3893 C CA . LEU B 1 175 ? 5.513 17.3 -2.371 1 94.43 175 LEU B CA 1
ATOM 3894 C C . LEU B 1 175 ? 6.448 17.027 -3.545 1 94.43 175 LEU B C 1
ATOM 3896 O O . LEU B 1 175 ? 7.195 16.046 -3.534 1 94.43 175 LEU B O 1
ATOM 3900 N N . ASP B 1 176 ? 6.396 17.882 -4.542 1 92.33 176 ASP B N 1
ATOM 3901 C CA . ASP B 1 176 ? 7.312 17.746 -5.67 1 92.33 176 ASP B CA 1
ATOM 3902 C C . ASP B 1 176 ? 8.764 17.884 -5.219 1 92.33 176 ASP B C 1
ATOM 3904 O O . ASP B 1 176 ? 9.676 17.382 -5.88 1 92.33 176 ASP B O 1
ATOM 3908 N N . VAL B 1 177 ? 8.9 18.512 -4.139 1 92.51 177 VAL B N 1
ATOM 3909 C CA . VAL B 1 177 ? 10.248 18.74 -3.627 1 92.51 177 VAL B CA 1
ATOM 3910 C C . VAL B 1 177 ? 10.65 17.595 -2.701 1 92.51 177 VAL B C 1
ATOM 3912 O O . VAL B 1 177 ? 11.725 17.011 -2.856 1 92.51 177 VAL B O 1
ATOM 3915 N N . ILE B 1 178 ? 9.799 17.192 -1.836 1 94.95 178 ILE B N 1
ATOM 3916 C CA . ILE B 1 178 ? 10.236 16.274 -0.789 1 94.95 178 ILE B CA 1
ATOM 3917 C C . ILE B 1 178 ? 9.894 14.84 -1.184 1 94.95 178 ILE B C 1
ATOM 3919 O O . ILE B 1 178 ? 10.402 13.887 -0.589 1 94.95 178 ILE B O 1
ATOM 3923 N N . ASP B 1 179 ? 9.028 14.661 -2.137 1 93.93 179 ASP B N 1
ATOM 3924 C CA . ASP B 1 179 ? 8.609 13.341 -2.598 1 93.93 179 ASP B CA 1
ATOM 3925 C C . ASP B 1 179 ? 8.351 13.341 -4.103 1 93.93 179 ASP B C 1
ATOM 3927 O O . ASP B 1 179 ? 7.266 12.966 -4.552 1 93.93 179 ASP B O 1
ATOM 3931 N N . PRO B 1 180 ? 9.358 13.667 -4.841 1 89.37 180 PRO B N 1
ATOM 3932 C CA . PRO B 1 180 ? 9.176 13.842 -6.284 1 89.37 180 PRO B CA 1
ATOM 3933 C C . PRO B 1 180 ? 8.696 12.569 -6.976 1 89.37 180 PRO B C 1
ATOM 3935 O O . PRO B 1 180 ? 8.016 12.639 -8.003 1 89.37 180 PRO B O 1
ATOM 3938 N N . LYS B 1 181 ? 8.996 11.44 -6.412 1 81.8 181 LYS B N 1
ATOM 3939 C CA . LYS B 1 181 ? 8.606 10.185 -7.049 1 81.8 181 LYS B CA 1
ATOM 3940 C C . LYS B 1 181 ? 7.303 9.652 -6.46 1 81.8 181 LYS B C 1
ATOM 3942 O O . LYS B 1 181 ? 6.845 8.569 -6.83 1 81.8 181 LYS B O 1
ATOM 3947 N N . ARG B 1 182 ? 6.766 10.388 -5.442 1 85.57 182 ARG B N 1
ATOM 3948 C CA . ARG B 1 182 ? 5.485 10.053 -4.828 1 85.57 182 ARG B CA 1
ATOM 3949 C C . ARG B 1 182 ? 5.531 8.67 -4.185 1 85.57 182 ARG B C 1
ATOM 3951 O O . ARG B 1 182 ? 4.597 7.88 -4.332 1 85.57 182 ARG B O 1
ATOM 3958 N N . ILE B 1 183 ? 6.62 8.38 -3.589 1 84.18 183 ILE B N 1
ATOM 3959 C CA . ILE B 1 183 ? 6.828 7.071 -2.979 1 84.18 183 ILE B CA 1
ATOM 3960 C C . ILE B 1 183 ? 6.361 7.099 -1.526 1 84.18 183 ILE B C 1
ATOM 3962 O O . ILE B 1 183 ? 6.002 6.063 -0.962 1 84.18 183 ILE B O 1
ATOM 3966 N N . TYR B 1 184 ? 6.256 8.283 -0.977 1 91.81 184 TYR B N 1
ATOM 3967 C CA . TYR B 1 1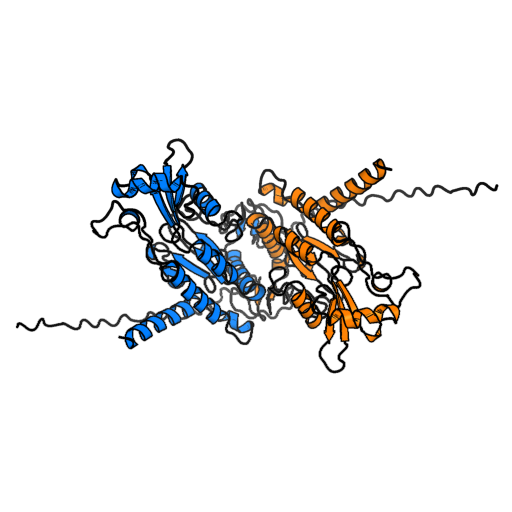84 ? 5.963 8.364 0.449 1 91.81 184 TYR B CA 1
ATOM 3968 C C . TYR B 1 184 ? 4.475 8.591 0.689 1 91.81 184 TYR B C 1
ATOM 3970 O O . TYR B 1 184 ? 3.874 7.947 1.551 1 91.81 184 TYR B O 1
ATOM 3978 N N . PHE B 1 185 ? 3.931 9.439 -0.117 1 93.74 185 PHE B N 1
ATOM 3979 C CA . PHE B 1 185 ? 2.579 9.878 0.206 1 93.74 185 PHE B CA 1
ATOM 3980 C C . PHE B 1 185 ? 1.6 9.466 -0.887 1 93.74 185 PHE B C 1
ATOM 3982 O O . PHE B 1 185 ? 0.39 9.411 -0.656 1 93.74 185 PHE B O 1
ATOM 3989 N N . GLY B 1 186 ? 2.111 9.21 -2.016 1 85.85 186 GLY B N 1
ATOM 3990 C CA . GLY B 1 186 ? 1.182 9.053 -3.124 1 85.85 186 GLY B CA 1
ATOM 3991 C C . GLY B 1 186 ? 0.258 10.243 -3.301 1 85.85 186 GLY B C 1
ATOM 3992 O O . GLY B 1 186 ? 0.716 11.384 -3.391 1 85.85 186 GLY B O 1
ATOM 3993 N N . ASP B 1 187 ? -1.022 10.012 -3.307 1 85.38 187 ASP B N 1
ATOM 3994 C CA . ASP B 1 187 ? -1.984 11.102 -3.438 1 85.38 187 ASP B CA 1
ATOM 3995 C C . ASP B 1 187 ? -2.718 11.349 -2.122 1 85.38 187 ASP B C 1
ATOM 3997 O O . ASP B 1 187 ? -3.742 12.034 -2.095 1 85.38 187 ASP B O 1
ATOM 4001 N N . ARG B 1 188 ? -2.164 10.739 -1.072 1 93.53 188 ARG B N 1
ATOM 4002 C CA . ARG B 1 188 ? -2.781 10.899 0.241 1 93.53 188 ARG B CA 1
ATOM 4003 C C . ARG B 1 188 ? -2.468 12.27 0.83 1 93.53 188 ARG B C 1
ATOM 4005 O O . ARG B 1 188 ? -1.612 12.394 1.709 1 93.53 188 ARG B O 1
ATOM 4012 N N . VAL B 1 189 ? -3.188 13.262 0.36 1 95.35 189 VAL B N 1
ATOM 4013 C CA . VAL B 1 189 ? -2.99 14.65 0.765 1 95.35 189 VAL B CA 1
ATOM 4014 C C . VAL B 1 189 ? -4.336 15.283 1.111 1 95.35 189 VAL B C 1
ATOM 4016 O O . VAL B 1 189 ? -5.213 15.402 0.252 1 95.35 189 VAL B O 1
ATOM 4019 N N . ILE B 1 190 ? -4.463 15.611 2.39 1 96.57 190 ILE B N 1
ATOM 4020 C CA . ILE B 1 190 ? -5.663 16.299 2.854 1 96.57 190 ILE B CA 1
ATOM 4021 C C . ILE B 1 190 ? -5.361 17.783 3.055 1 96.57 190 ILE B C 1
ATOM 4023 O O . ILE B 1 190 ? -4.421 18.14 3.768 1 96.57 190 ILE B O 1
ATOM 4027 N N . THR B 1 191 ? -6.108 18.608 2.424 1 95.81 191 THR B N 1
ATOM 4028 C CA . THR B 1 191 ? -5.889 20.048 2.493 1 95.81 191 THR B CA 1
ATOM 4029 C C . THR B 1 191 ? -7.086 20.747 3.131 1 95.81 191 THR B C 1
ATOM 4031 O O . THR B 1 191 ? -8.028 20.091 3.58 1 95.81 191 THR B O 1
ATOM 4034 N N . ARG B 1 192 ? -7.024 22.061 3.205 1 94.16 192 ARG B N 1
ATOM 4035 C CA . ARG B 1 192 ? -8.095 22.872 3.774 1 94.16 192 ARG B CA 1
ATOM 4036 C C . ARG B 1 192 ? -9.381 22.725 2.967 1 94.16 192 ARG B C 1
ATOM 4038 O O . ARG B 1 192 ? -10.473 22.985 3.477 1 94.16 192 ARG B O 1
ATOM 4045 N N . GLU B 1 193 ? -9.277 22.281 1.733 1 90.42 193 GLU B N 1
ATOM 4046 C CA . GLU B 1 193 ? -10.453 22.071 0.893 1 90.42 193 GLU B CA 1
ATOM 4047 C C . GLU B 1 193 ? -11.314 20.929 1.425 1 90.42 193 GLU B C 1
ATOM 4049 O O . GLU B 1 193 ? -12.544 21.008 1.399 1 90.42 193 GLU B O 1
ATOM 4054 N N . GLU B 1 194 ? -10.722 19.906 1.941 1 90.33 194 GLU B N 1
ATOM 4055 C CA . GLU B 1 194 ? -11.45 18.774 2.506 1 90.33 194 GLU B CA 1
ATOM 4056 C C . GLU B 1 194 ? -11.785 19.011 3.976 1 90.33 194 GLU B C 1
ATOM 4058 O O . GLU B 1 194 ? -12.767 18.47 4.489 1 90.33 194 GLU B O 1
ATOM 4063 N N . SER B 1 195 ? -10.896 19.838 4.605 1 90.48 195 SER B N 1
ATOM 4064 C CA . SER B 1 195 ? -11.044 20.077 6.037 1 90.48 195 SER B CA 1
ATOM 4065 C C . SER B 1 195 ? -10.788 21.54 6.383 1 90.48 195 SER B C 1
ATOM 4067 O O . SER B 1 195 ? -9.763 21.872 6.982 1 90.48 195 SER B O 1
ATOM 4069 N N . PRO B 1 196 ? -11.735 22.397 6.207 1 88.16 196 PRO B N 1
ATOM 4070 C CA . PRO B 1 196 ? -11.529 23.838 6.368 1 88.16 196 PRO B CA 1
ATOM 4071 C C . PRO B 1 196 ? -11.448 24.263 7.833 1 88.16 196 PRO B C 1
ATOM 4073 O O . PRO B 1 196 ? -10.766 25.237 8.16 1 88.16 196 PRO B O 1
ATOM 4076 N N . ASP B 1 197 ? -12.053 23.584 8.81 1 89.19 197 ASP B N 1
ATOM 4077 C CA . ASP B 1 197 ? -12.174 24.062 10.184 1 89.19 197 ASP B CA 1
ATOM 4078 C C . ASP B 1 197 ? -11.112 23.428 11.08 1 89.19 197 ASP B C 1
ATOM 4080 O O . ASP B 1 197 ? -10.131 24.079 11.445 1 89.19 197 ASP B O 1
ATOM 4084 N N . VAL B 1 198 ? -11.335 22.212 11.41 1 93.35 198 VAL B N 1
ATOM 4085 C CA . VAL B 1 198 ? -10.403 21.514 12.29 1 93.35 198 VAL B CA 1
ATOM 4086 C C . VAL B 1 198 ? -9.889 20.252 11.601 1 93.35 198 VAL B C 1
ATOM 4088 O O . VAL B 1 198 ? -10.537 19.724 10.694 1 93.35 198 VAL B O 1
ATOM 4091 N N . LYS B 1 199 ? -8.719 19.91 11.992 1 96.14 199 LYS B N 1
ATOM 4092 C CA . LYS B 1 199 ? -8.191 18.632 11.523 1 96.14 199 LYS B CA 1
ATOM 4093 C C . LYS B 1 199 ? -8.783 17.47 12.314 1 96.14 199 LYS B C 1
ATOM 4095 O O . LYS B 1 199 ? -9.042 17.595 13.512 1 96.14 199 LYS B O 1
ATOM 4100 N N . THR B 1 200 ? -9.021 16.412 11.617 1 96.09 200 THR B N 1
ATOM 4101 C CA . THR B 1 200 ? -9.615 15.236 12.241 1 96.09 200 THR B CA 1
ATOM 4102 C C . THR B 1 200 ? -9.125 13.959 11.564 1 96.09 200 THR B C 1
ATOM 4104 O O . THR B 1 200 ? -8.905 13.937 10.352 1 96.09 200 THR B O 1
ATOM 4107 N N . LEU B 1 201 ? -8.968 12.869 12.317 1 96.57 201 LEU B N 1
ATOM 4108 C CA . LEU B 1 201 ? -8.6 11.577 11.748 1 96.57 201 LEU B CA 1
ATOM 4109 C C . LEU B 1 201 ? -9.793 10.93 11.053 1 96.57 201 LEU B C 1
ATOM 4111 O O . LEU B 1 201 ? -9.646 9.903 10.386 1 96.57 201 LEU B O 1
ATOM 4115 N N . ASP B 1 202 ? -10.941 11.603 11.078 1 92.64 202 ASP B N 1
ATOM 4116 C CA . ASP B 1 202 ? -12.125 11.074 10.408 1 92.64 202 ASP B CA 1
ATOM 4117 C C . ASP B 1 202 ? -11.928 11.037 8.894 1 92.64 202 ASP B C 1
ATOM 4119 O O . ASP B 1 202 ? -12.592 10.268 8.195 1 92.64 202 ASP B O 1
ATOM 4123 N N . LEU B 1 203 ? -11.031 11.816 8.424 1 93.42 203 LEU B N 1
ATOM 4124 C CA . LEU B 1 203 ? -10.787 11.878 6.987 1 93.42 203 LEU B CA 1
ATOM 4125 C C . LEU B 1 203 ? -9.665 10.927 6.584 1 93.42 203 LEU B C 1
ATOM 4127 O O . LEU B 1 203 ? -9.403 10.737 5.394 1 93.42 203 LEU B O 1
ATOM 4131 N N . VAL B 1 204 ? -9.041 10.335 7.568 1 94.99 204 VAL B N 1
ATOM 4132 C CA . VAL B 1 204 ? -7.991 9.355 7.309 1 94.99 204 VAL B CA 1
ATOM 4133 C C . VAL B 1 204 ? -8.579 7.946 7.346 1 94.99 204 VAL B C 1
ATOM 4135 O O . VAL B 1 204 ? -9.18 7.544 8.345 1 94.99 204 VAL B O 1
ATOM 4138 N N . LEU B 1 205 ? -8.498 7.253 6.32 1 93.52 205 LEU B N 1
ATOM 4139 C CA . LEU B 1 205 ? -9.111 5.932 6.231 1 93.52 205 LEU B CA 1
ATOM 4140 C C . LEU B 1 205 ? -8.275 4.894 6.971 1 93.52 205 LEU B C 1
ATOM 4142 O O . LEU B 1 205 ? -7.942 3.846 6.413 1 93.52 205 LEU B O 1
ATOM 4146 N N . ALA B 1 206 ? -7.976 5.108 8.152 1 96 206 ALA B N 1
ATOM 4147 C CA . ALA B 1 206 ? -7.282 4.239 9.099 1 96 206 ALA B CA 1
ATOM 4148 C C . ALA B 1 206 ? -7.797 4.453 10.519 1 96 206 ALA B C 1
ATOM 4150 O O . ALA B 1 206 ? -8.136 5.576 10.901 1 96 206 ALA B O 1
ATOM 4151 N N . HIS B 1 207 ? -7.866 3.409 11.239 1 96.09 207 HIS B N 1
ATOM 4152 C CA . HIS B 1 207 ? -8.371 3.48 12.605 1 96.09 207 HIS B CA 1
ATOM 4153 C C . HIS B 1 207 ? -7.385 4.201 13.519 1 96.09 207 HIS B C 1
ATOM 4155 O O . HIS B 1 207 ? -6.171 4.034 13.385 1 96.09 207 HIS B O 1
ATOM 4161 N N . GLU B 1 208 ? -7.869 4.9 14.461 1 97.15 208 GLU B N 1
ATOM 4162 C CA . GLU B 1 208 ? -7.071 5.759 15.329 1 97.15 208 GLU B CA 1
ATOM 4163 C C . GLU B 1 208 ? -6.108 4.94 16.183 1 97.15 208 GLU B C 1
ATOM 4165 O O . GLU B 1 208 ? -5.022 5.41 16.528 1 97.15 208 GLU B O 1
ATOM 4170 N N . ARG B 1 209 ? -6.41 3.745 16.482 1 96.73 209 ARG B N 1
ATOM 4171 C CA . ARG B 1 209 ? -5.566 2.932 17.351 1 96.73 209 ARG B CA 1
ATOM 4172 C C . ARG B 1 209 ? -4.212 2.662 16.703 1 96.73 209 ARG B C 1
ATOM 4174 O O . ARG B 1 209 ? -3.262 2.263 17.379 1 96.73 209 ARG B O 1
ATOM 4181 N N . GLY B 1 210 ? -4.151 2.763 15.402 1 98 210 GLY B N 1
ATOM 4182 C CA . GLY B 1 210 ? -2.921 2.518 14.666 1 98 210 GLY B CA 1
ATOM 4183 C C . GLY B 1 210 ? -2.415 3.742 13.925 1 98 210 GLY B C 1
ATOM 4184 O O . GLY B 1 210 ? -1.663 3.62 12.956 1 98 210 GLY B O 1
ATOM 4185 N N . THR B 1 211 ? -2.881 4.986 14.316 1 98.67 211 THR B N 1
ATOM 4186 C CA . THR B 1 211 ? -2.533 6.204 13.592 1 98.67 211 THR B CA 1
ATOM 4187 C C . THR B 1 211 ? -1.856 7.209 14.519 1 98.67 211 THR B C 1
ATOM 4189 O O . THR B 1 211 ? -2.351 7.482 15.615 1 98.67 211 THR B O 1
ATOM 4192 N N . LEU B 1 212 ? -0.685 7.701 14.092 1 98.82 212 LEU B N 1
ATOM 4193 C CA . LEU B 1 212 ? 0.009 8.775 14.795 1 98.82 212 LEU B CA 1
ATOM 4194 C C . LEU B 1 212 ? 0.003 10.057 13.97 1 98.82 212 LEU B C 1
ATOM 4196 O O . LEU B 1 212 ? -0.108 10.01 12.742 1 98.82 212 LEU B O 1
ATOM 4200 N N . ILE B 1 213 ? 0.058 11.151 14.668 1 98.86 213 ILE B N 1
ATOM 4201 C CA . ILE B 1 213 ? 0.093 12.472 14.05 1 98.86 213 ILE B CA 1
ATOM 4202 C C . ILE B 1 213 ? 1.357 13.211 14.484 1 98.86 213 ILE B C 1
ATOM 4204 O O . ILE B 1 213 ? 1.737 13.169 15.656 1 98.86 213 ILE B O 1
ATOM 4208 N N . VAL B 1 214 ? 2.065 13.835 13.592 1 98.86 214 VAL B N 1
ATOM 4209 C CA . VAL B 1 214 ? 3.134 14.773 13.917 1 98.86 214 VAL B CA 1
ATOM 4210 C C . VAL B 1 214 ? 2.751 16.176 13.451 1 98.86 214 VAL B C 1
ATOM 4212 O O . VAL B 1 214 ? 2.58 16.414 12.254 1 98.86 214 VAL B O 1
ATOM 4215 N N . ASP B 1 215 ? 2.556 17.057 14.335 1 98.58 215 ASP B N 1
ATOM 4216 C CA . ASP B 1 215 ? 2.092 18.422 14.104 1 98.58 215 ASP B CA 1
ATOM 4217 C C . ASP B 1 215 ? 2.657 19.378 15.152 1 98.58 215 ASP B C 1
ATOM 4219 O O . ASP B 1 215 ? 2.846 18.999 16.309 1 98.58 215 ASP B O 1
ATOM 4223 N N . ASP B 1 216 ? 2.894 20.605 14.778 1 97.68 216 ASP B N 1
ATOM 4224 C CA . ASP B 1 216 ? 3.465 21.569 15.713 1 97.68 216 ASP B CA 1
ATOM 4225 C C . ASP B 1 216 ? 2.377 22.22 16.564 1 97.68 216 ASP B C 1
ATOM 4227 O O . ASP B 1 216 ? 2.676 22.911 17.54 1 97.68 216 ASP B O 1
ATOM 4231 N N . THR B 1 217 ? 1.127 21.999 16.275 1 96.9 217 THR B N 1
ATOM 4232 C CA . THR B 1 217 ? 0.035 22.683 16.958 1 96.9 217 THR B CA 1
ATOM 4233 C C . THR B 1 217 ? -0.978 21.679 17.499 1 96.9 217 THR B C 1
ATOM 4235 O O . THR B 1 217 ? -1.647 20.987 16.728 1 96.9 217 THR B O 1
ATOM 4238 N N . ARG B 1 218 ? -1.179 21.637 18.764 1 95.93 218 ARG B N 1
ATOM 4239 C CA . ARG B 1 218 ? -2.068 20.699 19.443 1 95.93 218 ARG B CA 1
ATOM 4240 C C . ARG B 1 218 ? -3.53 21.067 19.214 1 95.93 218 ARG B C 1
ATOM 4242 O O . ARG B 1 218 ? -4.367 20.191 18.985 1 95.93 218 ARG B O 1
ATOM 4249 N N . ASP B 1 219 ? -3.88 22.316 19.162 1 95.44 219 ASP B N 1
ATOM 4250 C CA . ASP B 1 219 ? -5.255 22.804 19.223 1 95.44 219 ASP B CA 1
ATOM 4251 C C . ASP B 1 219 ? -5.974 22.586 17.894 1 95.44 219 ASP B C 1
ATOM 4253 O O . ASP B 1 219 ? -7.201 22.681 17.824 1 95.44 219 ASP B O 1
ATOM 4257 N N . VAL B 1 220 ? -5.267 22.287 16.844 1 96.6 220 VAL B N 1
ATOM 4258 C CA . VAL B 1 220 ? -5.909 22.073 15.552 1 96.6 220 VAL B CA 1
ATOM 4259 C C . VAL B 1 220 ? -6.476 20.657 15.485 1 96.6 220 VAL B C 1
ATOM 4261 O O . VAL B 1 220 ? -7.215 20.32 14.556 1 96.6 220 VAL B O 1
ATOM 4264 N N . TRP B 1 221 ? -6.143 19.816 16.497 1 97.35 221 TRP B N 1
ATOM 4265 C CA . TRP B 1 221 ? -6.636 18.446 16.593 1 97.35 221 TRP B CA 1
ATOM 4266 C C . TRP B 1 221 ? -7.498 18.264 17.838 1 97.35 221 TRP B C 1
ATOM 4268 O O . TRP B 1 221 ? -7.172 17.459 18.714 1 97.35 221 TRP B O 1
ATOM 4278 N N . PRO B 1 222 ? -8.591 18.896 17.945 1 96.89 222 PRO B N 1
ATOM 4279 C CA . PRO B 1 222 ? -9.359 18.902 19.192 1 96.89 222 PRO B CA 1
ATOM 4280 C C . PRO B 1 222 ? -9.816 17.507 19.61 1 96.89 222 PRO B C 1
ATOM 4282 O O . PRO B 1 222 ? -9.9 17.213 20.806 1 96.89 222 PRO B O 1
ATOM 4285 N N . ASP B 1 223 ? -10.038 16.571 18.694 1 96.22 223 ASP B N 1
ATOM 4286 C CA . ASP B 1 223 ? -10.661 15.297 19.039 1 96.22 223 ASP B CA 1
ATOM 4287 C C . ASP B 1 223 ? -9.639 14.163 19.018 1 96.22 223 ASP B C 1
ATOM 4289 O O . ASP B 1 223 ? -9.988 13.001 19.238 1 96.22 223 ASP B O 1
ATOM 4293 N N . HIS B 1 224 ? -8.348 14.49 18.753 1 97.76 224 HIS B N 1
ATOM 4294 C CA . HIS B 1 224 ? -7.382 13.414 18.566 1 97.76 224 HIS B CA 1
ATOM 4295 C C . HIS B 1 224 ? -6.033 13.772 19.18 1 97.76 224 HIS B C 1
ATOM 4297 O O . HIS B 1 224 ? -4.985 13.501 18.589 1 97.76 224 HIS B O 1
ATOM 4303 N N . LYS B 1 225 ? -6.078 14.345 20.3 1 97.33 225 LYS B N 1
ATOM 4304 C CA . LYS B 1 225 ? -4.876 14.797 20.994 1 97.33 225 LYS B CA 1
ATOM 4305 C C . LYS B 1 225 ? -4.036 13.613 21.466 1 97.33 225 LYS B C 1
ATOM 4307 O O . LYS B 1 225 ? -2.808 13.703 21.531 1 97.33 225 LYS B O 1
ATOM 4312 N N . SER B 1 226 ? -4.689 12.49 21.755 1 97.4 226 SER B N 1
ATOM 4313 C CA . SER B 1 226 ? -3.981 11.32 22.265 1 97.4 226 SER B CA 1
ATOM 4314 C C . SER B 1 226 ? -3.14 10.665 21.174 1 97.4 226 SER B C 1
ATOM 4316 O O . SER B 1 226 ? -2.271 9.84 21.464 1 97.4 226 SER B O 1
ATOM 4318 N N . ASN B 1 227 ? -3.417 10.968 19.889 1 98.44 227 ASN B N 1
ATOM 4319 C CA . ASN B 1 227 ? -2.653 10.446 18.761 1 98.44 227 ASN B CA 1
ATOM 4320 C C . ASN B 1 227 ? -1.487 11.362 18.401 1 98.44 227 ASN B C 1
ATOM 4322 O O . ASN B 1 227 ? -0.65 11.01 17.568 1 98.44 227 ASN B O 1
ATOM 4326 N N . LEU B 1 228 ? -1.384 12.452 19.067 1 98.26 228 LEU B N 1
ATOM 4327 C CA . LEU B 1 228 ? -0.572 13.558 18.571 1 98.26 228 LEU B CA 1
ATOM 4328 C C . LEU B 1 228 ? 0.81 13.549 19.215 1 98.26 228 LEU B C 1
ATOM 4330 O O . LEU B 1 228 ? 0.929 13.441 20.438 1 98.26 228 LEU B O 1
ATOM 4334 N N . ILE B 1 229 ? 1.792 13.5 18.423 1 98.32 229 ILE B N 1
ATOM 4335 C CA . ILE B 1 229 ? 3.153 13.863 18.805 1 98.32 229 ILE B CA 1
ATOM 4336 C C . ILE B 1 229 ? 3.418 15.323 18.442 1 98.32 229 ILE B C 1
ATOM 4338 O O . ILE B 1 229 ? 3.595 15.655 17.268 1 98.32 229 ILE B O 1
ATOM 4342 N N . VAL B 1 230 ? 3.431 16.138 19.437 1 97.63 230 VAL B N 1
ATOM 4343 C CA . VAL B 1 230 ? 3.643 17.561 19.194 1 97.63 230 VAL B CA 1
ATOM 4344 C C . VAL B 1 230 ? 5.134 17.839 19.018 1 97.63 230 VAL B C 1
ATOM 4346 O O . VAL B 1 230 ? 5.937 17.534 19.903 1 97.63 230 VAL B O 1
ATOM 4349 N N . ILE B 1 231 ? 5.454 18.344 17.92 1 98.01 231 ILE B N 1
ATOM 4350 C CA . ILE B 1 231 ? 6.834 18.735 17.654 1 98.01 231 ILE B CA 1
ATOM 4351 C C . ILE B 1 231 ? 6.984 20.245 17.823 1 98.01 231 ILE B C 1
ATOM 4353 O O . ILE B 1 231 ? 6.047 21.003 17.559 1 98.01 231 ILE B O 1
ATOM 4357 N N . ASN B 1 232 ? 8.176 20.678 18.258 1 95.95 232 ASN B N 1
ATOM 4358 C CA . ASN B 1 232 ? 8.428 22.111 18.363 1 95.95 232 ASN B CA 1
ATOM 4359 C C . ASN B 1 232 ? 8.309 22.802 17.008 1 95.95 232 ASN B C 1
ATOM 4361 O O . ASN B 1 232 ? 8.772 22.275 15.995 1 95.95 232 ASN B O 1
ATOM 4365 N N . LYS B 1 233 ? 7.743 23.936 17.059 1 95.68 233 LYS B N 1
ATOM 4366 C CA . LYS B 1 233 ? 7.585 24.714 15.834 1 95.68 233 LYS B CA 1
ATOM 4367 C C . LYS B 1 233 ? 8.935 24.99 15.179 1 95.68 233 LYS B C 1
ATOM 4369 O O . LYS B 1 233 ? 9.884 25.401 15.85 1 95.68 233 LYS B O 1
ATOM 4374 N N . TYR B 1 234 ? 8.983 24.748 13.922 1 96.36 234 TYR B N 1
ATOM 4375 C CA . TYR B 1 234 ? 10.191 25.053 13.164 1 96.36 234 TYR B CA 1
ATOM 4376 C C . TYR B 1 234 ? 10.115 26.449 12.557 1 96.36 234 TYR B C 1
ATOM 4378 O O . TYR B 1 234 ? 9.304 26.702 11.664 1 96.36 234 TYR B O 1
ATOM 4386 N N . ASN B 1 235 ? 10.908 27.346 13.08 1 93.88 235 ASN B N 1
ATOM 4387 C CA . ASN B 1 235 ? 10.989 28.723 12.605 1 93.88 235 ASN B CA 1
ATOM 4388 C C . ASN B 1 235 ? 12.384 29.054 12.082 1 93.88 235 ASN B C 1
ATOM 4390 O O . ASN B 1 235 ? 13.279 29.392 12.858 1 93.88 235 ASN B O 1
ATOM 4394 N N . TYR B 1 236 ? 12.438 28.979 10.83 1 95.28 236 TYR B N 1
ATOM 4395 C CA . TYR B 1 236 ? 13.724 29.331 10.241 1 95.28 236 TYR B CA 1
ATOM 4396 C C . TYR B 1 236 ? 13.804 30.827 9.958 1 95.28 236 TYR B C 1
ATOM 4398 O O . TYR B 1 236 ? 14.818 31.467 10.25 1 95.28 236 TYR B O 1
ATOM 4406 N N . PHE B 1 237 ? 12.696 31.388 9.475 1 94.15 237 PHE B N 1
ATOM 4407 C CA . PHE B 1 237 ? 12.635 32.803 9.131 1 94.15 237 PHE B CA 1
ATOM 4408 C C . PHE B 1 237 ? 12.074 33.618 10.29 1 94.15 237 PHE B C 1
ATOM 4410 O O . PHE B 1 237 ? 11.409 33.074 11.173 1 94.15 237 PHE B O 1
ATOM 4417 N N . ARG B 1 238 ? 12.32 34.893 10.215 1 88.6 238 ARG B N 1
ATOM 4418 C CA . ARG B 1 238 ? 11.776 35.798 11.222 1 88.6 238 ARG B CA 1
ATOM 4419 C C . ARG B 1 238 ? 10.256 35.876 11.125 1 88.6 238 ARG B C 1
ATOM 4421 O O . ARG B 1 238 ? 9.703 35.97 10.027 1 88.6 238 ARG B O 1
ATOM 4428 N N . ARG B 1 239 ? 9.628 35.69 12.281 1 77.45 239 ARG B N 1
ATOM 4429 C CA . ARG B 1 239 ? 8.182 35.882 12.323 1 77.45 239 ARG B CA 1
ATOM 4430 C C . ARG B 1 239 ? 7.83 37.309 12.73 1 77.45 239 ARG B C 1
ATOM 4432 O O . ARG B 1 239 ? 8.546 37.929 13.52 1 77.45 239 ARG B O 1
ATOM 4439 N N . MET B 1 240 ? 7.003 38.009 11.936 1 61.86 240 MET B N 1
ATOM 4440 C CA . MET B 1 240 ? 6.643 39.389 12.246 1 61.86 240 MET B CA 1
ATOM 4441 C C . MET B 1 240 ? 6.087 39.502 13.661 1 61.86 240 MET B C 1
ATOM 4443 O O . MET B 1 240 ? 6.081 40.586 14.247 1 61.86 240 MET B O 1
ATOM 4447 N N . SER B 1 241 ? 5.353 38.5 13.976 1 54.53 241 SER B N 1
ATOM 4448 C CA . SER B 1 241 ? 4.567 38.834 15.16 1 54.53 241 SER B CA 1
ATOM 4449 C C . SER B 1 241 ? 5.467 39.226 16.327 1 54.53 241 SER B C 1
ATOM 4451 O O . SER B 1 241 ? 6.686 39.321 16.173 1 54.53 241 SER B O 1
ATOM 4453 N N . ASN B 1 242 ? 5.219 38.364 17.56 1 43.42 242 ASN B N 1
ATOM 4454 C CA . ASN B 1 242 ? 5.171 38.793 18.954 1 43.42 242 ASN B CA 1
ATOM 4455 C C . ASN B 1 242 ? 6.568 38.878 19.562 1 43.42 242 ASN B C 1
ATOM 4457 O O . ASN B 1 242 ? 7.184 37.853 19.861 1 43.42 242 ASN B O 1
ATOM 4461 N N . GLY B 1 243 ? 7.135 39.875 19.648 1 47.14 243 GLY B N 1
ATOM 4462 C CA . GLY B 1 243 ? 8.057 40.447 20.616 1 47.14 243 GLY B CA 1
ATOM 4463 C C . GLY B 1 243 ? 9.238 39.545 20.921 1 47.14 243 GLY B C 1
ATOM 4464 O O . GLY B 1 243 ? 10.047 39.849 21.799 1 47.14 243 GLY B O 1
ATOM 4465 N N . GLN B 1 244 ? 8.982 38.144 20.766 1 51.5 244 GLN B N 1
ATOM 4466 C CA . GLN B 1 244 ? 10.088 37.42 21.383 1 51.5 244 GLN B CA 1
ATOM 4467 C C . GLN B 1 244 ? 11.343 37.492 20.518 1 51.5 244 GLN B C 1
ATOM 4469 O O . GLN B 1 244 ? 11.289 37.24 19.313 1 51.5 244 GLN B O 1
ATOM 4474 N N . TYR B 1 245 ? 12.323 38.156 20.991 1 55.98 245 TYR B N 1
ATOM 4475 C CA . TYR B 1 245 ? 13.623 38.708 20.627 1 55.98 245 TYR B CA 1
ATOM 4476 C C . TYR B 1 245 ? 14.586 37.605 20.204 1 55.98 245 TYR B C 1
ATOM 4478 O O . TYR B 1 245 ? 15.779 37.853 20.013 1 55.98 245 TYR B O 1
ATOM 4486 N N . SER B 1 246 ? 14.246 36.24 20.25 1 64.93 246 SER B N 1
ATOM 4487 C CA . SER B 1 246 ? 15.406 35.449 19.853 1 64.93 246 SER B CA 1
ATOM 4488 C C . SER B 1 246 ? 15.572 35.434 18.337 1 64.93 246 SER B C 1
ATOM 4490 O O . SER B 1 246 ? 14.585 35.375 17.6 1 64.93 246 SER B O 1
ATOM 4492 N N . LYS B 1 247 ? 16.747 35.689 17.839 1 78.28 247 LYS B N 1
ATOM 4493 C CA . LYS B 1 247 ? 17.111 35.699 16.425 1 78.28 247 LYS B CA 1
ATOM 4494 C C . LYS B 1 247 ? 16.773 34.368 15.761 1 78.28 247 LYS B C 1
ATOM 4496 O O . LYS B 1 247 ? 17.094 33.303 16.294 1 78.28 247 LYS B O 1
ATOM 4501 N N . PRO B 1 248 ? 16.015 34.473 14.713 1 86.71 248 PRO B N 1
ATOM 4502 C CA . PRO B 1 248 ? 15.696 33.237 13.994 1 86.71 248 PRO B CA 1
ATOM 4503 C C . PRO B 1 248 ? 16.931 32.564 13.4 1 86.71 248 PRO B C 1
ATOM 4505 O O . PRO B 1 248 ? 18.002 33.174 13.34 1 86.71 248 PRO B O 1
ATOM 4508 N N . TYR B 1 249 ? 16.859 31.326 13.042 1 91.13 249 TYR B N 1
ATOM 4509 C CA . TYR B 1 249 ? 17.946 30.545 12.463 1 91.13 249 TYR B CA 1
ATOM 4510 C C . TYR B 1 249 ? 18.54 31.251 11.25 1 91.13 249 TYR B C 1
ATOM 4512 O O . TYR B 1 249 ? 19.76 31.273 11.072 1 91.13 249 TYR B O 1
ATOM 4520 N N . SER B 1 250 ? 17.682 31.851 10.436 1 91.68 250 SER B N 1
ATOM 4521 C CA . SER B 1 250 ? 18.108 32.494 9.197 1 91.68 250 SER B CA 1
ATOM 4522 C C . SER B 1 250 ? 19.064 33.649 9.474 1 91.68 250 SER B C 1
ATOM 4524 O O . SER B 1 250 ? 20.066 33.814 8.774 1 91.68 250 SER B O 1
ATOM 4526 N N . GLU B 1 251 ? 18.816 34.334 10.53 1 88.57 251 GLU B N 1
ATOM 4527 C CA . GLU B 1 251 ? 19.65 35.49 10.847 1 88.57 251 GLU B CA 1
ATOM 4528 C C . GLU B 1 251 ? 20.965 35.062 11.491 1 88.57 251 GLU B C 1
ATOM 4530 O O . GLU B 1 251 ? 22.002 35.694 11.276 1 88.57 251 GLU B O 1
ATOM 4535 N N . GLU B 1 252 ? 20.848 34.012 12.225 1 89.54 252 GLU B N 1
ATOM 4536 C CA . GLU B 1 252 ? 22.046 33.492 12.878 1 89.54 252 GLU B CA 1
ATOM 4537 C C . GLU B 1 252 ? 22.825 32.568 11.947 1 89.54 252 GLU B C 1
ATOM 4539 O O . GLU B 1 252 ? 23.912 32.102 12.293 1 89.54 252 GLU B O 1
ATOM 4544 N N . LYS B 1 253 ? 22.3 32.299 10.79 1 89.86 253 LYS B N 1
ATOM 4545 C CA . LYS B 1 253 ? 22.908 31.397 9.817 1 89.86 253 LYS B CA 1
ATOM 4546 C C . LYS B 1 253 ? 23.207 30.036 10.44 1 89.86 253 LYS B C 1
ATOM 4548 O O . LYS B 1 253 ? 24.31 29.508 10.291 1 89.86 253 LYS B O 1
ATOM 4553 N N . THR B 1 254 ? 22.293 29.615 11.233 1 91.95 254 THR B N 1
ATOM 4554 C CA . THR B 1 254 ? 22.333 28.303 11.869 1 91.95 254 THR B CA 1
ATOM 4555 C C . THR B 1 254 ? 21.04 27.537 11.611 1 91.95 254 THR B C 1
ATOM 4557 O O . THR B 1 254 ? 20.164 28.012 10.885 1 91.95 254 THR B O 1
ATOM 4560 N N . ASP B 1 255 ? 20.985 26.305 12.11 1 94.97 255 ASP B N 1
ATOM 4561 C CA . ASP B 1 255 ? 19.779 25.494 11.975 1 94.97 255 ASP B CA 1
ATOM 4562 C C . ASP B 1 255 ? 19.747 24.379 13.019 1 94.97 255 ASP B C 1
ATOM 4564 O O . ASP B 1 255 ? 20.691 24.223 13.797 1 94.97 255 ASP B O 1
ATOM 4568 N N . GLU B 1 256 ? 18.604 23.68 13.077 1 94.23 256 GLU B N 1
ATOM 4569 C CA . GLU B 1 256 ? 18.514 22.513 13.95 1 94.23 256 GLU B CA 1
ATOM 4570 C C . GLU B 1 256 ? 19.516 21.439 13.539 1 94.23 256 GLU B C 1
ATOM 4572 O O . GLU B 1 256 ? 19.942 21.388 12.383 1 94.23 256 GLU B O 1
ATOM 4577 N N . SER B 1 257 ? 19.927 20.717 14.481 1 94.35 257 SER B N 1
ATOM 4578 C CA . SER B 1 257 ? 20.806 19.584 14.21 1 94.35 257 SER B CA 1
ATOM 4579 C C . SER B 1 257 ? 20.071 18.481 13.456 1 94.35 257 SER B C 1
ATOM 4581 O O . SER B 1 257 ? 18.913 18.183 13.756 1 94.35 257 SER B O 1
ATOM 4583 N N . GLU B 1 258 ? 20.673 17.896 12.499 1 93.9 258 GLU B N 1
ATOM 4584 C CA . GLU B 1 258 ? 20.069 16.776 11.784 1 93.9 258 GLU B CA 1
ATOM 4585 C C . GLU B 1 258 ? 20.046 15.517 12.646 1 93.9 258 GLU B C 1
ATOM 4587 O O . GLU B 1 258 ? 19.19 14.649 12.465 1 93.9 258 GLU B O 1
ATOM 4592 N N . LYS B 1 259 ? 20.919 15.428 13.533 1 94.08 259 LYS B N 1
ATOM 4593 C CA . LYS B 1 259 ? 21.079 14.229 14.351 1 94.08 259 LYS B CA 1
ATOM 4594 C C . LYS B 1 259 ? 20.229 14.309 15.616 1 94.08 259 LYS B C 1
ATOM 4596 O O . LYS B 1 259 ? 19.681 13.301 16.067 1 94.08 259 LYS B O 1
ATOM 4601 N N . ASP B 1 260 ? 20.088 15.615 16.147 1 94.59 260 ASP B N 1
ATOM 4602 C CA . ASP B 1 260 ? 19.43 15.753 17.443 1 94.59 260 ASP B CA 1
ATOM 4603 C C . ASP B 1 260 ? 18.327 16.807 17.389 1 94.59 260 ASP B C 1
ATOM 4605 O O . ASP B 1 260 ? 17.88 17.3 18.428 1 94.59 260 ASP B O 1
ATOM 4609 N N . GLY B 1 261 ? 17.98 17.128 16.239 1 96.2 261 GLY B N 1
ATOM 4610 C CA . GLY B 1 261 ? 16.942 18.137 16.092 1 96.2 261 GLY B CA 1
ATOM 4611 C C . GLY B 1 261 ? 15.54 17.574 16.23 1 96.2 261 GLY B C 1
ATOM 4612 O O . GLY B 1 261 ? 15.356 16.472 16.75 1 96.2 261 GLY B O 1
ATOM 4613 N N . GLY B 1 262 ? 14.551 18.339 15.887 1 96.92 262 GLY B N 1
ATOM 4614 C CA . GLY B 1 262 ? 13.148 18.008 16.076 1 96.92 262 GLY B CA 1
ATOM 4615 C C . GLY B 1 262 ? 12.742 16.716 15.394 1 96.92 262 GLY B C 1
ATOM 4616 O O . GLY B 1 262 ? 12.222 15.803 16.04 1 96.92 262 GLY B O 1
ATOM 4617 N N . LEU B 1 263 ? 13.056 16.583 14.119 1 98.35 263 LEU B N 1
ATOM 4618 C CA . LEU B 1 263 ? 12.608 15.426 13.352 1 98.35 263 LEU B CA 1
ATOM 4619 C C . LEU B 1 263 ? 13.359 14.168 13.777 1 98.35 263 LEU B C 1
ATOM 4621 O O . LEU B 1 263 ? 12.792 13.073 13.783 1 98.35 263 LEU B O 1
ATOM 4625 N N . ALA B 1 264 ? 14.627 14.351 14.085 1 98.01 264 ALA B N 1
ATOM 4626 C CA . ALA B 1 264 ? 15.401 13.214 14.577 1 98.01 264 ALA B CA 1
ATOM 4627 C C . ALA B 1 264 ? 14.798 12.655 15.863 1 98.01 264 ALA B C 1
ATOM 4629 O O . ALA B 1 264 ? 14.684 11.438 16.025 1 98.01 264 ALA B O 1
ATOM 4630 N N . ASN B 1 265 ? 14.406 13.53 16.734 1 97.48 265 ASN B N 1
ATOM 4631 C CA . ASN B 1 265 ? 13.813 13.115 18.001 1 97.48 265 ASN B CA 1
ATOM 4632 C C . ASN B 1 265 ? 12.447 12.468 17.796 1 97.48 265 ASN B C 1
ATOM 4634 O O . ASN B 1 265 ? 12.118 11.479 18.454 1 97.48 265 ASN B O 1
ATOM 4638 N N . VAL B 1 266 ? 11.702 13.023 16.954 1 98.42 266 VAL B N 1
ATOM 4639 C CA . VAL B 1 266 ? 10.395 12.454 16.643 1 98.42 266 VAL B CA 1
ATOM 4640 C C . VAL B 1 266 ? 10.567 11.052 16.062 1 98.42 266 VAL B C 1
ATOM 4642 O O . VAL B 1 266 ? 9.822 10.133 16.41 1 98.42 266 VAL B O 1
ATOM 4645 N N . LEU B 1 267 ? 11.54 10.893 15.129 1 98.57 267 LEU B N 1
ATOM 4646 C CA . LEU B 1 267 ? 11.776 9.594 14.509 1 98.57 267 LEU B CA 1
ATOM 4647 C C . LEU B 1 267 ? 12.124 8.545 15.56 1 98.57 267 LEU B C 1
ATOM 4649 O O . LEU B 1 267 ? 11.654 7.407 15.488 1 98.57 267 LEU B O 1
ATOM 4653 N N . LYS B 1 268 ? 12.944 8.934 16.469 1 97.7 268 LYS B N 1
ATOM 4654 C CA . LYS B 1 268 ? 13.29 8.02 17.554 1 97.7 268 LYS B CA 1
ATOM 4655 C C . LYS B 1 268 ? 12.042 7.553 18.298 1 97.7 268 LYS B C 1
ATOM 4657 O O . LYS B 1 268 ? 11.894 6.364 18.587 1 97.7 268 LYS B O 1
ATOM 4662 N N . LEU B 1 269 ? 11.209 8.496 18.601 1 98.08 269 LEU B N 1
ATOM 4663 C CA . LEU B 1 269 ? 9.965 8.186 19.297 1 98.08 269 LEU B CA 1
ATOM 4664 C C . LEU B 1 269 ? 9.083 7.271 18.453 1 98.08 269 LEU B C 1
ATOM 4666 O O . LEU B 1 269 ? 8.521 6.3 18.964 1 98.08 269 LEU B O 1
ATOM 4670 N N . LEU B 1 270 ? 8.946 7.56 17.19 1 98.58 270 LEU B N 1
ATOM 4671 C CA . LEU B 1 270 ? 8.145 6.754 16.274 1 98.58 270 LEU B CA 1
ATOM 4672 C C . LEU B 1 270 ? 8.664 5.322 16.214 1 98.58 270 LEU B C 1
ATOM 4674 O O . LEU B 1 270 ? 7.878 4.372 16.216 1 98.58 270 LEU B O 1
ATOM 4678 N N . LYS B 1 271 ? 9.96 5.177 16.163 1 98.16 271 LYS B N 1
ATOM 4679 C CA . LYS B 1 271 ? 10.576 3.853 16.141 1 98.16 271 LYS B CA 1
ATOM 4680 C C . LYS B 1 271 ? 10.251 3.075 17.413 1 98.16 271 LYS B C 1
ATOM 4682 O O . LYS B 1 271 ? 9.968 1.876 17.359 1 98.16 271 LYS B O 1
ATOM 4687 N N . GLU B 1 272 ? 10.273 3.774 18.469 1 98.12 272 GLU B N 1
ATOM 4688 C CA . GLU B 1 272 ? 9.969 3.134 19.745 1 98.12 272 GLU B CA 1
ATOM 4689 C C . GLU B 1 272 ? 8.517 2.667 19.797 1 98.12 272 GLU B C 1
ATOM 4691 O O . GLU B 1 272 ? 8.235 1.547 20.227 1 98.12 272 GLU B O 1
ATOM 4696 N N . VAL B 1 273 ? 7.629 3.481 19.383 1 98.41 273 VAL B N 1
ATOM 4697 C CA . VAL B 1 273 ? 6.212 3.134 19.383 1 98.41 273 VAL B CA 1
ATOM 4698 C C . VAL B 1 273 ? 5.969 1.956 18.442 1 98.41 273 VAL B C 1
ATOM 4700 O O . VAL B 1 273 ? 5.253 1.014 18.789 1 98.41 273 VAL B O 1
ATOM 4703 N N . HIS B 1 274 ? 6.539 2.021 17.254 1 98.37 274 HIS B N 1
ATOM 4704 C CA . HIS B 1 274 ? 6.395 0.956 16.268 1 98.37 274 HIS B CA 1
ATOM 4705 C C . HIS B 1 274 ? 6.893 -0.376 16.82 1 98.37 274 HIS B C 1
ATOM 4707 O O . HIS B 1 274 ? 6.196 -1.389 16.73 1 98.37 274 HIS B O 1
ATOM 4713 N N . SER B 1 275 ? 8.084 -0.324 17.392 1 97.47 275 SER B N 1
ATOM 4714 C CA . SER B 1 275 ? 8.67 -1.533 17.962 1 97.47 275 SER B CA 1
ATOM 4715 C C . SER B 1 275 ? 7.788 -2.106 19.066 1 97.47 275 SER B C 1
ATOM 4717 O O . SER B 1 275 ? 7.556 -3.316 19.117 1 97.47 275 SER B O 1
ATOM 4719 N N . ALA B 1 276 ? 7.295 -1.246 19.893 1 97.53 276 ALA B N 1
ATOM 4720 C CA . ALA B 1 276 ? 6.444 -1.686 20.996 1 97.53 276 ALA B CA 1
ATOM 4721 C C . ALA B 1 276 ? 5.129 -2.262 20.477 1 97.53 276 ALA B C 1
ATOM 4723 O O . ALA B 1 276 ? 4.625 -3.252 21.012 1 97.53 276 ALA B O 1
ATOM 4724 N N . PHE B 1 277 ? 4.552 -1.701 19.522 1 97.91 277 PHE B N 1
ATOM 4725 C CA . PHE B 1 277 ? 3.279 -2.139 18.962 1 97.91 277 PHE B CA 1
ATOM 4726 C C . PHE B 1 277 ? 3.394 -3.55 18.396 1 97.91 277 PHE B C 1
ATOM 4728 O O . PHE B 1 277 ? 2.512 -4.384 18.611 1 97.91 277 PHE B O 1
ATOM 4735 N N . PHE B 1 278 ? 4.465 -3.809 17.715 1 96.38 278 PHE B N 1
ATOM 4736 C CA . PHE B 1 278 ? 4.585 -5.069 16.99 1 96.38 278 PHE B CA 1
ATOM 4737 C C . PHE B 1 278 ? 5.339 -6.101 17.82 1 96.38 278 PHE B C 1
ATOM 4739 O O . PHE B 1 278 ? 5.654 -7.188 17.331 1 96.38 278 PHE B O 1
ATOM 4746 N N . SER B 1 279 ? 5.697 -5.668 19 1 95 279 SER B N 1
ATOM 4747 C CA . SER B 1 279 ? 6.304 -6.623 19.922 1 95 279 SER B CA 1
ATOM 4748 C C . SER B 1 279 ? 5.255 -7.551 20.526 1 95 279 SER B C 1
ATOM 4750 O O . SER B 1 279 ? 4.827 -7.353 21.665 1 95 279 SER B O 1
ATOM 4752 N N . VAL B 1 280 ? 4.775 -8.506 19.86 1 92.96 280 VAL B N 1
ATOM 4753 C CA . VAL B 1 280 ? 3.752 -9.455 20.286 1 92.96 280 VAL B CA 1
ATOM 4754 C C . VAL B 1 280 ? 4.186 -10.876 19.932 1 92.96 280 VAL B C 1
ATOM 4756 O O . VAL B 1 280 ? 4.971 -11.079 19.003 1 92.96 280 VAL B O 1
ATOM 4759 N N . ALA B 1 281 ? 3.765 -11.867 20.631 1 89.82 281 ALA B N 1
ATOM 4760 C CA . ALA B 1 281 ? 4.078 -13.271 20.377 1 89.82 281 ALA B CA 1
ATOM 4761 C C . ALA B 1 281 ? 3.222 -13.827 19.242 1 89.82 281 ALA B C 1
ATOM 4763 O O . ALA B 1 281 ? 3.711 -14.585 18.401 1 89.82 281 ALA B O 1
ATOM 4764 N N . GLU B 1 282 ? 1.954 -13.393 19.249 1 89.33 282 GLU B N 1
ATOM 4765 C CA . GLU B 1 282 ? 0.997 -13.833 18.238 1 89.33 282 GLU B CA 1
ATOM 4766 C C . GLU B 1 282 ? 0.306 -12.644 17.577 1 89.33 282 GLU B C 1
ATOM 4768 O O . GLU B 1 282 ? 0.043 -11.632 18.229 1 89.33 282 GLU B O 1
ATOM 4773 N N . GLU B 1 283 ? -0.042 -12.836 16.381 1 87.68 283 GLU B N 1
ATOM 4774 C CA . GLU B 1 283 ? -0.648 -11.755 15.61 1 87.68 283 GLU B CA 1
ATOM 4775 C C . GLU B 1 283 ? -1.971 -11.311 16.228 1 87.68 283 GLU B C 1
ATOM 4777 O O . GLU B 1 283 ? -2.323 -10.131 16.172 1 87.68 283 GLU B O 1
ATOM 4782 N N . LYS B 1 284 ? -2.625 -12.238 16.835 1 89.19 284 LYS B N 1
ATOM 4783 C CA . LYS B 1 284 ? -3.924 -11.931 17.426 1 89.19 284 LYS B CA 1
ATOM 4784 C C . LYS B 1 284 ? -3.799 -10.853 18.499 1 89.19 284 LYS B C 1
ATOM 4786 O O . LYS B 1 284 ? -4.736 -10.087 18.729 1 89.19 284 LYS B O 1
ATOM 4791 N N . GLU B 1 285 ? -2.636 -10.72 19.085 1 92.66 285 GLU B N 1
ATOM 4792 C CA . GLU B 1 285 ? -2.401 -9.762 20.161 1 92.66 285 GLU B CA 1
ATOM 4793 C C . GLU B 1 285 ? -2.362 -8.332 19.629 1 92.66 285 GLU B C 1
ATOM 4795 O O . GLU B 1 285 ? -2.505 -7.375 20.393 1 92.66 285 GLU B O 1
ATOM 4800 N N . LEU B 1 286 ? -2.207 -8.188 18.353 1 92.19 286 LEU B N 1
ATOM 4801 C CA . LEU B 1 286 ? -2.194 -6.862 17.745 1 92.19 286 LEU B CA 1
ATOM 4802 C C . LEU B 1 286 ? -3.546 -6.176 17.91 1 92.19 286 LEU B C 1
ATOM 4804 O O . LEU B 1 286 ? -3.627 -4.945 17.91 1 92.19 286 LEU B O 1
ATOM 4808 N N . GLU B 1 287 ? -4.581 -6.937 18.093 1 88.89 287 GLU B N 1
ATOM 4809 C CA . GLU B 1 287 ? -5.936 -6.398 18.17 1 88.89 287 GLU B CA 1
ATOM 4810 C C . GLU B 1 287 ? -6.134 -5.585 19.446 1 88.89 287 GLU B C 1
ATOM 4812 O O . GLU B 1 287 ? -7.011 -4.721 19.508 1 88.89 287 GLU B O 1
ATOM 4817 N N . SER B 1 288 ? -5.266 -5.793 20.38 1 90.58 288 SER B N 1
ATOM 4818 C CA . SER B 1 288 ? -5.417 -5.097 21.653 1 90.58 288 SER B CA 1
ATOM 4819 C C . SER B 1 288 ? -4.441 -3.931 21.765 1 90.58 288 SER B C 1
ATOM 4821 O O . SER B 1 288 ? -4.483 -3.169 22.733 1 90.58 288 SER B O 1
ATOM 4823 N N . LYS B 1 289 ? -3.596 -3.815 20.807 1 95.58 289 LYS B N 1
ATOM 4824 C CA . LYS B 1 289 ? -2.599 -2.75 20.855 1 95.58 289 LYS B CA 1
ATOM 4825 C C . LYS B 1 289 ? -3.193 -1.42 20.398 1 95.58 289 LYS B C 1
ATOM 4827 O O . LYS B 1 289 ? -4.054 -1.39 19.516 1 95.58 289 LYS B O 1
ATOM 4832 N N . ASP B 1 290 ? -2.778 -0.373 21.007 1 97.41 290 ASP B N 1
ATOM 4833 C CA . ASP B 1 290 ? -3.217 0.99 20.722 1 97.41 290 ASP B CA 1
ATOM 4834 C C . ASP B 1 290 ? -2.057 1.976 20.839 1 97.41 290 ASP B C 1
ATOM 4836 O O . ASP B 1 290 ? -1.45 2.105 21.904 1 97.41 290 ASP B O 1
ATOM 4840 N N . VAL B 1 291 ? -1.772 2.676 19.767 1 98.53 291 VAL B N 1
ATOM 4841 C CA . VAL B 1 291 ? -0.601 3.545 19.737 1 98.53 291 VAL B CA 1
ATOM 4842 C C . VAL B 1 291 ? -0.766 4.671 20.754 1 98.53 291 VAL B C 1
ATOM 4844 O O . VAL B 1 291 ? 0.222 5.221 21.248 1 98.53 291 VAL B O 1
ATOM 4847 N N . ARG B 1 292 ? -1.975 5.111 21.079 1 98.11 292 ARG B N 1
ATOM 4848 C CA . ARG B 1 292 ? -2.244 6.184 22.031 1 98.11 292 ARG B CA 1
ATOM 4849 C C . ARG B 1 292 ? -1.776 5.802 23.432 1 98.11 292 ARG B C 1
ATOM 4851 O O . ARG B 1 292 ? -1.146 6.607 24.122 1 98.11 292 ARG B O 1
ATOM 4858 N N . LEU B 1 293 ? -2.039 4.581 23.768 1 97.68 293 LEU B N 1
ATOM 4859 C CA . LEU B 1 293 ? -1.602 4.077 25.066 1 97.68 293 LEU B CA 1
ATOM 4860 C C . LEU B 1 293 ? -0.084 3.927 25.107 1 97.68 293 LEU B C 1
ATOM 4862 O O . LEU B 1 293 ? 0.55 4.262 26.11 1 97.68 293 LEU B O 1
ATOM 4866 N N . LEU B 1 294 ? 0.459 3.475 24.064 1 97.72 294 LEU B N 1
ATOM 4867 C CA . LEU B 1 294 ? 1.903 3.285 23.984 1 97.72 294 LEU B CA 1
ATOM 4868 C C . LEU B 1 294 ? 2.633 4.622 24.054 1 97.72 294 LEU B C 1
ATOM 4870 O O . LEU B 1 294 ? 3.659 4.74 24.728 1 97.72 294 LEU B O 1
ATOM 4874 N N . LEU B 1 295 ? 2.1 5.571 23.337 1 97.25 295 LEU B N 1
ATOM 4875 C CA . LEU B 1 295 ? 2.687 6.906 23.351 1 97.25 295 LEU B CA 1
ATOM 4876 C C . LEU B 1 295 ? 2.696 7.481 24.764 1 97.25 295 LEU B C 1
ATOM 4878 O O . LEU B 1 295 ? 3.701 8.042 25.204 1 97.25 295 LEU B O 1
ATOM 4882 N N . GLN B 1 296 ? 1.604 7.354 25.458 1 95.69 296 GLN B N 1
ATOM 4883 C CA . GLN B 1 296 ? 1.492 7.837 26.83 1 95.69 296 GLN B CA 1
ATOM 4884 C C . GLN B 1 296 ? 2.504 7.147 27.74 1 95.69 296 GLN B C 1
ATOM 4886 O O . GLN B 1 296 ? 3.14 7.795 28.574 1 95.69 296 GLN B O 1
ATOM 4891 N N . GLU B 1 297 ? 2.646 5.898 27.526 1 95.2 297 GLU B N 1
ATOM 4892 C CA . GLU B 1 297 ? 3.577 5.115 28.334 1 95.2 297 GLU B CA 1
ATOM 4893 C C . GLU B 1 297 ? 5.02 5.542 28.082 1 95.2 297 GLU B C 1
ATOM 4895 O O . GLU B 1 297 ? 5.793 5.724 29.025 1 95.2 297 GLU B O 1
ATOM 4900 N N . ILE B 1 298 ? 5.366 5.709 26.881 1 94.6 298 ILE B N 1
ATOM 4901 C CA . ILE B 1 298 ? 6.731 6.056 26.503 1 94.6 298 ILE B CA 1
ATOM 4902 C C . ILE B 1 298 ? 7.058 7.467 26.986 1 94.6 298 ILE B C 1
ATOM 4904 O O . ILE B 1 298 ? 8.15 7.715 27.505 1 94.6 298 ILE B O 1
ATOM 4908 N N . GLU B 1 299 ? 6.105 8.365 26.837 1 89.92 299 GLU B N 1
ATOM 4909 C CA . GLU B 1 299 ? 6.318 9.74 27.277 1 89.92 299 GLU B CA 1
ATOM 4910 C C . GLU B 1 299 ? 6.43 9.822 28.797 1 89.92 299 GLU B C 1
ATOM 4912 O O . GLU B 1 299 ? 7.237 10.59 29.325 1 89.92 299 GLU B O 1
ATOM 4917 N N . SER B 1 300 ? 5.667 9.017 29.462 1 89.74 300 SER B N 1
ATOM 4918 C CA . SER B 1 300 ? 5.73 8.983 30.92 1 89.74 300 SER B CA 1
ATOM 4919 C C . SER B 1 300 ? 7.07 8.438 31.402 1 89.74 300 SER B C 1
ATOM 4921 O O . SER B 1 300 ? 7.62 8.917 32.396 1 89.74 300 SER B O 1
ATOM 4923 N N . ASN B 1 301 ? 7.599 7.487 30.68 1 88.77 301 ASN B N 1
ATOM 4924 C CA . ASN B 1 301 ? 8.878 6.886 31.04 1 88.77 301 ASN B CA 1
ATOM 4925 C C . ASN B 1 301 ? 10.039 7.844 30.785 1 88.77 301 ASN B C 1
ATOM 4927 O O . ASN B 1 301 ? 11.066 7.776 31.462 1 88.77 301 ASN B O 1
ATOM 4931 N N . ARG B 1 302 ? 9.885 8.633 29.812 1 85.01 302 ARG B N 1
ATOM 4932 C CA . ARG B 1 302 ? 10.93 9.599 29.491 1 85.01 302 ARG B CA 1
ATOM 4933 C C . ARG B 1 302 ? 10.972 10.723 30.52 1 85.01 302 ARG B C 1
ATOM 4935 O O . ARG B 1 302 ? 12.049 11.212 30.87 1 85.01 302 ARG B O 1
ATOM 4942 N N . VAL B 1 303 ? 9.871 11.133 31.044 1 74.27 303 VAL B N 1
ATOM 4943 C CA . VAL B 1 303 ? 9.803 12.175 32.063 1 74.27 303 VAL B CA 1
ATOM 4944 C C . VAL B 1 303 ? 10.357 11.645 33.383 1 74.27 303 VAL B C 1
ATOM 4946 O O . VAL B 1 303 ? 11.081 12.352 34.088 1 74.27 303 VAL B O 1
ATOM 4949 N N . ASP B 1 304 ? 10.079 10.399 33.632 1 70.39 304 ASP B N 1
ATOM 4950 C CA . ASP B 1 304 ? 10.567 9.791 34.866 1 70.39 304 ASP B CA 1
ATOM 4951 C C . ASP B 1 304 ? 12.083 9.612 34.827 1 70.39 304 ASP B C 1
ATOM 4953 O O . ASP B 1 304 ? 12.765 9.825 35.832 1 70.39 304 ASP B O 1
ATOM 4957 N N . LYS B 1 305 ? 12.605 9.292 33.699 1 66.22 305 LYS B N 1
ATOM 4958 C CA . LYS B 1 305 ? 14.048 9.096 33.587 1 66.22 305 LYS B CA 1
ATOM 4959 C C . LYS B 1 305 ? 14.791 10.425 33.677 1 66.22 305 LYS B C 1
ATOM 4961 O O . LYS B 1 305 ? 15.909 10.484 34.194 1 66.22 305 LYS B O 1
ATOM 4966 N N . GLU B 1 306 ? 14.106 11.338 33.103 1 63.2 306 GLU B N 1
ATOM 4967 C CA . GLU B 1 306 ? 14.714 12.661 33.208 1 63.2 306 GLU B CA 1
ATOM 4968 C C . GLU B 1 306 ? 14.634 13.194 34.635 1 63.2 306 GLU B C 1
ATOM 4970 O O . GLU B 1 306 ? 15.529 13.912 35.087 1 63.2 306 GLU B O 1
ATOM 4975 N N . SER B 1 307 ? 13.568 12.868 35.314 1 58.37 307 SER B N 1
ATOM 4976 C CA . SER B 1 307 ? 13.436 13.308 36.699 1 58.37 307 SER B CA 1
ATOM 4977 C C . SER B 1 307 ? 14.414 12.572 37.608 1 58.37 307 SER B C 1
ATOM 4979 O O . SER B 1 307 ? 14.874 13.124 38.61 1 58.37 307 SER B O 1
ATOM 4981 N N . PHE B 1 308 ? 14.692 11.362 37.254 1 54.24 308 PHE B N 1
ATOM 4982 C CA . PHE B 1 308 ? 15.629 10.608 38.079 1 54.24 308 PHE B CA 1
ATOM 4983 C C . PHE B 1 308 ? 17.066 11.013 37.774 1 54.24 308 PHE B C 1
ATOM 4985 O O . PHE B 1 308 ? 17.97 10.764 38.574 1 54.24 308 PHE B O 1
ATOM 4992 N N . THR B 1 309 ? 17.266 11.41 36.547 1 45.3 309 THR B N 1
ATOM 4993 C CA . THR B 1 309 ? 18.631 11.828 36.25 1 45.3 309 THR B CA 1
ATOM 4994 C C . THR B 1 309 ? 18.9 13.228 36.795 1 45.3 309 THR B C 1
ATOM 4996 O O . THR B 1 309 ? 20.026 13.724 36.719 1 45.3 309 THR B O 1
ATOM 4999 N N . LEU B 1 310 ? 17.947 13.946 37.177 1 35.57 310 LEU B N 1
ATOM 5000 C CA . LEU B 1 310 ? 18.259 15.178 37.892 1 35.57 310 LEU B CA 1
ATOM 5001 C C . LEU B 1 310 ? 18.391 14.92 39.389 1 35.57 310 LEU B C 1
ATOM 5003 O O . LEU B 1 310 ? 17.601 14.169 39.965 1 35.57 310 LEU B O 1
#

Foldseek 3Di:
DDPPPPDPPPPPPPPPPPPPPPPLPPPVVPDPLFKWALQARPPNRDGHPDPAFADQCLVPNRITGGPVNLVVQQAVVQLCCCVPQLAFAEEEEDDLFFKHKDFPVPADPLQVVLVVVQPDPPDLQKHWDWDDDDDITIMIMGTAAQSLVLQVLNQSHYQYAYEYQDDPVVVVVVCCRNPVVCSRHNSRYHYCVSPVQADECSNPSHDQQRYAYEEQDQVSYVPNNLRYDHFHGHFQGDDPDDDDPDDHCSSVVHHADNCPGGSNVVSVLVVQLSCVLSPDPDSVCNVVHGSSVVSVVVVVVVVVVVVVVD/DDDPPPPCPPPPPPPPPPPPPPPLPPPVVPDPLFKWALQARPPNRDGHPDPAFADQCLVPNRITGGPVNLVVQQAVVQLCCCVPQLAFAEEEEDDLFFKHKDFPVPADPLQVVLVVVQPDPPDLQKHWDWDDDDDITIMIMGTAAQSLVLQVLNQSHYQYAYEYQDDPVVVVVVCCRNPVVCSRHNSRYHYCVSPVQADECSNPSHDQQRYAYEEQDQVSYVPNNLRYDHFHGQFQGDDPDDDDPDDHCSNVVHHADNCPGGSNVVSVLVVQLSCVLSPDPDSVCNVVHGSSVVSVVVVVVVVVVVVVVD

Sequence (620 aa):
MSVVNNLSLEQRAKKQRIEPVTNESSSSSRCGHWFLRYGECTTCKSTVHKNQGRVFDYLSDGLQLSHEAVAATKRFTTSVSCSNDKKLHLVLDLDHTLLHTTPLLRLTEAEKYLIKEADSITRHDLWEWTTGGDDPVVSLTKLRPFVCGFLEEANKMFTMCVYTKGIRDYANLILDVIDPKRIYFGDRVITREESPDVKTLDLVLAHERGTLIVDDTRDVWPDHKSNLIVINKYNYFRRMSNGQYSKPYSEEKTDESEKDGGLANVLKLLKEVHSAFFSVAEEKELESKDVRLLLQEIESNRVDKESFTLMSVVNNLSLEQRAKKQRIEPVTNESSSSSRCGHWFLRYGECTTCKSTVHKNQGRVFDYLSDGLQLSHEAVAATKRFTTSVSCSNDKKLHLVLDLDHTLLHTTPLLRLTEAEKYLIKEADSITRHDLWEWTTGGDDPVVSLTKLRPFVCGFLEEANKMFTMCVYTKGIRDYANLILDVIDPKRIYFGDRVITREESPDVKTLDLVLAHERGTLIVDDTRDVWPDHKSNLIVINKYNYFRRMSNGQYSKPYSEEKTDESEKDGGLANVLKLLKEVHSAFFSVAEEKELESKDVRLLLQEIESNRVDKESFTL

Solvent-accessible surface area (backbone atoms only — not comparable to full-atom values): 35082 Å² total; per-residue (Å²): 135,86,79,79,82,79,79,75,86,71,78,78,77,76,77,79,69,83,63,81,78,74,75,74,69,79,72,58,89,77,56,82,55,43,44,26,45,73,49,22,21,72,75,80,64,45,78,55,82,69,91,63,50,46,75,38,49,46,47,24,77,44,27,31,27,17,67,74,36,45,63,45,46,10,46,47,45,37,47,36,34,41,59,29,64,56,24,40,35,35,36,34,33,43,78,22,52,43,23,34,72,46,49,57,88,66,54,49,82,74,41,51,67,51,62,62,44,33,72,34,91,79,42,88,48,37,41,71,48,65,50,78,76,94,74,60,48,53,28,38,36,38,52,37,56,45,45,66,60,47,53,59,60,43,49,71,43,29,51,39,30,40,49,35,81,46,54,64,70,58,53,50,56,51,37,53,68,77,35,66,80,40,78,58,38,52,42,36,50,45,28,22,87,82,39,71,84,56,54,62,64,85,74,42,78,42,31,64,46,47,34,40,32,43,33,47,58,68,79,48,26,77,90,47,57,68,34,49,44,76,40,73,68,42,59,44,59,72,69,86,69,78,87,70,78,72,78,29,25,49,65,66,72,52,73,67,45,52,79,74,18,68,57,37,51,49,49,52,50,52,50,50,46,52,52,58,57,68,65,59,95,48,75,75,56,50,78,75,49,38,50,41,61,46,49,53,52,53,53,52,51,51,52,50,49,53,56,64,71,95,134,86,81,79,82,78,80,76,85,72,77,80,77,77,75,80,70,82,64,80,79,76,74,74,69,80,74,59,87,78,54,84,55,42,45,25,45,73,49,21,20,72,74,80,64,45,77,55,83,71,94,63,50,49,74,38,49,47,47,22,78,46,28,28,26,18,67,74,36,46,61,46,45,9,47,47,45,38,48,36,32,41,57,30,62,56,24,40,34,36,38,35,34,44,78,22,51,43,23,33,72,46,49,57,87,67,54,49,81,74,40,50,67,50,62,59,43,35,71,35,91,79,43,90,48,37,43,70,49,64,50,79,77,96,73,58,47,53,29,39,36,37,52,37,56,46,45,65,62,47,51,60,57,44,49,70,42,28,52,38,30,39,48,36,82,47,54,63,70,58,52,51,56,53,37,53,69,77,34,66,82,41,79,60,37,52,42,36,50,44,28,24,87,84,39,73,83,56,54,63,66,86,74,44,77,42,32,66,47,47,33,39,33,44,33,48,58,70,78,50,27,78,88,48,56,67,36,49,46,76,41,75,67,44,59,43,61,76,69,86,69,79,83,70,79,73,77,26,25,50,66,67,73,51,72,68,44,51,78,74,17,69,56,38,50,50,49,55,52,52,51,50,47,53,52,56,57,67,64,59,96,48,76,75,56,51,78,76,48,38,49,39,59,47,48,53,51,53,53,50,52,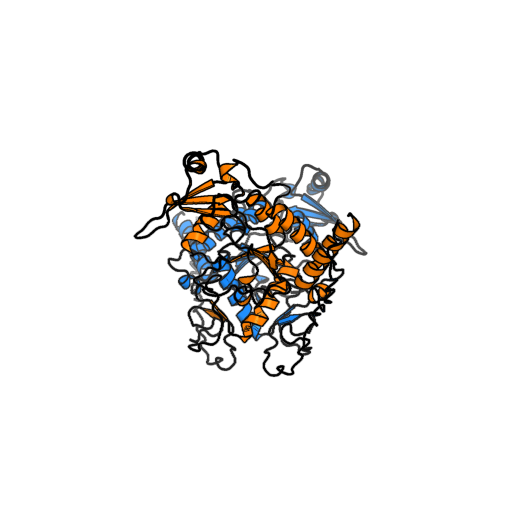51,52,49,52,54,55,65,70,96

Nearest PDB structures (foldseek):
  3ef0-assembly1_A  TM=7.917E-01  e=1.410E-16  Schizosaccharomyces pombe
  4xq0-assembly1_A  TM=7.861E-01  e=2.575E-15  Schizosaccharomyces pombe 972h-
  8ujl-assembly1_A  TM=7.906E-01  e=3.240E-10  Homo sapiens
  3pgl-assembly2_B  TM=7.738E-01  e=2.069E-09  Homo sapiens
  2hhl-assembly4_D  TM=7.879E-01  e=9.120E-09  Homo sapiens

Secondary structure (DSSP, 8-state):
-------------------------STTTT----EEETTEETTT--B--S--SEE-TTTSTTEEE-HHHHHHHHHHHHHHIIIII--EEEEE--BTTTEEEEEGGG--GGGTHHHHHHTSTT-SSEEEEE--SSS--EEEEEEPTTHHHHHHHHHTTEEEEEE-SS-HHHHHHHHHHH-TT--SSTT-EE-TTT-SS---GGGSSS-GGGEEEEES-STT-TT-GGGEEEPPP---SPPSSS---PPPHHHHT----TTTSHHHHHHHHHHHHHHHHT--SSGGGGGG--HHHHHHHHHHHHHHHHHHH-/-------------------------STTTT----EEETTEETTT--B--S--SEE-TTTSTTEEE-HHHHHHHHHHHHHHIIIII--EEEEE--BTTTEEEEEGGG--GGGTHHHHHHTSTT-SSEEEEE--SSS--EEEEEEPTTHHHHHHHHHTTEEEEEE-SS-HHHHHHHHHHH-TT--SSTT-EE-TTT-SS---GGGSSS-GGGEEEEES-GGG-TT-GGGEEEPPP---SPPSSS---PPPHHHHT----TTTSHHHHHHHHHHHHHHHHT--SSGGGGGG--HHHHHHHHHHHHHHHHHHH-

pLDDT: mean 84.43, std 20.42, range [20.5, 98.86]